Protein AF-0000000069272610 (afdb_homodimer)

InterPro domains:
  IPR000326 Phosphatidic acid phosphatase type 2/haloperoxidase [PF01569] (51-163)
  IPR000326 Phosphatidic acid phosphatase type 2/haloperoxidase [SM00014] (50-160)
  IPR036938 Phosphatidic acid phosphatase type 2/haloperoxidase superfamily [SSF48317] (19-164)

Structure (mmCIF, N/CA/C/O backbone):
data_AF-0000000069272610-model_v1
#
loop_
_entity.id
_entity.type
_entity.pdbx_description
1 polymer 'Phosphatidic acid phosphatase type 2/haloperoxidase domain-containing protein'
#
loop_
_atom_site.group_PDB
_atom_site.id
_atom_site.type_symbol
_atom_site.label_atom_id
_atom_site.label_alt_id
_atom_site.label_comp_id
_atom_site.label_asym_id
_atom_site.label_entity_id
_atom_site.label_seq_id
_atom_site.pdbx_PDB_ins_code
_atom_site.Cartn_x
_atom_site.Cartn_y
_atom_site.Cartn_z
_atom_site.occupancy
_atom_site.B_iso_or_equiv
_atom_site.auth_seq_id
_atom_site.auth_comp_id
_atom_site.auth_asym_id
_atom_site.auth_atom_id
_atom_site.pdbx_PDB_model_num
ATOM 1 N N . MET A 1 1 ? 6.707 33.688 0.308 1 53.78 1 MET A N 1
ATOM 2 C CA . MET A 1 1 ? 6.98 32.25 0.267 1 53.78 1 MET A CA 1
ATOM 3 C C . MET A 1 1 ? 5.77 31.469 -0.241 1 53.78 1 MET A C 1
ATOM 5 O O . MET A 1 1 ? 4.629 31.828 0.047 1 53.78 1 MET A O 1
ATOM 9 N N . PRO A 1 2 ? 6.031 30.688 -1.259 1 66.5 2 PRO A N 1
ATOM 10 C CA . PRO A 1 2 ? 4.82 30.047 -1.771 1 66.5 2 PRO A CA 1
ATOM 11 C C . PRO A 1 2 ? 4.012 29.359 -0.674 1 66.5 2 PRO A C 1
ATOM 13 O O . PRO A 1 2 ? 4.582 28.844 0.293 1 66.5 2 PRO A O 1
ATOM 16 N N . SER A 1 3 ? 2.719 29.609 -0.641 1 86.12 3 SER A N 1
ATOM 17 C CA . SER A 1 3 ? 1.8 29.031 0.34 1 86.12 3 SER A CA 1
ATOM 18 C C . SER A 1 3 ? 1.79 27.516 0.271 1 86.12 3 SER A C 1
ATOM 20 O O . SER A 1 3 ? 1.764 26.938 -0.817 1 86.12 3 SER A O 1
ATOM 22 N N . ARG A 1 4 ? 2.23 26.828 1.316 1 90.25 4 ARG A N 1
ATOM 23 C CA . ARG A 1 4 ? 2.207 25.375 1.378 1 90.25 4 ARG A CA 1
ATOM 24 C C . ARG A 1 4 ? 0.93 24.875 2.047 1 90.25 4 ARG A C 1
ATOM 26 O O . ARG A 1 4 ? 0.418 25.5 2.971 1 90.25 4 ARG A O 1
ATOM 33 N N . LYS A 1 5 ? 0.399 23.844 1.438 1 91.31 5 LYS A N 1
ATOM 34 C CA . LYS A 1 5 ? -0.802 23.188 1.955 1 91.31 5 LYS A CA 1
ATOM 35 C C . LYS A 1 5 ? -0.515 21.75 2.363 1 91.31 5 LYS A C 1
ATOM 37 O O . LYS A 1 5 ? 0.386 21.109 1.815 1 91.31 5 LYS A O 1
ATOM 42 N N . ILE A 1 6 ? -1.26 21.234 3.311 1 90.19 6 ILE A N 1
ATOM 43 C CA . ILE A 1 6 ? -1.145 19.859 3.783 1 90.19 6 ILE A CA 1
ATOM 44 C C . ILE A 1 6 ? -1.789 18.922 2.775 1 90.19 6 ILE A C 1
ATOM 46 O O . ILE A 1 6 ? -2.863 19.203 2.242 1 90.19 6 ILE A O 1
ATOM 50 N N . PHE A 1 7 ? -1.031 17.875 2.482 1 90.19 7 PHE A N 1
ATOM 51 C CA . PHE A 1 7 ? -1.63 16.812 1.67 1 90.19 7 PHE A CA 1
ATOM 52 C C . PHE A 1 7 ? -2.721 16.094 2.445 1 90.19 7 PHE A C 1
ATOM 54 O O . PHE A 1 7 ? -2.43 15.32 3.367 1 90.19 7 PHE A O 1
ATOM 61 N N . SER A 1 8 ? -3.93 16.156 1.991 1 85.5 8 SER A N 1
ATOM 62 C CA . SER A 1 8 ? -5.09 15.852 2.822 1 85.5 8 SER A CA 1
ATOM 63 C C . SER A 1 8 ? -5.324 14.344 2.91 1 85.5 8 SER A C 1
ATOM 65 O O . SER A 1 8 ? -5.844 13.852 3.912 1 85.5 8 SER A O 1
ATOM 67 N N . PHE A 1 9 ? -4.906 13.531 1.973 1 84.44 9 PHE A N 1
ATOM 68 C CA . PHE A 1 9 ? -5.273 12.117 1.877 1 84.44 9 PHE A CA 1
ATOM 69 C C . PHE A 1 9 ? -4.602 11.312 2.98 1 84.44 9 PHE A C 1
ATOM 71 O O . PHE A 1 9 ? -5.105 10.258 3.383 1 84.44 9 PHE A O 1
ATOM 78 N N . THR A 1 10 ? -3.498 11.875 3.494 1 89.88 10 THR A N 1
ATOM 79 C CA . THR A 1 10 ? -2.783 11.094 4.504 1 89.88 10 THR A CA 1
ATOM 80 C C . THR A 1 10 ? -2.576 11.914 5.773 1 89.88 10 THR A C 1
ATOM 82 O O . THR A 1 10 ? -1.761 11.562 6.625 1 89.88 10 THR A O 1
ATOM 85 N N . TYR A 1 11 ? -3.254 13.016 5.855 1 90.81 11 TYR A N 1
ATOM 86 C CA . TYR A 1 11 ? -3.172 13.883 7.023 1 90.81 11 TYR A CA 1
ATOM 87 C C . TYR A 1 11 ? -3.977 13.312 8.188 1 90.81 11 TYR A C 1
ATOM 89 O O . TYR A 1 11 ? -5.191 13.117 8.07 1 90.81 11 TYR A O 1
ATOM 97 N N . VAL A 1 12 ? -3.334 12.977 9.258 1 93.75 12 VAL A N 1
ATOM 98 C CA . VAL A 1 12 ? -3.986 12.375 10.414 1 93.75 12 VAL A CA 1
ATOM 99 C C . VAL A 1 12 ? -3.422 12.984 11.695 1 93.75 12 VAL A C 1
ATOM 101 O O . VAL A 1 12 ? -2.203 13.102 11.852 1 93.75 12 VAL A O 1
ATOM 104 N N . LEU A 1 13 ? -4.32 13.398 12.578 1 94.12 13 LEU A N 1
ATOM 105 C CA . LEU A 1 13 ? -3.945 13.844 13.922 1 94.12 13 LEU A CA 1
ATOM 106 C C . LEU A 1 13 ? -4.305 12.789 14.961 1 94.12 13 LEU A C 1
ATOM 108 O O . LEU A 1 13 ? -5.34 12.133 14.852 1 94.12 13 LEU A O 1
ATOM 112 N N . TYR A 1 14 ? -3.457 12.633 15.836 1 92.5 14 TYR A N 1
ATOM 113 C CA . TYR A 1 14 ? -3.719 11.711 16.938 1 92.5 14 TYR A CA 1
ATOM 114 C C . TYR A 1 14 ? -3.367 12.352 18.281 1 92.5 14 TYR A C 1
ATOM 116 O O . TYR A 1 14 ? -2.643 13.352 18.328 1 92.5 14 TYR A O 1
ATOM 124 N N . GLU A 1 15 ? -3.988 11.875 19.406 1 91.75 15 GLU A N 1
ATOM 125 C CA . GLU A 1 15 ? -3.699 12.383 20.75 1 91.75 15 GLU A CA 1
ATOM 126 C C . GLU A 1 15 ? -2.312 11.953 21.219 1 91.75 15 GLU A C 1
ATOM 128 O O . GLU A 1 15 ? -2.01 10.758 21.266 1 91.75 15 GLU A O 1
ATOM 133 N N . GLU A 1 16 ? -1.717 13 21.609 1 87.94 16 GLU A N 1
ATOM 134 C CA . GLU A 1 16 ? -0.348 12.742 22.047 1 87.94 16 GLU A CA 1
ATOM 135 C C . GLU A 1 16 ? -0.323 11.867 23.297 1 87.94 16 GLU A C 1
ATOM 137 O O . GLU A 1 16 ? -1.199 11.977 24.156 1 87.94 16 GLU A O 1
ATOM 142 N N . ASN A 1 17 ? 0.574 10.914 23.484 1 88.19 17 ASN A N 1
ATOM 143 C CA . ASN A 1 17 ? 0.793 10.055 24.641 1 88.19 17 ASN A CA 1
ATOM 144 C C . ASN A 1 17 ? -0.359 9.07 24.844 1 88.19 17 ASN A C 1
ATOM 146 O O . ASN A 1 17 ? -0.656 8.68 25.969 1 88.19 17 ASN A O 1
ATOM 150 N N . ASN A 1 18 ? -1.232 8.938 23.953 1 93.19 18 ASN A N 1
ATOM 151 C CA . ASN A 1 18 ? -2.275 7.918 23.906 1 93.19 18 ASN A CA 1
ATOM 152 C C . ASN A 1 18 ? -1.976 6.859 22.859 1 93.19 18 ASN A C 1
ATOM 154 O O . ASN A 1 18 ? -2.277 7.047 21.672 1 93.19 18 ASN A O 1
ATOM 158 N N . PRO A 1 19 ? -1.449 5.828 23.344 1 93.25 19 PRO A N 1
ATOM 159 C CA . PRO A 1 19 ? -1.042 4.797 22.391 1 93.25 19 PRO A CA 1
ATOM 160 C C . PRO A 1 19 ? -2.203 4.285 21.547 1 93.25 19 PRO A C 1
ATOM 162 O O . PRO A 1 19 ? -2.008 3.908 20.391 1 93.25 19 PRO A O 1
ATOM 165 N N . LEU A 1 20 ? -3.326 4.223 22.109 1 94 20 LEU A N 1
ATOM 166 C CA . LEU A 1 20 ? -4.492 3.801 21.328 1 94 20 LEU A CA 1
ATOM 167 C C . LEU A 1 20 ? -4.754 4.754 20.172 1 94 20 LEU A C 1
ATOM 169 O O . LEU A 1 20 ? -5.043 4.312 19.062 1 94 20 LEU A O 1
ATOM 173 N N . SER A 1 21 ? -4.633 5.996 20.453 1 94.19 21 SER A N 1
ATOM 174 C CA . SER A 1 21 ? -4.855 6.996 19.406 1 94.19 21 SER A CA 1
ATOM 175 C C . SER A 1 21 ? -3.844 6.852 18.281 1 94.19 21 SER A C 1
ATOM 177 O O . SER A 1 21 ? -4.184 7.043 17.109 1 94.19 21 SER A O 1
ATOM 179 N N . GLN A 1 22 ? -2.697 6.516 18.656 1 93.5 22 GLN A N 1
ATOM 180 C CA . GLN A 1 22 ? -1.669 6.305 17.641 1 93.5 22 GLN A CA 1
ATOM 181 C C . GLN A 1 22 ? -1.986 5.086 16.781 1 93.5 22 GLN A C 1
ATOM 183 O O . GLN A 1 22 ? -1.832 5.129 15.555 1 93.5 22 GLN A O 1
ATOM 188 N N . LEU A 1 23 ? -2.371 4.066 17.453 1 95.25 23 LEU A N 1
ATOM 189 C CA . LEU A 1 23 ? -2.756 2.854 16.734 1 95.25 23 LEU A CA 1
ATOM 190 C C . LEU A 1 23 ? -3.934 3.119 15.805 1 95.25 23 LEU A C 1
ATOM 192 O O . LEU A 1 23 ? -3.963 2.621 14.672 1 95.25 23 LEU A O 1
ATOM 196 N N . LEU A 1 24 ? -4.816 3.896 16.219 1 96.75 24 LEU A N 1
ATOM 197 C CA . LEU A 1 24 ? -6 4.195 15.414 1 96.75 24 LEU A CA 1
ATOM 198 C C . LEU A 1 24 ? -5.652 5.109 14.25 1 96.75 24 LEU A C 1
ATOM 200 O O . LEU A 1 24 ? -6.289 5.043 13.188 1 96.75 24 LEU A O 1
ATOM 204 N N . ALA A 1 25 ? -4.641 5.93 14.453 1 95.44 25 ALA A N 1
ATOM 205 C CA . ALA A 1 25 ? -4.141 6.719 13.328 1 95.44 25 ALA A CA 1
ATOM 206 C C . ALA A 1 25 ? -3.623 5.82 12.211 1 95.44 25 ALA A C 1
ATOM 208 O O . ALA A 1 25 ? -3.883 6.074 11.031 1 95.44 25 ALA A O 1
ATOM 209 N N . ILE A 1 26 ? -3.012 4.77 12.57 1 95 26 ILE A N 1
ATOM 210 C CA . ILE A 1 26 ? -2.508 3.799 11.602 1 95 26 ILE A CA 1
ATOM 211 C C . ILE A 1 26 ? -3.678 3.09 10.93 1 95 26 ILE A C 1
ATOM 213 O O . ILE A 1 26 ? -3.666 2.881 9.711 1 95 26 ILE A O 1
ATOM 217 N N . ALA A 1 27 ? -4.617 2.785 11.727 1 96.75 27 ALA A N 1
ATOM 218 C CA . ALA A 1 27 ? -5.805 2.121 11.195 1 96.75 27 ALA A CA 1
ATOM 219 C C . ALA A 1 27 ? -6.492 2.988 10.148 1 96.75 27 ALA A C 1
ATOM 221 O O . ALA A 1 27 ? -6.992 2.479 9.141 1 96.75 27 ALA A O 1
ATOM 222 N N . THR A 1 28 ? -6.473 4.277 10.359 1 95.69 28 THR A N 1
ATOM 223 C CA . THR A 1 28 ? -7.121 5.199 9.438 1 95.69 28 THR A CA 1
ATOM 224 C C . THR A 1 28 ? -6.398 5.215 8.094 1 95.69 28 THR A C 1
ATOM 226 O O . THR A 1 28 ? -7.012 5.488 7.059 1 95.69 28 THR A O 1
ATOM 229 N N . LEU A 1 29 ? -5.121 4.867 8.102 1 96.12 29 LEU A N 1
ATOM 230 C CA . LEU A 1 29 ? -4.324 4.898 6.883 1 96.12 29 LEU A CA 1
ATOM 231 C C . LEU A 1 29 ? -4.414 3.566 6.145 1 96.12 29 LEU A C 1
ATOM 233 O O . LEU A 1 29 ? -4.055 3.479 4.965 1 96.12 29 LEU A O 1
ATOM 237 N N . SER A 1 30 ? -4.918 2.59 6.793 1 97 30 SER A N 1
ATOM 238 C CA . SER A 1 30 ? -4.855 1.218 6.297 1 97 30 SER A CA 1
ATOM 239 C C . SER A 1 30 ? -5.703 1.042 5.043 1 97 30 SER A C 1
ATOM 241 O O . SER A 1 30 ? -5.363 0.246 4.164 1 97 30 SER A O 1
ATOM 243 N N . PRO A 1 31 ? -6.816 1.761 4.836 1 97.31 31 PRO A N 1
ATOM 244 C CA . PRO A 1 31 ? -7.57 1.563 3.594 1 97.31 31 PRO A CA 1
ATOM 245 C C . PRO A 1 31 ? -6.742 1.864 2.346 1 97.31 31 PRO A C 1
ATOM 247 O O . PRO A 1 31 ? -6.816 1.128 1.359 1 97.31 31 PRO A O 1
ATOM 250 N N . MET A 1 32 ? -6.008 2.896 2.393 1 95.81 32 MET A N 1
ATOM 251 C CA . MET A 1 32 ? -5.137 3.215 1.266 1 95.81 32 MET A CA 1
ATOM 252 C C . MET A 1 32 ? -4.094 2.121 1.06 1 95.81 32 MET A C 1
ATOM 254 O O . MET A 1 32 ? -3.824 1.718 -0.073 1 95.81 32 MET A O 1
ATOM 258 N N . LEU A 1 33 ? -3.51 1.649 2.102 1 96.81 33 LEU A N 1
ATOM 259 C CA . LEU A 1 33 ? -2.52 0.582 2.031 1 96.81 33 LEU A CA 1
ATOM 260 C C . LEU A 1 33 ? -3.139 -0.697 1.475 1 96.81 33 LEU A C 1
ATOM 262 O O . LEU A 1 33 ? -2.531 -1.375 0.643 1 96.81 33 LEU A O 1
ATOM 266 N N . VAL A 1 34 ? -4.336 -0.983 1.907 1 97.5 34 VAL A N 1
ATOM 267 C CA . VAL A 1 34 ? -5.027 -2.182 1.443 1 97.5 34 VAL A CA 1
ATOM 268 C C . VAL A 1 34 ? -5.359 -2.045 -0.041 1 97.5 34 VAL A C 1
ATOM 270 O O . VAL A 1 34 ? -5.238 -3.008 -0.802 1 97.5 34 VAL A O 1
ATOM 273 N N . ALA A 1 35 ? -5.797 -0.858 -0.474 1 97.38 35 ALA A N 1
ATOM 274 C CA . ALA A 1 35 ? -6.059 -0.626 -1.893 1 97.38 35 ALA A CA 1
ATOM 275 C C . ALA A 1 35 ? -4.812 -0.892 -2.73 1 97.38 35 ALA A C 1
ATOM 277 O O . ALA A 1 35 ? -4.875 -1.589 -3.746 1 97.38 35 ALA A O 1
ATOM 278 N N . PHE A 1 36 ? -3.729 -0.387 -2.264 1 96.31 36 PHE A N 1
ATOM 279 C CA . PHE A 1 36 ? -2.479 -0.606 -2.98 1 96.31 36 PHE A CA 1
ATOM 280 C C . PHE A 1 36 ? -2.092 -2.08 -2.957 1 96.31 36 PHE A C 1
ATOM 282 O O . PHE A 1 36 ? -1.597 -2.613 -3.953 1 96.31 36 PHE A O 1
ATOM 289 N N . GLY A 1 37 ? -2.305 -2.717 -1.843 1 97.25 37 GLY A N 1
ATOM 290 C CA . GLY A 1 37 ? -2.053 -4.145 -1.73 1 97.25 37 GLY A CA 1
ATOM 291 C C . GLY A 1 37 ? -2.871 -4.973 -2.701 1 97.25 37 GLY A C 1
ATOM 292 O O . GLY A 1 37 ? -2.369 -5.941 -3.277 1 97.25 37 GLY A O 1
ATOM 293 N N . LEU A 1 38 ? -4.133 -4.605 -2.875 1 97.44 38 LEU A N 1
ATOM 294 C CA . LEU A 1 38 ? -4.977 -5.293 -3.844 1 97.44 38 LEU A CA 1
ATOM 295 C C . LEU A 1 38 ? -4.453 -5.098 -5.262 1 97.44 38 LEU A C 1
ATOM 297 O O . LEU A 1 38 ? -4.449 -6.035 -6.062 1 97.44 38 LEU A O 1
ATOM 301 N N . GLY A 1 39 ? -4.039 -3.906 -5.543 1 97.62 39 GLY A N 1
ATOM 302 C CA . GLY A 1 39 ? -3.424 -3.656 -6.836 1 97.62 39 GLY A CA 1
ATOM 303 C C . GLY A 1 39 ? -2.178 -4.488 -7.078 1 97.62 39 GLY A C 1
ATOM 304 O O . GLY A 1 39 ? -2.006 -5.062 -8.156 1 97.62 39 GLY A O 1
ATOM 305 N N . ALA A 1 40 ? -1.337 -4.551 -6.055 1 96.75 40 ALA A N 1
ATOM 306 C CA . ALA A 1 40 ? -0.124 -5.359 -6.148 1 96.75 40 ALA A CA 1
ATOM 307 C C . ALA A 1 40 ? -0.461 -6.836 -6.332 1 96.75 40 ALA A C 1
ATOM 309 O O . ALA A 1 40 ? 0.173 -7.531 -7.129 1 96.75 40 ALA A O 1
ATOM 310 N N . ALA A 1 41 ? -1.443 -7.266 -5.586 1 95.88 41 ALA A N 1
ATOM 311 C CA . ALA A 1 41 ? -1.875 -8.656 -5.707 1 95.88 41 ALA A CA 1
ATOM 312 C C . ALA A 1 41 ? -2.346 -8.969 -7.125 1 95.88 41 ALA A C 1
ATOM 314 O O . ALA A 1 41 ? -2.023 -10.023 -7.676 1 95.88 41 ALA A O 1
ATOM 315 N N . PHE A 1 42 ? -3.061 -8.023 -7.703 1 96.19 42 PHE A N 1
ATOM 316 C CA . PHE A 1 42 ? -3.521 -8.195 -9.078 1 96.19 42 PHE A CA 1
ATOM 317 C C . PHE A 1 42 ? -2.342 -8.289 -10.039 1 96.19 42 PHE A C 1
ATOM 319 O O . PHE A 1 42 ? -2.277 -9.211 -10.859 1 96.19 42 PHE A O 1
ATOM 326 N N . VAL A 1 43 ? -1.428 -7.461 -9.883 1 93.38 43 VAL A N 1
ATOM 327 C CA . VAL A 1 43 ? -0.309 -7.383 -10.812 1 93.38 43 VAL A CA 1
ATOM 328 C C . VAL A 1 43 ? 0.532 -8.656 -10.719 1 93.38 43 VAL A C 1
ATOM 330 O O . VAL A 1 43 ? 0.912 -9.227 -11.742 1 93.38 43 VAL A O 1
ATOM 333 N N . VAL A 1 44 ? 0.771 -9.203 -9.539 1 91.94 44 VAL A N 1
ATOM 334 C CA . VAL A 1 44 ? 1.736 -10.281 -9.375 1 91.94 44 VAL A CA 1
ATOM 335 C C . VAL A 1 44 ? 1.058 -11.625 -9.641 1 91.94 44 VAL A C 1
ATOM 337 O O . VAL A 1 44 ? 1.711 -12.586 -10.047 1 91.94 44 VAL A O 1
ATOM 340 N N . THR A 1 45 ? -0.241 -11.695 -9.383 1 92.06 45 THR A N 1
ATOM 341 C CA . THR A 1 45 ? -0.916 -12.977 -9.578 1 92.06 45 THR A CA 1
ATOM 342 C C . THR A 1 45 ? -1.655 -12.992 -10.914 1 92.06 45 THR A C 1
ATOM 344 O O . THR A 1 45 ? -2.004 -14.062 -11.422 1 92.06 45 THR A O 1
ATOM 347 N N . ARG A 1 46 ? -2.053 -11.773 -11.375 1 92.31 46 ARG A N 1
ATOM 348 C CA . ARG A 1 46 ? -2.805 -11.609 -12.617 1 92.31 46 ARG A CA 1
ATOM 349 C C . ARG A 1 46 ? -4.203 -12.195 -12.492 1 92.31 46 ARG A C 1
ATOM 351 O O . ARG A 1 46 ? -4.777 -12.672 -13.477 1 92.31 46 ARG A O 1
ATOM 358 N N . ARG A 1 47 ? -4.66 -12.258 -11.281 1 91.56 47 ARG A N 1
ATOM 359 C CA . ARG A 1 47 ? -6.027 -12.719 -11.062 1 91.56 47 ARG A CA 1
ATOM 360 C C . ARG A 1 47 ? -7.004 -11.547 -11.055 1 91.56 47 ARG A C 1
ATOM 362 O O . ARG A 1 47 ? -6.895 -10.648 -10.211 1 91.56 47 ARG A O 1
ATOM 369 N N . VAL A 1 48 ? -7.941 -11.609 -11.836 1 93.12 48 VAL A N 1
ATOM 370 C CA . VAL A 1 48 ? -8.875 -10.508 -12.07 1 93.12 48 VAL A CA 1
ATOM 371 C C . VAL A 1 48 ? -9.719 -10.273 -10.82 1 93.12 48 VAL A C 1
ATOM 373 O O . VAL A 1 48 ? -10.242 -9.18 -10.617 1 93.12 48 VAL A O 1
ATOM 376 N N . ALA A 1 49 ? -9.914 -11.289 -9.984 1 92.44 49 ALA A N 1
ATOM 377 C CA . ALA A 1 49 ? -10.711 -11.164 -8.766 1 92.44 49 ALA A CA 1
ATOM 378 C C . ALA A 1 49 ? -10.188 -10.031 -7.883 1 92.44 49 ALA A C 1
ATOM 380 O O . ALA A 1 49 ? -10.977 -9.312 -7.254 1 92.44 49 ALA A O 1
ATOM 381 N N . TRP A 1 50 ? -8.852 -9.852 -7.758 1 95.06 50 TRP A N 1
ATOM 382 C CA . TRP A 1 50 ? -8.266 -8.758 -6.984 1 95.06 50 TRP A CA 1
ATOM 383 C C . TRP A 1 50 ? -8.625 -7.406 -7.586 1 95.06 50 TRP A C 1
ATOM 385 O O . TRP A 1 50 ? -8.945 -6.461 -6.859 1 95.06 50 TRP A O 1
ATOM 395 N N . ALA A 1 51 ? -8.578 -7.348 -8.898 1 96.12 51 ALA A N 1
ATOM 396 C CA . ALA A 1 51 ? -8.914 -6.113 -9.609 1 96.12 51 ALA A CA 1
ATOM 397 C C . ALA A 1 51 ? -10.391 -5.77 -9.43 1 96.12 51 ALA A C 1
ATOM 399 O O . ALA A 1 51 ? -10.75 -4.598 -9.32 1 96.12 51 ALA A O 1
ATOM 400 N N . TRP A 1 52 ? -11.211 -6.785 -9.469 1 95.88 52 TRP A N 1
ATOM 401 C CA . TRP A 1 52 ? -12.641 -6.566 -9.273 1 95.88 52 TRP A CA 1
ATOM 402 C C . TRP A 1 52 ? -12.914 -5.977 -7.895 1 95.88 52 TRP A C 1
ATOM 404 O O . TRP A 1 52 ? -13.656 -5 -7.766 1 95.88 52 TRP A O 1
ATOM 414 N N . ALA A 1 53 ? -12.32 -6.562 -6.859 1 97.19 53 ALA A N 1
ATOM 415 C CA . ALA A 1 53 ? -12.484 -6.062 -5.5 1 97.19 53 ALA A CA 1
ATOM 416 C C . ALA A 1 53 ? -12 -4.617 -5.387 1 97.19 53 ALA A C 1
ATOM 418 O O . ALA A 1 53 ? -12.664 -3.781 -4.77 1 97.19 53 ALA A O 1
ATOM 419 N N . LEU A 1 54 ? -10.828 -4.332 -5.98 1 98.38 54 LEU A N 1
ATOM 420 C CA . LEU A 1 54 ? -10.266 -2.988 -5.949 1 98.38 54 LEU A CA 1
ATOM 421 C C . LEU A 1 54 ? -11.172 -2.002 -6.68 1 98.38 54 LEU A C 1
ATOM 423 O O . LEU A 1 54 ? -11.438 -0.909 -6.176 1 98.38 54 LEU A O 1
ATOM 427 N N . ALA A 1 55 ? -11.633 -2.393 -7.832 1 97.94 55 ALA A N 1
ATOM 428 C CA . ALA A 1 55 ? -12.516 -1.541 -8.617 1 97.94 55 ALA A CA 1
ATOM 429 C C . ALA A 1 55 ? -13.797 -1.227 -7.855 1 97.94 55 ALA A C 1
ATOM 431 O O . ALA A 1 55 ? -14.289 -0.093 -7.883 1 97.94 55 ALA A O 1
ATOM 432 N N . GLY A 1 56 ? -14.359 -2.236 -7.223 1 98.38 56 GLY A N 1
ATOM 433 C CA . GLY A 1 56 ? -15.547 -2.018 -6.41 1 98.38 56 GLY A CA 1
ATOM 434 C C . GLY A 1 56 ? -15.312 -1.053 -5.262 1 98.38 56 GLY A C 1
ATOM 435 O O . GLY A 1 56 ? -16.141 -0.176 -5.004 1 98.38 56 GLY A O 1
ATOM 436 N N . ALA A 1 57 ? -14.203 -1.255 -4.578 1 98.56 57 ALA A N 1
ATOM 437 C CA . ALA A 1 57 ? -13.867 -0.377 -3.461 1 98.56 57 ALA A CA 1
ATOM 438 C C . ALA A 1 57 ? -13.711 1.068 -3.926 1 98.56 57 ALA A C 1
ATOM 440 O O . ALA A 1 57 ? -14.195 1.994 -3.266 1 98.56 57 ALA A O 1
ATOM 441 N N . LEU A 1 58 ? -13.055 1.266 -5.051 1 98.31 58 LEU A N 1
ATOM 442 C CA . LEU A 1 58 ? -12.844 2.602 -5.598 1 98.31 58 LEU A CA 1
ATOM 443 C C . LEU A 1 58 ? -14.164 3.209 -6.062 1 98.31 58 LEU A C 1
ATOM 445 O O . LEU A 1 58 ? -14.383 4.414 -5.922 1 98.31 58 LEU A O 1
ATOM 449 N N . ALA A 1 59 ? -15 2.379 -6.637 1 98.44 59 ALA A N 1
ATOM 450 C CA . ALA A 1 59 ? -16.312 2.855 -7.047 1 98.44 59 ALA A CA 1
ATOM 451 C C . ALA A 1 59 ? -17.109 3.383 -5.848 1 98.44 59 ALA A C 1
ATOM 453 O O . ALA A 1 59 ? -17.734 4.438 -5.934 1 98.44 59 ALA A O 1
ATOM 454 N N . VAL A 1 60 ? -17.062 2.639 -4.758 1 98.56 60 VAL A N 1
ATOM 455 C CA . VAL A 1 60 ? -17.766 3.041 -3.541 1 98.56 60 VAL A CA 1
ATOM 456 C C . VAL A 1 60 ? -17.188 4.359 -3.027 1 98.56 60 VAL A C 1
ATOM 458 O O . VAL A 1 60 ? -17.922 5.227 -2.557 1 98.56 60 VAL A O 1
ATOM 461 N N . ASP A 1 61 ? -15.891 4.516 -3.096 1 97.38 61 ASP A N 1
ATOM 462 C CA . ASP A 1 61 ? -15.242 5.754 -2.682 1 97.38 61 ASP A CA 1
ATOM 463 C C . ASP A 1 61 ? -15.727 6.941 -3.508 1 97.38 61 ASP A C 1
ATOM 465 O O . ASP A 1 61 ? -16.031 8 -2.961 1 97.38 61 ASP A O 1
ATOM 469 N N . VAL A 1 62 ? -15.812 6.785 -4.785 1 97.56 62 VAL A N 1
ATOM 470 C CA . VAL A 1 62 ? -16.266 7.836 -5.695 1 97.56 62 VAL A CA 1
ATOM 471 C C . VAL A 1 62 ? -17.719 8.188 -5.402 1 97.56 62 VAL A C 1
ATOM 473 O O . VAL A 1 62 ? -18.078 9.359 -5.355 1 97.56 62 VAL A O 1
ATOM 476 N N . ILE A 1 63 ? -18.531 7.18 -5.203 1 98 63 ILE A N 1
ATOM 477 C CA . ILE A 1 63 ? -19.938 7.395 -4.879 1 98 63 ILE A CA 1
ATOM 478 C C . ILE A 1 63 ? -20.047 8.219 -3.598 1 98 63 ILE A C 1
ATOM 480 O O . ILE A 1 63 ? -20.828 9.172 -3.533 1 98 63 ILE A O 1
ATOM 484 N N . CYS A 1 64 ? -19.266 7.867 -2.598 1 98.19 64 CYS A N 1
ATOM 485 C CA . CYS A 1 64 ? -19.328 8.578 -1.326 1 98.19 64 CYS A CA 1
ATOM 486 C C . CYS A 1 64 ? -18.844 10.016 -1.49 1 98.19 64 CYS A C 1
ATOM 488 O O . CYS A 1 64 ? -19.375 10.93 -0.855 1 98.19 64 CYS A O 1
ATOM 490 N N . ARG A 1 65 ? -17.891 10.273 -2.338 1 96 65 ARG A N 1
ATOM 491 C CA . ARG A 1 65 ? -17.422 11.633 -2.594 1 96 65 ARG A CA 1
ATOM 492 C C . ARG A 1 65 ? -18.5 12.484 -3.232 1 96 65 ARG A C 1
ATOM 494 O O . ARG A 1 65 ? -18.688 13.648 -2.869 1 96 65 ARG A O 1
ATOM 501 N N . ILE A 1 66 ? -19.172 11.898 -4.133 1 97.56 66 ILE A N 1
ATOM 502 C CA . ILE A 1 66 ? -20.266 12.594 -4.797 1 97.56 66 ILE A CA 1
ATOM 503 C C . ILE A 1 66 ? -21.359 12.906 -3.783 1 97.56 66 ILE A C 1
ATOM 505 O O . ILE A 1 66 ? -21.875 14.023 -3.742 1 97.56 66 ILE A O 1
ATOM 509 N N . LEU A 1 67 ? -21.719 11.945 -2.979 1 97.88 67 LEU A N 1
ATOM 510 C CA . LEU A 1 67 ? -22.766 12.125 -1.974 1 97.88 67 LEU A CA 1
ATOM 511 C C . LEU A 1 67 ? -22.359 13.195 -0.966 1 97.88 67 LEU A C 1
ATOM 513 O O . LEU A 1 67 ? -23.219 13.945 -0.481 1 97.88 67 LEU A O 1
ATOM 517 N N . LYS A 1 68 ? -21.094 13.25 -0.654 1 97 68 LYS A N 1
ATOM 518 C CA . LYS A 1 68 ? -20.609 14.281 0.259 1 97 68 LYS A CA 1
ATOM 519 C C . LYS A 1 68 ? -20.859 15.672 -0.301 1 97 68 LYS A C 1
ATOM 521 O O . LYS A 1 68 ? -21.234 16.594 0.44 1 97 68 LYS A O 1
ATOM 526 N N . ASP A 1 69 ? -20.641 15.836 -1.532 1 95.56 69 ASP A N 1
ATOM 527 C CA . ASP A 1 69 ? -20.844 17.125 -2.186 1 95.56 69 ASP A CA 1
ATOM 528 C C . ASP A 1 69 ? -22.328 17.484 -2.232 1 95.56 69 ASP A C 1
ATOM 530 O O . ASP A 1 69 ? -22.688 18.656 -2.098 1 95.56 69 ASP A O 1
ATOM 534 N N . VAL A 1 70 ? -23.172 16.578 -2.359 1 96.94 70 VAL A N 1
ATOM 535 C CA . VAL A 1 70 ? -24.609 16.797 -2.488 1 96.94 70 VAL A CA 1
ATOM 536 C C . VAL A 1 70 ? -25.219 17.031 -1.111 1 96.94 70 VAL A C 1
ATOM 538 O O . VAL A 1 70 ? -26 17.984 -0.928 1 96.94 70 VAL A O 1
ATOM 541 N N . ILE A 1 71 ? -24.875 16.188 -0.161 1 97.12 71 ILE A N 1
ATOM 542 C CA . ILE A 1 71 ? -25.453 16.281 1.181 1 97.12 71 ILE A CA 1
ATOM 543 C C . ILE A 1 71 ? -24.828 17.469 1.917 1 97.12 71 ILE A C 1
ATOM 545 O O . ILE A 1 71 ? -25.516 18.203 2.625 1 97.12 71 ILE A O 1
ATOM 549 N N . ASN A 1 72 ? -23.531 17.625 1.805 1 96.81 72 ASN A N 1
ATOM 550 C CA . ASN A 1 72 ? -22.75 18.734 2.326 1 96.81 72 ASN A CA 1
ATOM 551 C C . ASN A 1 72 ? -22.969 18.922 3.822 1 96.81 72 ASN A C 1
ATOM 553 O O . ASN A 1 72 ? -23.094 20.062 4.297 1 96.81 72 ASN A O 1
ATOM 557 N N . GLN A 1 73 ? -23.188 17.828 4.516 1 96.75 73 GLN A N 1
ATOM 558 C CA . GLN A 1 73 ? -23.281 17.891 5.969 1 96.75 73 GLN A CA 1
ATOM 559 C C . GLN A 1 73 ? -21.906 18.078 6.598 1 96.75 73 GLN A C 1
ATOM 561 O O . GLN A 1 73 ? -20.969 17.328 6.309 1 96.75 73 GLN A O 1
ATOM 566 N N . PRO A 1 74 ? -21.859 18.984 7.445 1 95.88 74 PRO A N 1
ATOM 567 C CA . PRO A 1 74 ? -20.562 19.266 8.047 1 95.88 74 PRO A CA 1
ATOM 568 C C . PRO A 1 74 ? -20.078 18.156 8.969 1 95.88 74 PRO A C 1
ATOM 570 O O . PRO A 1 74 ? -20.891 17.406 9.516 1 95.88 74 PRO A O 1
ATOM 573 N N . ARG A 1 75 ? -18.766 18.078 9.062 1 96.38 75 ARG A N 1
ATOM 574 C CA . ARG A 1 75 ? -18.141 17.203 10.055 1 96.38 75 ARG A CA 1
ATOM 575 C C . ARG A 1 75 ? -18.406 17.734 11.469 1 96.38 75 ARG A C 1
ATOM 577 O O . ARG A 1 75 ? -18.922 18.828 11.648 1 96.38 75 ARG A O 1
ATOM 584 N N . PRO A 1 76 ? -18.109 16.875 12.438 1 95.38 76 PRO A N 1
ATOM 585 C CA . PRO A 1 76 ? -18.234 17.375 13.812 1 95.38 76 PRO A CA 1
ATOM 586 C C . PRO A 1 76 ? -17.391 18.625 14.055 1 95.38 76 PRO A C 1
ATOM 588 O O . PRO A 1 76 ? -16.344 18.797 13.438 1 95.38 76 PRO A O 1
ATOM 591 N N . GLU A 1 77 ? -17.812 19.453 14.961 1 92.06 77 GLU A N 1
ATOM 592 C CA . GLU A 1 77 ? -17.141 20.719 15.258 1 92.06 77 GLU A CA 1
ATOM 593 C C . GLU A 1 77 ? -15.703 20.484 15.711 1 92.06 77 GLU A C 1
ATOM 595 O O . GLU A 1 77 ? -14.828 21.312 15.438 1 92.06 77 GLU A O 1
ATOM 600 N N . SER A 1 78 ? -15.461 19.438 16.297 1 89.12 78 SER A N 1
ATOM 601 C CA . SER A 1 78 ? -14.141 19.156 16.844 1 89.12 78 SER A CA 1
ATOM 602 C C . SER A 1 78 ? -13.195 18.609 15.781 1 89.12 78 SER A C 1
ATOM 604 O O . SER A 1 78 ? -12.008 18.406 16.047 1 89.12 78 SER A O 1
ATOM 606 N N . SER A 1 79 ? -13.727 18.438 14.555 1 92.94 79 SER A N 1
ATOM 607 C CA . SER A 1 79 ? -12.922 17.812 13.508 1 92.94 79 SER A CA 1
ATOM 608 C C . SER A 1 79 ? -11.812 18.75 13.031 1 92.94 79 SER A C 1
ATOM 610 O O . SER A 1 79 ? -12.039 19.953 12.852 1 92.94 79 SER A O 1
ATOM 612 N N . TYR A 1 80 ? -10.664 18.172 12.898 1 90.38 80 TYR A N 1
ATOM 613 C CA . TYR A 1 80 ? -9.539 18.922 12.359 1 90.38 80 TYR A CA 1
ATOM 614 C C . TYR A 1 80 ? -9.578 18.938 10.836 1 90.38 80 TYR A C 1
ATOM 616 O O . TYR A 1 80 ? -8.812 19.672 10.203 1 90.38 80 TYR A O 1
ATOM 624 N N . ARG A 1 81 ? -10.445 18.141 10.305 1 91.31 81 ARG A N 1
ATOM 625 C CA . ARG A 1 81 ? -10.562 18.078 8.852 1 91.31 81 ARG A CA 1
ATOM 626 C C . ARG A 1 81 ? -11.633 19.047 8.344 1 91.31 81 ARG A C 1
ATOM 628 O O . ARG A 1 81 ? -12.656 19.234 9.008 1 91.31 81 ARG A O 1
ATOM 635 N N . GLU A 1 82 ? -11.398 19.5 7.184 1 89.06 82 GLU A N 1
ATOM 636 C CA . GLU A 1 82 ? -12.344 20.406 6.547 1 89.06 82 GLU A CA 1
ATOM 637 C C . GLU A 1 82 ? -13.195 19.672 5.508 1 89.06 82 GLU A C 1
ATOM 639 O O . GLU A 1 82 ? -12.898 18.516 5.156 1 89.06 82 GLU A O 1
ATOM 644 N N . GLY A 1 83 ? -14.305 20.312 5.188 1 90.75 83 GLY A N 1
ATOM 645 C CA . GLY A 1 83 ? -15.164 19.734 4.16 1 90.75 83 GLY A CA 1
ATOM 646 C C . GLY A 1 83 ? -16.297 18.906 4.727 1 90.75 83 GLY A C 1
ATOM 647 O O . GLY A 1 83 ? -16.391 18.703 5.941 1 90.75 83 GLY A O 1
ATOM 648 N N . PRO A 1 84 ? -17.156 18.516 3.869 1 95.81 84 PRO A N 1
ATOM 649 C CA . PRO A 1 84 ? -18.297 17.719 4.309 1 95.81 84 PRO A CA 1
ATOM 650 C C . PRO A 1 84 ? -17.891 16.328 4.797 1 95.81 84 PRO A C 1
ATOM 652 O O . PRO A 1 84 ? -16.875 15.781 4.367 1 95.81 84 PRO A O 1
ATOM 655 N N . GLY A 1 85 ? -18.797 15.773 5.695 1 96.5 85 GLY A N 1
ATOM 656 C CA . GLY A 1 85 ? -18.422 14.531 6.344 1 96.5 85 GLY A CA 1
ATOM 657 C C . GLY A 1 85 ? -19.344 13.375 5.984 1 96.5 85 GLY A C 1
ATOM 658 O O . GLY A 1 85 ? -18.984 12.211 6.172 1 96.5 85 GLY A O 1
ATOM 659 N N . MET A 1 86 ? -20.547 13.656 5.504 1 97.5 86 MET A N 1
ATOM 660 C CA . MET A 1 86 ? -21.531 12.602 5.238 1 97.5 86 MET A CA 1
ATOM 661 C C . MET A 1 86 ? -21.531 12.234 3.756 1 97.5 86 MET A C 1
ATOM 663 O O . MET A 1 86 ? -21.797 13.086 2.904 1 97.5 86 MET A O 1
ATOM 667 N N . PRO A 1 87 ? -21.328 10.969 3.492 1 98.19 87 PRO A N 1
ATOM 668 C CA . PRO A 1 87 ? -21.016 9.836 4.367 1 98.19 87 PRO A CA 1
ATOM 669 C C . PRO A 1 87 ? -19.516 9.625 4.547 1 98.19 87 PRO A C 1
ATOM 671 O O . PRO A 1 87 ? -18.719 10.234 3.836 1 98.19 87 PRO A O 1
ATOM 674 N N . SER A 1 88 ? -19.172 8.852 5.535 1 98.25 88 SER A N 1
ATOM 675 C CA . SER A 1 88 ? -17.766 8.516 5.754 1 98.25 88 SER A CA 1
ATOM 676 C C . SER A 1 88 ? -17.234 7.594 4.664 1 98.25 88 SER A C 1
ATOM 678 O O . SER A 1 88 ? -17.703 6.457 4.531 1 98.25 88 SER A O 1
ATOM 680 N N . GLU A 1 89 ? -16.25 8.008 3.947 1 97.56 89 GLU A N 1
ATOM 681 C CA . GLU A 1 89 ? -15.641 7.211 2.891 1 97.56 89 GLU A CA 1
ATOM 682 C C . GLU A 1 89 ? -14.867 6.027 3.469 1 97.56 89 GLU A C 1
ATOM 684 O O . GLU A 1 89 ? -14.875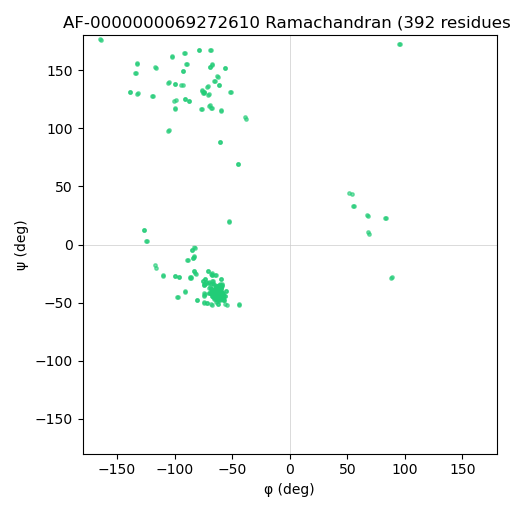 4.934 2.898 1 97.56 89 GLU A O 1
ATOM 689 N N . HIS A 1 90 ? -14.211 6.223 4.609 1 98.06 90 HIS A N 1
ATOM 690 C CA . HIS A 1 90 ? -13.461 5.152 5.254 1 98.06 90 HIS A CA 1
ATOM 691 C C . HIS A 1 90 ? -14.383 4.023 5.703 1 98.06 90 HIS A C 1
ATOM 693 O O . HIS A 1 90 ? -14.062 2.848 5.516 1 98.06 90 HIS A O 1
ATOM 699 N N . ALA A 1 91 ? -15.484 4.461 6.242 1 98.69 91 ALA A N 1
ATOM 700 C CA . ALA A 1 91 ? -16.453 3.451 6.668 1 98.69 91 ALA A CA 1
ATOM 701 C C . ALA A 1 91 ? -16.984 2.668 5.477 1 98.69 91 ALA A C 1
ATOM 703 O O . ALA A 1 91 ? -17.047 1.436 5.508 1 98.69 91 ALA A O 1
ATOM 704 N N . ALA A 1 92 ? -17.328 3.375 4.453 1 98.88 92 ALA A N 1
ATOM 705 C CA . ALA A 1 92 ? -17.875 2.729 3.26 1 98.88 92 ALA A CA 1
ATOM 706 C C . ALA A 1 92 ? -16.844 1.806 2.619 1 98.88 92 ALA A C 1
ATOM 708 O O . ALA A 1 92 ? -17.141 0.654 2.297 1 98.88 92 ALA A O 1
ATOM 709 N N . PHE A 1 93 ? -15.664 2.271 2.471 1 98.75 93 PHE A N 1
ATOM 710 C CA . PHE A 1 93 ? -14.586 1.527 1.828 1 98.75 93 PHE A CA 1
ATOM 711 C C . PHE A 1 93 ? -14.273 0.251 2.602 1 98.75 93 PHE A C 1
ATOM 713 O O . PHE A 1 93 ? -14.234 -0.836 2.021 1 98.75 93 PHE A O 1
ATOM 720 N N . SER A 1 94 ? -14.055 0.369 3.898 1 98.81 94 SER A N 1
ATOM 721 C CA . SER A 1 94 ? -13.641 -0.768 4.711 1 98.81 94 SER A CA 1
ATOM 722 C C . SER A 1 94 ? -14.75 -1.8 4.84 1 98.81 94 SER A C 1
ATOM 724 O O . SER A 1 94 ? -14.5 -3.004 4.758 1 98.81 94 SER A O 1
ATOM 726 N N . THR A 1 95 ? -15.992 -1.356 4.969 1 98.88 95 THR A N 1
ATOM 727 C CA . THR A 1 95 ? -17.094 -2.305 5.09 1 98.88 95 THR A CA 1
ATOM 728 C C . THR A 1 95 ? -17.391 -2.963 3.748 1 98.88 95 THR A C 1
ATOM 730 O O . THR A 1 95 ? -17.766 -4.137 3.695 1 98.88 95 THR A O 1
ATOM 733 N N . PHE A 1 96 ? -17.219 -2.203 2.66 1 98.94 96 PHE A N 1
ATOM 734 C CA . PHE A 1 96 ? -17.344 -2.812 1.343 1 98.94 96 PHE A CA 1
ATOM 735 C C . PHE A 1 96 ? -16.422 -4.008 1.201 1 98.94 96 PHE A C 1
ATOM 737 O O . PHE A 1 96 ? -16.844 -5.102 0.839 1 98.94 96 PHE A O 1
ATOM 744 N N . LEU A 1 97 ? -15.172 -3.787 1.501 1 98.88 97 LEU A N 1
ATOM 745 C CA . LEU A 1 97 ? -14.18 -4.84 1.333 1 98.88 97 LEU A CA 1
ATOM 746 C C . LEU A 1 97 ? -14.43 -5.984 2.311 1 98.88 97 LEU A C 1
ATOM 748 O O . LEU A 1 97 ? -14.289 -7.156 1.95 1 98.88 97 LEU A O 1
ATOM 752 N N . ALA A 1 98 ? -14.742 -5.645 3.541 1 98.75 98 ALA A N 1
ATOM 753 C CA . ALA A 1 98 ? -15.016 -6.676 4.535 1 98.75 98 ALA A CA 1
ATOM 754 C C . ALA A 1 98 ? -16.141 -7.598 4.07 1 98.75 98 ALA A C 1
ATOM 756 O O . ALA A 1 98 ? -16.016 -8.82 4.129 1 98.75 98 ALA A O 1
ATOM 757 N N . VAL A 1 99 ? -17.172 -7.035 3.543 1 98.75 99 VAL A N 1
ATOM 758 C CA . VAL A 1 99 ? -18.328 -7.809 3.141 1 98.75 99 VAL A CA 1
ATOM 759 C C . VAL A 1 99 ? -18.031 -8.578 1.857 1 98.75 99 VAL A C 1
ATOM 761 O O . VAL A 1 99 ? -18.25 -9.789 1.783 1 98.75 99 VAL A O 1
ATOM 764 N N . HIS A 1 100 ? -17.5 -7.902 0.86 1 98.44 100 HIS A N 1
ATOM 765 C CA . HIS A 1 100 ? -17.219 -8.539 -0.422 1 98.44 100 HIS A CA 1
ATOM 766 C C . HIS A 1 100 ? -16.25 -9.711 -0.255 1 98.44 100 HIS A C 1
ATOM 768 O O . HIS A 1 100 ? -16.516 -10.812 -0.739 1 98.44 100 HIS A O 1
ATOM 774 N N . LEU A 1 101 ? -15.188 -9.523 0.469 1 97.62 101 LEU A N 1
ATOM 775 C CA . LEU A 1 101 ? -14.156 -10.547 0.609 1 97.62 101 LEU A CA 1
ATOM 776 C C . LEU A 1 101 ? -14.617 -11.656 1.553 1 97.62 101 LEU A C 1
ATOM 778 O O . LEU A 1 101 ? -14.211 -12.805 1.41 1 97.62 101 LEU A O 1
ATOM 782 N N . SER A 1 102 ? -15.445 -11.273 2.539 1 98 102 SER A N 1
ATOM 783 C CA . SER A 1 102 ? -16.031 -12.312 3.383 1 98 102 SER A CA 1
ATOM 784 C C . SER A 1 102 ? -16.891 -13.266 2.568 1 98 102 SER A C 1
ATOM 786 O O . SER A 1 102 ? -16.812 -14.484 2.729 1 98 102 SER A O 1
ATOM 788 N N . LEU A 1 103 ? -17.703 -12.688 1.717 1 96.88 103 LEU A N 1
ATOM 789 C CA . LEU A 1 103 ? -18.547 -13.523 0.866 1 96.88 103 LEU A CA 1
ATOM 790 C C . LEU A 1 103 ? -17.703 -14.367 -0.077 1 96.88 103 LEU A C 1
ATOM 792 O O . LEU A 1 103 ? -18 -15.555 -0.285 1 96.88 103 LEU A O 1
ATOM 796 N N . TRP A 1 104 ? -16.719 -13.773 -0.586 1 93.5 104 TRP A N 1
ATOM 797 C CA . TRP A 1 104 ? -15.789 -14.508 -1.441 1 93.5 104 TRP A CA 1
ATOM 798 C C . TRP A 1 104 ? -15.125 -15.648 -0.673 1 93.5 104 TRP A C 1
ATOM 800 O O . TRP A 1 104 ? -15.031 -16.766 -1.174 1 93.5 104 TRP A O 1
ATOM 810 N N . LEU A 1 105 ? -14.68 -15.398 0.529 1 94 105 LEU A N 1
ATOM 811 C CA . LEU A 1 105 ? -14.016 -16.359 1.396 1 94 105 LEU A CA 1
ATOM 812 C C . LEU A 1 105 ? -14.914 -17.578 1.647 1 94 105 LEU A C 1
ATOM 814 O O . LEU A 1 105 ? -14.469 -18.719 1.529 1 94 105 LEU A O 1
ATOM 818 N N . TRP A 1 106 ? -16.109 -17.328 1.876 1 94.69 106 TRP A N 1
ATOM 819 C CA . TRP A 1 106 ? -17.031 -18.406 2.248 1 94.69 106 TRP A CA 1
ATOM 820 C C . TRP A 1 106 ? -17.547 -19.125 1.01 1 94.69 106 TRP A C 1
ATOM 822 O O . TRP A 1 106 ? -17.844 -20.328 1.06 1 94.69 106 TRP A O 1
ATOM 832 N N . SER A 1 107 ? -17.547 -18.516 -0.16 1 92.12 107 SER A N 1
ATOM 833 C CA . SER A 1 107 ? -18.219 -19.094 -1.317 1 92.12 107 SER A CA 1
ATOM 834 C C . SER A 1 107 ? -17.203 -19.578 -2.359 1 92.12 107 SER A C 1
ATOM 836 O O . SER A 1 107 ? -17.484 -20.484 -3.135 1 92.12 107 SER A O 1
ATOM 838 N N . ARG A 1 108 ? -16.047 -18.938 -2.352 1 89.44 108 ARG A N 1
ATOM 839 C CA . ARG A 1 108 ? -15.164 -19.188 -3.49 1 89.44 108 ARG A CA 1
ATOM 840 C C . ARG A 1 108 ? -13.805 -19.688 -3.027 1 89.44 108 ARG A C 1
ATOM 842 O O . ARG A 1 108 ? -12.875 -19.797 -3.83 1 89.44 108 ARG A O 1
ATOM 849 N N . THR A 1 109 ? -13.648 -19.859 -1.815 1 89.12 109 THR A N 1
ATOM 850 C CA . THR A 1 109 ? -12.398 -20.375 -1.268 1 89.12 109 THR A CA 1
ATOM 851 C C . THR A 1 109 ? -12.633 -21.688 -0.534 1 89.12 109 THR A C 1
ATOM 853 O O . THR A 1 109 ? -13.562 -21.797 0.269 1 89.12 109 THR A O 1
ATOM 856 N N . ARG A 1 110 ? -11.875 -22.688 -0.889 1 90.31 110 ARG A N 1
ATOM 857 C CA . ARG A 1 110 ? -11.922 -23.969 -0.1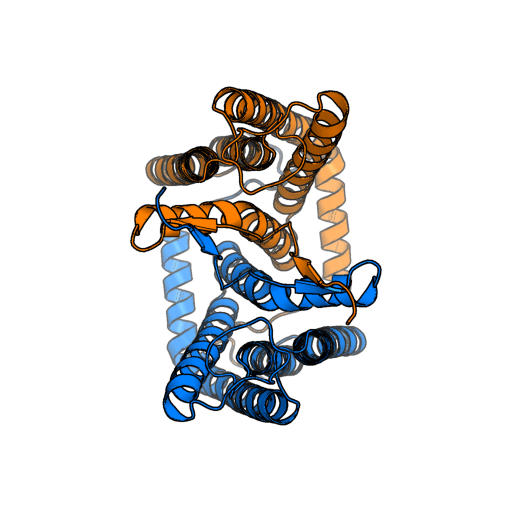82 1 90.31 110 ARG A CA 1
ATOM 858 C C . ARG A 1 110 ? -10.773 -24.094 0.813 1 90.31 110 ARG A C 1
ATOM 860 O O . ARG A 1 110 ? -9.602 -24.016 0.43 1 90.31 110 ARG A O 1
ATOM 867 N N . CYS A 1 111 ? -11.062 -24.203 2.045 1 90.38 111 CYS A N 1
ATOM 868 C CA . CYS A 1 111 ? -10.117 -24.438 3.127 1 90.38 111 CYS A CA 1
ATOM 869 C C . CYS A 1 111 ? -10.836 -24.875 4.398 1 90.38 111 CYS A C 1
ATOM 871 O O . CYS A 1 111 ? -12.062 -25.016 4.402 1 90.38 111 CYS A O 1
ATOM 873 N N . ARG A 1 112 ? -10.109 -25.203 5.484 1 92.81 112 ARG A N 1
ATOM 874 C CA . ARG A 1 112 ? -10.703 -25.641 6.742 1 92.81 112 ARG A CA 1
ATOM 875 C C . ARG A 1 112 ? -11.562 -24.547 7.355 1 92.81 112 ARG A C 1
ATOM 877 O O . ARG A 1 112 ? -11.203 -23.359 7.293 1 92.81 112 ARG A O 1
ATOM 884 N N . VAL A 1 113 ? -12.578 -24.844 7.961 1 93.19 113 VAL A N 1
ATOM 885 C CA . VAL A 1 113 ? -13.578 -23.922 8.5 1 93.19 113 VAL A CA 1
ATOM 886 C C . VAL A 1 113 ? -12.93 -22.984 9.516 1 93.19 113 VAL A C 1
ATOM 888 O O . VAL A 1 113 ? -13.172 -21.781 9.492 1 93.19 113 VAL A O 1
ATOM 891 N N . PRO A 1 114 ? -12.086 -23.438 10.414 1 94.25 114 PRO A N 1
ATOM 892 C CA . PRO A 1 114 ? -11.461 -22.516 11.375 1 94.25 114 PRO A CA 1
ATOM 893 C C . PRO A 1 114 ? -10.656 -21.406 10.695 1 94.25 114 PRO A C 1
ATOM 895 O O . PRO A 1 114 ? -10.641 -20.281 11.18 1 94.25 114 PRO A O 1
ATOM 898 N N . LEU A 1 115 ? -10.047 -21.781 9.617 1 93.56 115 LEU A N 1
ATOM 899 C CA . LEU A 1 115 ? -9.289 -20.781 8.875 1 93.56 115 LEU A CA 1
ATOM 900 C C . LEU A 1 115 ? -10.219 -19.734 8.258 1 93.56 115 LEU A C 1
ATOM 902 O O . LEU A 1 115 ? -9.883 -18.547 8.203 1 93.56 115 LEU A O 1
ATOM 906 N N . LYS A 1 116 ? -11.367 -20.188 7.754 1 95.12 116 LYS A N 1
ATOM 907 C CA . LYS A 1 116 ? -12.359 -19.266 7.211 1 95.12 116 LYS A CA 1
ATOM 908 C C . LYS A 1 116 ? -12.867 -18.312 8.289 1 95.12 116 LYS A C 1
ATOM 910 O 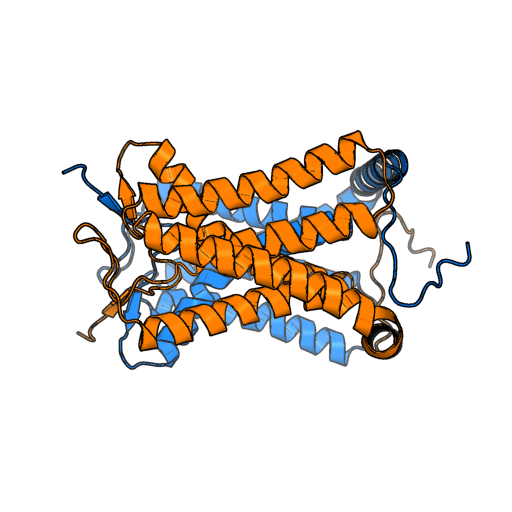O . LYS A 1 116 ? -13.055 -17.125 8.031 1 95.12 116 LYS A O 1
ATOM 915 N N . ILE A 1 117 ? -13.039 -18.844 9.438 1 97.12 117 ILE A N 1
ATOM 916 C CA . ILE A 1 117 ? -13.539 -18.047 10.555 1 97.12 117 ILE A CA 1
ATOM 917 C C . ILE A 1 117 ? -12.5 -16.984 10.93 1 97.12 117 ILE A C 1
ATOM 919 O O . ILE A 1 117 ? -12.844 -15.82 11.164 1 97.12 117 ILE A O 1
ATOM 923 N N . VAL A 1 118 ? -11.289 -17.375 10.977 1 96.62 118 VAL A N 1
ATOM 924 C CA . VAL A 1 118 ? -10.211 -16.453 11.289 1 96.62 118 VAL A CA 1
ATOM 925 C C . VAL A 1 118 ? -10.148 -15.352 10.234 1 96.62 118 VAL A C 1
ATOM 927 O O . VAL A 1 118 ? -10.016 -14.164 10.562 1 96.62 118 VAL A O 1
ATOM 930 N N . GLY A 1 119 ? -10.211 -15.711 8.922 1 96.56 119 GLY A N 1
ATOM 931 C CA . GLY A 1 119 ? -10.219 -14.734 7.848 1 96.56 119 GLY A CA 1
ATOM 932 C C . GLY A 1 119 ? -11.398 -13.773 7.93 1 96.56 119 GLY A C 1
ATOM 933 O O . GLY A 1 119 ? -11.227 -12.562 7.766 1 96.56 119 GLY A O 1
ATOM 934 N N . TRP A 1 120 ? -12.555 -14.352 8.172 1 98 120 TRP A N 1
ATOM 935 C CA . TRP A 1 120 ? -13.773 -13.555 8.312 1 98 120 TRP A CA 1
ATOM 936 C C . TRP A 1 120 ? -13.648 -12.562 9.461 1 98 120 TRP A C 1
ATOM 938 O O . TRP A 1 120 ? -13.969 -11.383 9.312 1 98 120 TRP A O 1
ATOM 948 N N . ALA A 1 121 ? -13.156 -13.008 10.609 1 98.56 121 ALA A N 1
ATOM 949 C CA . ALA A 1 121 ? -12.984 -12.164 11.789 1 98.56 121 ALA A CA 1
ATOM 950 C C . ALA A 1 121 ? -11.953 -11.07 11.531 1 98.56 121 ALA A C 1
ATOM 952 O O . ALA A 1 121 ? -12.133 -9.93 11.969 1 98.56 121 ALA A O 1
ATOM 953 N N . ALA A 1 122 ? -10.906 -11.391 10.867 1 98.12 122 ALA A N 1
ATOM 954 C CA . ALA A 1 122 ? -9.859 -10.422 10.555 1 98.12 122 ALA A CA 1
ATOM 955 C C . ALA A 1 122 ? -10.391 -9.32 9.648 1 98.12 122 ALA A C 1
ATOM 957 O O . ALA A 1 122 ? -10.133 -8.133 9.891 1 98.12 122 ALA A O 1
ATOM 958 N N . LEU A 1 123 ? -11.141 -9.695 8.617 1 98.38 123 LEU A N 1
ATOM 959 C CA . LEU A 1 123 ? -11.695 -8.742 7.664 1 98.38 123 LEU A CA 1
ATOM 960 C C . LEU A 1 123 ? -12.695 -7.809 8.352 1 98.38 123 LEU A C 1
ATOM 962 O O . LEU A 1 123 ? -12.602 -6.586 8.211 1 98.38 123 LEU A O 1
ATOM 966 N N . ASN A 1 124 ? -13.609 -8.367 9.094 1 98.62 124 ASN A N 1
ATOM 967 C CA . ASN A 1 124 ? -14.648 -7.582 9.742 1 98.62 124 ASN A CA 1
ATOM 968 C C . ASN A 1 124 ? -14.102 -6.809 10.945 1 98.62 124 ASN A C 1
ATOM 970 O O . ASN A 1 124 ? -14.547 -5.695 11.227 1 98.62 124 ASN A O 1
ATOM 974 N N . GLY A 1 125 ? -13.148 -7.422 11.641 1 98.75 125 GLY A N 1
ATOM 975 C CA . GLY A 1 125 ? -12.453 -6.703 12.695 1 98.75 125 GLY A CA 1
ATOM 976 C C . GLY A 1 125 ? -11.688 -5.492 12.195 1 98.75 125 GLY A C 1
ATOM 977 O O . GLY A 1 125 ? -11.742 -4.422 12.805 1 98.75 125 GLY A O 1
ATOM 978 N N . TRP A 1 126 ? -10.984 -5.664 11.102 1 98.56 126 TRP A N 1
ATOM 979 C CA . TRP A 1 126 ? -10.266 -4.559 10.477 1 98.56 126 TRP A CA 1
ATOM 980 C C . TRP A 1 126 ? -11.211 -3.414 10.133 1 98.56 126 TRP A C 1
ATOM 982 O O . TRP A 1 126 ? -10.945 -2.256 10.453 1 98.56 126 TRP A O 1
ATOM 992 N N . ALA A 1 127 ? -12.359 -3.77 9.492 1 98.81 127 ALA A N 1
ATOM 993 C CA . ALA A 1 127 ? -13.336 -2.748 9.125 1 98.81 127 ALA A CA 1
ATOM 994 C C . ALA A 1 127 ? -13.867 -2.025 10.359 1 98.81 127 ALA A C 1
ATOM 996 O O . ALA A 1 127 ? -14 -0.8 10.359 1 98.81 127 ALA A O 1
ATOM 997 N N . ALA A 1 128 ? -14.125 -2.752 11.422 1 98.75 128 ALA A N 1
ATOM 998 C CA . ALA A 1 128 ? -14.625 -2.172 12.664 1 98.75 128 ALA A CA 1
ATOM 999 C C . ALA A 1 128 ? -13.602 -1.208 13.266 1 98.75 128 ALA A C 1
ATOM 1001 O O . ALA A 1 128 ? -13.969 -0.133 13.75 1 98.75 128 ALA A O 1
ATOM 1002 N N . VAL A 1 129 ? -12.375 -1.59 13.234 1 98.69 129 VAL A N 1
ATOM 1003 C CA . VAL A 1 129 ? -11.312 -0.759 13.797 1 98.69 129 VAL A CA 1
ATOM 1004 C C . VAL A 1 129 ? -11.172 0.52 12.977 1 98.69 129 VAL A C 1
ATOM 1006 O O . VAL A 1 129 ? -10.977 1.604 13.531 1 98.69 129 VAL A O 1
ATOM 1009 N N . VAL A 1 130 ? -11.242 0.421 11.664 1 98.69 130 VAL A N 1
ATOM 1010 C CA . VAL A 1 130 ? -11.164 1.585 10.789 1 98.69 130 VAL A CA 1
ATOM 1011 C C . VAL A 1 130 ? -12.32 2.539 11.094 1 98.69 130 VAL A C 1
ATOM 1013 O O . VAL A 1 130 ? -12.109 3.742 11.266 1 98.69 130 VAL A O 1
ATOM 1016 N N . VAL A 1 131 ? -13.531 2.012 11.219 1 98.69 131 VAL A N 1
ATOM 1017 C CA . VAL A 1 131 ? -14.711 2.826 11.508 1 98.69 131 VAL A CA 1
ATOM 1018 C C . VAL A 1 131 ? -14.547 3.502 12.867 1 98.69 131 VAL A C 1
ATOM 1020 O O . VAL A 1 131 ? -14.766 4.707 13 1 98.69 131 VAL A O 1
ATOM 1023 N N . PHE A 1 132 ? -14.133 2.77 13.812 1 98.31 132 PHE A N 1
ATOM 1024 C CA . PHE A 1 132 ? -13.953 3.301 15.156 1 98.31 132 PHE A CA 1
ATOM 1025 C C . PHE A 1 132 ? -12.875 4.379 15.18 1 98.31 132 PHE A C 1
ATOM 1027 O O . PHE A 1 132 ? -12.984 5.352 15.93 1 98.31 132 PHE A O 1
ATOM 1034 N N . SER A 1 133 ? -11.844 4.203 14.383 1 97.94 133 SER A N 1
ATOM 1035 C CA . SER A 1 133 ? -10.758 5.176 14.352 1 97.94 133 SER A CA 1
ATOM 1036 C C . SER A 1 133 ? -11.266 6.551 13.938 1 97.94 133 SER A C 1
ATOM 1038 O O . SER A 1 133 ? -10.844 7.566 14.5 1 97.94 133 SER A O 1
ATOM 1040 N N . ARG A 1 134 ? -12.18 6.594 13.031 1 97.12 134 ARG A N 1
ATOM 1041 C CA . ARG A 1 134 ? -12.695 7.863 12.531 1 97.12 134 ARG A CA 1
ATOM 1042 C C . ARG A 1 134 ? -13.523 8.57 13.594 1 97.12 134 ARG A C 1
ATOM 1044 O O . ARG A 1 134 ? -13.562 9.805 13.641 1 97.12 134 ARG A O 1
ATOM 1051 N N . TYR A 1 135 ? -14.164 7.758 14.391 1 96.88 135 TYR A N 1
ATOM 1052 C CA . TYR A 1 135 ? -14.922 8.312 15.508 1 96.88 135 TYR A CA 1
ATOM 1053 C C . TYR A 1 135 ? -13.984 8.828 16.594 1 96.88 135 TYR A C 1
ATOM 1055 O O . TYR A 1 135 ? -14.117 9.969 17.047 1 96.88 135 TYR A O 1
ATOM 1063 N N . HIS A 1 136 ? -13.086 8.008 16.969 1 95.56 136 HIS A N 1
ATOM 1064 C CA . HIS A 1 136 ? -12.164 8.32 18.047 1 95.56 136 HIS A CA 1
ATOM 1065 C C . HIS A 1 136 ? -11.344 9.562 17.734 1 95.56 136 HIS A C 1
ATOM 1067 O O . HIS A 1 136 ? -11.055 10.375 18.609 1 95.56 136 HIS A O 1
ATOM 1073 N N . LEU A 1 137 ? -10.992 9.727 16.484 1 94.94 137 LEU A N 1
ATOM 1074 C CA . LEU A 1 137 ? -10.141 10.836 16.078 1 94.94 137 LEU A CA 1
ATOM 1075 C C . LEU A 1 137 ? -10.969 12.094 15.828 1 94.94 137 LEU A C 1
ATOM 1077 O O . LEU A 1 137 ? -10.422 13.156 15.531 1 94.94 137 LEU A O 1
ATOM 1081 N N . GLY A 1 138 ? -12.328 11.984 15.914 1 93.69 138 GLY A N 1
ATOM 1082 C CA . GLY A 1 138 ? -13.219 13.133 15.938 1 93.69 138 GLY A CA 1
ATOM 1083 C C . GLY A 1 138 ? -13.539 13.672 14.555 1 93.69 138 GLY A C 1
ATOM 1084 O O . GLY A 1 138 ? -13.93 14.828 14.414 1 93.69 138 GLY A O 1
ATOM 1085 N N . VAL A 1 139 ? -13.406 12.852 13.555 1 95 139 VAL A N 1
ATOM 1086 C CA . VAL A 1 139 ? -13.516 13.344 12.188 1 95 139 VAL A CA 1
ATOM 1087 C C . VAL A 1 139 ? -14.938 13.117 11.672 1 95 139 VAL A C 1
ATOM 1089 O O . VAL A 1 139 ? -15.398 13.836 10.781 1 95 139 VAL A O 1
ATOM 1092 N N . HIS A 1 140 ? -15.555 12.094 12.234 1 97.38 140 HIS A N 1
ATOM 1093 C CA . HIS A 1 140 ? -16.906 11.773 11.781 1 97.38 140 HIS A CA 1
ATOM 1094 C C . HIS A 1 140 ? -17.828 11.516 12.969 1 97.38 140 HIS A C 1
ATOM 1096 O O . HIS A 1 140 ? -17.391 11.039 14.016 1 97.38 140 HIS A O 1
ATOM 1102 N N . SER A 1 141 ? -19.109 11.867 12.789 1 97.75 141 SER A N 1
ATOM 1103 C CA . SER A 1 141 ? -20.156 11.492 13.742 1 97.75 141 SER A CA 1
ATOM 1104 C C . SER A 1 141 ? -20.578 10.039 13.547 1 97.75 141 SER A C 1
ATOM 1106 O O . SER A 1 141 ? -20.281 9.43 12.523 1 97.75 141 SER A O 1
ATOM 1108 N N . VAL A 1 142 ? -21.312 9.562 14.508 1 97.94 142 VAL A N 1
ATOM 1109 C CA . VAL A 1 142 ? -21.781 8.18 14.453 1 97.94 142 VAL A CA 1
ATOM 1110 C C . VAL A 1 142 ? -22.719 8 13.258 1 97.94 142 VAL A C 1
ATOM 1112 O O . VAL A 1 142 ? -22.672 6.98 12.57 1 97.94 142 VAL A O 1
ATOM 1115 N N . ALA A 1 143 ? -23.516 9.008 13.008 1 98.12 143 ALA A N 1
ATOM 1116 C CA . ALA A 1 143 ? -24.453 8.938 11.898 1 98.12 143 ALA A CA 1
ATOM 1117 C C . ALA A 1 143 ? -23.719 8.875 10.562 1 98.12 143 ALA A C 1
ATOM 1119 O O . ALA A 1 143 ? -24.094 8.094 9.68 1 98.12 143 ALA A O 1
ATOM 1120 N N . GLN A 1 144 ? -22.734 9.656 10.43 1 98.56 144 GLN A N 1
ATOM 1121 C CA . GLN A 1 144 ? -21.953 9.68 9.195 1 98.56 144 GLN A CA 1
ATOM 1122 C C . GLN A 1 144 ? -21.25 8.336 8.969 1 98.56 144 GLN A C 1
ATOM 1124 O O . GLN A 1 144 ? -21.156 7.871 7.828 1 98.56 144 GLN A O 1
ATOM 1129 N N . LEU A 1 145 ? -20.812 7.742 10.055 1 98.75 145 LEU A N 1
ATOM 1130 C CA . LEU A 1 145 ? -20.172 6.43 9.992 1 98.75 145 LEU A CA 1
ATOM 1131 C C . LEU A 1 145 ? -21.188 5.348 9.648 1 98.75 145 LEU A C 1
ATOM 1133 O O . LEU A 1 145 ? -20.906 4.453 8.852 1 98.75 145 LEU A O 1
ATOM 1137 N N . ALA A 1 146 ? -22.359 5.426 10.242 1 98.62 146 ALA A N 1
ATOM 1138 C CA . ALA A 1 146 ? -23.406 4.434 10.016 1 98.62 146 ALA A CA 1
ATOM 1139 C C . ALA A 1 146 ? -23.859 4.441 8.555 1 98.62 146 ALA A C 1
ATOM 1141 O O . ALA A 1 146 ? -24 3.383 7.938 1 98.62 146 ALA A O 1
ATOM 1142 N N . VAL A 1 147 ? -24.062 5.598 8.062 1 98.69 147 VAL A N 1
ATOM 1143 C CA . VAL A 1 147 ? -24.484 5.703 6.672 1 98.69 147 VAL A CA 1
ATOM 1144 C C . VAL A 1 147 ? -23.391 5.172 5.75 1 98.69 147 VAL A C 1
ATOM 1146 O O . VAL A 1 147 ? -23.672 4.43 4.805 1 98.69 147 VAL A O 1
ATOM 1149 N N . GLY A 1 148 ? -22.141 5.492 5.992 1 98.81 148 GLY A N 1
ATOM 1150 C CA . GLY A 1 148 ? -21.031 4.945 5.227 1 98.81 148 GLY A CA 1
ATOM 1151 C C . GLY A 1 148 ? -20.953 3.432 5.277 1 98.81 148 GLY A C 1
ATOM 1152 O O . GLY A 1 148 ? -20.781 2.779 4.246 1 98.81 148 GLY A O 1
ATOM 1153 N N . ALA A 1 149 ? -21.172 2.973 6.453 1 98.81 149 ALA A N 1
ATOM 1154 C CA . ALA A 1 149 ? -21.109 1.525 6.637 1 98.81 149 ALA A CA 1
ATOM 1155 C C . ALA A 1 149 ? -22.219 0.825 5.863 1 98.81 149 ALA A C 1
ATOM 1157 O O . ALA A 1 149 ? -21.984 -0.209 5.23 1 98.81 149 ALA A O 1
ATOM 1158 N N . VAL A 1 150 ? -23.375 1.355 5.895 1 98.81 150 VAL A N 1
ATOM 1159 C CA . VAL A 1 150 ? -24.516 0.777 5.184 1 98.81 150 VAL A CA 1
ATOM 1160 C C . VAL A 1 150 ? -24.234 0.791 3.682 1 98.81 150 VAL A C 1
ATOM 1162 O O . VAL A 1 150 ? -24.469 -0.207 2.994 1 98.81 150 VAL A O 1
ATOM 1165 N N . ILE A 1 151 ? -23.734 1.888 3.189 1 98.81 151 ILE A N 1
ATOM 1166 C CA . ILE A 1 151 ? -23.391 1.988 1.774 1 98.81 151 ILE A CA 1
ATOM 1167 C C . ILE A 1 151 ? -22.375 0.911 1.411 1 98.81 151 ILE A C 1
ATOM 1169 O O . ILE A 1 151 ? -22.516 0.224 0.398 1 98.81 151 ILE A O 1
ATOM 1173 N N . GLY A 1 152 ? -21.344 0.714 2.236 1 98.88 152 GLY A N 1
ATOM 1174 C CA . GLY A 1 152 ? -20.328 -0.295 1.998 1 98.88 152 GLY A CA 1
ATOM 1175 C C . GLY A 1 152 ? -20.859 -1.711 2.018 1 98.88 152 GLY A C 1
ATOM 1176 O O . GLY A 1 152 ? -20.516 -2.527 1.161 1 98.88 152 GLY A O 1
ATOM 1177 N N . ILE A 1 153 ? -21.734 -1.961 2.99 1 98.81 153 ILE A N 1
ATOM 1178 C CA . ILE A 1 153 ? -22.297 -3.295 3.143 1 98.81 153 ILE A CA 1
ATOM 1179 C C . ILE A 1 153 ? -23.156 -3.635 1.922 1 98.81 153 ILE A C 1
ATOM 1181 O O . ILE A 1 153 ? -22.984 -4.691 1.312 1 98.81 153 ILE A O 1
ATOM 1185 N N . VAL A 1 154 ? -23.984 -2.756 1.512 1 98.81 154 VAL A N 1
ATOM 1186 C CA . VAL A 1 154 ? -24.875 -2.973 0.378 1 98.81 154 VAL A CA 1
ATOM 1187 C C . VAL A 1 154 ? -24.062 -3.1 -0.906 1 98.81 154 VAL A C 1
ATOM 1189 O O . VAL A 1 154 ? -24.281 -4.012 -1.703 1 98.81 154 VAL A O 1
ATOM 1192 N N . ALA A 1 155 ? -23.141 -2.254 -1.089 1 98.81 155 ALA A N 1
ATOM 1193 C CA . ALA A 1 155 ? -22.297 -2.291 -2.285 1 98.81 155 ALA A CA 1
ATOM 1194 C C . ALA A 1 155 ? -21.469 -3.568 -2.332 1 98.81 155 ALA A C 1
ATOM 1196 O O . ALA A 1 155 ? -21.219 -4.117 -3.408 1 98.81 155 ALA A O 1
ATOM 1197 N N . GLY A 1 156 ? -20.906 -3.99 -1.14 1 98.69 156 GLY A N 1
ATOM 1198 C CA . GLY A 1 156 ? -20.156 -5.23 -1.085 1 98.69 156 GLY A CA 1
ATOM 1199 C C . GLY A 1 156 ? -20.953 -6.441 -1.509 1 98.69 156 GLY A C 1
ATOM 1200 O O . GLY A 1 156 ? -20.469 -7.289 -2.26 1 98.69 156 GLY A O 1
ATOM 1201 N N . MET A 1 157 ? -22.203 -6.477 -1.042 1 98.25 157 MET A N 1
ATOM 1202 C CA . MET A 1 157 ? -23.109 -7.559 -1.425 1 98.25 157 MET A CA 1
ATOM 1203 C C . MET A 1 157 ? -23.438 -7.496 -2.914 1 98.25 157 MET A C 1
ATOM 1205 O O . MET A 1 157 ? -23.391 -8.516 -3.604 1 98.25 157 MET A O 1
ATOM 1209 N N . LEU A 1 158 ? -23.703 -6.305 -3.395 1 97.94 158 LEU A N 1
ATOM 1210 C CA . LEU A 1 158 ? -24.031 -6.125 -4.801 1 97.94 158 LEU A CA 1
ATOM 1211 C C . LEU A 1 158 ? -22.844 -6.48 -5.691 1 97.94 158 LEU A C 1
ATOM 1213 O O . LEU A 1 158 ? -23.016 -7.125 -6.73 1 97.94 158 LEU A O 1
ATOM 1217 N N . SER A 1 159 ? -21.719 -6.059 -5.289 1 97.19 159 SER A N 1
ATOM 1218 C CA . SER A 1 159 ? -20.516 -6.348 -6.059 1 97.19 159 SER A CA 1
ATOM 1219 C C . SER A 1 159 ? -20.266 -7.852 -6.156 1 97.19 159 SER A C 1
ATOM 1221 O O . SER A 1 159 ? -19.922 -8.359 -7.223 1 97.19 159 SER A O 1
ATOM 1223 N N . PHE A 1 160 ? -20.406 -8.531 -5.059 1 95.75 160 PHE A N 1
ATOM 1224 C CA . PHE A 1 160 ? -20.219 -9.977 -5.051 1 95.75 160 PHE A CA 1
ATOM 1225 C C . PHE A 1 160 ? -21.234 -10.664 -5.949 1 95.75 160 PHE A C 1
ATOM 1227 O O . PHE A 1 160 ? -20.891 -11.562 -6.723 1 95.75 160 PHE A O 1
ATOM 1234 N N . THR A 1 161 ? -22.531 -10.25 -5.891 1 94.56 161 THR A N 1
ATOM 1235 C CA . THR A 1 161 ? -23.594 -10.812 -6.719 1 94.56 161 THR A CA 1
ATOM 1236 C C . THR A 1 161 ? -23.312 -10.555 -8.195 1 94.56 161 THR A C 1
ATOM 1238 O O . THR A 1 161 ? -23.469 -11.453 -9.031 1 94.56 161 THR A O 1
ATOM 1241 N N . LEU A 1 162 ? -22.891 -9.328 -8.461 1 93.94 162 LEU A N 1
ATOM 1242 C CA . LEU A 1 162 ? -22.578 -8.969 -9.844 1 93.94 162 LEU A CA 1
ATOM 1243 C C . LEU A 1 162 ? -21.422 -9.797 -10.375 1 93.94 162 LEU A C 1
ATOM 1245 O O . LEU A 1 162 ? -21.406 -10.18 -11.547 1 93.94 162 LEU A O 1
ATOM 1249 N N . GLU A 1 163 ? -20.422 -10.031 -9.523 1 91 163 GLU A N 1
ATOM 1250 C CA . GLU A 1 163 ? -19.297 -10.867 -9.914 1 91 163 GLU A CA 1
ATOM 1251 C C . GLU A 1 163 ? -19.75 -12.266 -10.312 1 91 163 GLU A C 1
ATOM 1253 O O . GLU A 1 163 ? -19.234 -12.844 -11.273 1 91 163 GLU A O 1
ATOM 1258 N N . GLY A 1 164 ? -20.594 -12.828 -9.531 1 86.19 164 GLY A N 1
ATOM 1259 C CA . GLY A 1 164 ? -21.141 -14.141 -9.852 1 86.19 164 GLY A CA 1
ATOM 1260 C C . GLY A 1 164 ? -21.891 -14.172 -11.164 1 86.19 164 GLY A C 1
ATOM 1261 O O . GLY A 1 164 ? -21.766 -15.125 -11.938 1 86.19 164 GLY A O 1
ATOM 1262 N N . TYR A 1 165 ? -22.594 -13.125 -11.398 1 82.31 165 TYR A N 1
ATOM 1263 C CA . TYR A 1 165 ? -23.391 -13.047 -12.617 1 82.31 165 TYR A CA 1
ATOM 1264 C C . TYR A 1 165 ? -22.484 -12.828 -13.836 1 82.31 165 TYR A C 1
ATOM 1266 O O . TYR A 1 165 ? -22.719 -13.406 -14.898 1 82.31 165 TYR A O 1
ATOM 1274 N N . LEU A 1 166 ? -21.547 -11.977 -13.648 1 76.56 166 LEU A N 1
ATOM 1275 C CA . LEU A 1 166 ? -20.656 -11.609 -14.742 1 76.56 166 LEU A CA 1
ATOM 1276 C C . LEU A 1 166 ? -19.484 -12.594 -14.844 1 76.56 166 LEU A C 1
ATOM 1278 O O . LEU A 1 166 ? -18.766 -12.609 -15.844 1 76.56 166 LEU A O 1
ATOM 1282 N N . GLY A 1 167 ? -19.062 -13.258 -13.68 1 66.56 167 GLY A N 1
ATOM 1283 C CA . GLY A 1 167 ? -17.891 -14.102 -13.539 1 66.56 167 GLY A CA 1
ATOM 1284 C C . GLY A 1 167 ? -17.703 -15.078 -14.688 1 66.56 167 GLY A C 1
ATOM 1285 O O . GLY A 1 167 ? -16.609 -15.211 -15.234 1 66.56 167 GLY A O 1
ATOM 1286 N N . ASP A 1 168 ? -18.766 -15.758 -14.93 1 67.25 168 ASP A N 1
ATOM 1287 C CA . ASP A 1 168 ? -18.625 -16.812 -15.922 1 67.25 168 ASP A CA 1
ATOM 1288 C C . ASP A 1 168 ? -18.391 -16.25 -17.312 1 67.25 168 ASP A C 1
ATOM 1290 O O . ASP A 1 168 ? -17.375 -16.531 -17.953 1 67.25 168 ASP A O 1
ATOM 1294 N N . PRO A 1 169 ? -19.172 -15.344 -17.781 1 76.5 169 PRO A N 1
ATOM 1295 C CA . PRO A 1 169 ? -18.984 -15.055 -19.203 1 76.5 169 PRO A CA 1
ATOM 1296 C C . PRO A 1 169 ? -17.984 -13.93 -19.453 1 76.5 169 PRO A C 1
ATOM 1298 O O . PRO A 1 169 ? -17.109 -14.047 -20.312 1 76.5 169 PRO A O 1
ATOM 1301 N N . TRP A 1 170 ? -17.969 -12.914 -18.703 1 86.56 170 TRP A N 1
ATOM 1302 C CA . TRP A 1 170 ? -17.188 -11.734 -19.047 1 86.56 170 TRP A CA 1
ATOM 1303 C C . TRP A 1 170 ? -15.852 -11.727 -18.328 1 86.56 170 TRP A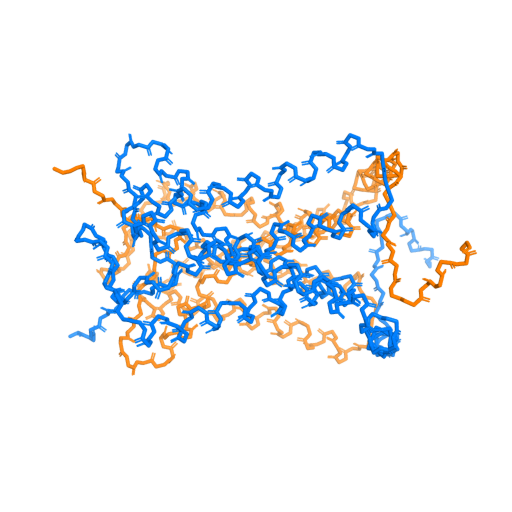 C 1
ATOM 1305 O O . TRP A 1 170 ? -14.805 -11.539 -18.938 1 86.56 170 TRP A O 1
ATOM 1315 N N . LEU A 1 171 ? -15.844 -12.031 -17.062 1 88.38 171 LEU A N 1
ATOM 1316 C CA . LEU A 1 171 ? -14.609 -11.969 -16.281 1 88.38 171 LEU A CA 1
ATOM 1317 C C . LEU A 1 171 ? -13.68 -13.117 -16.656 1 88.38 171 LEU A C 1
ATOM 1319 O O . LEU A 1 171 ? -12.453 -12.961 -16.625 1 88.38 171 LEU A O 1
ATOM 1323 N N . ALA A 1 172 ? -14.25 -14.211 -17 1 87.25 172 ALA A N 1
ATOM 1324 C CA . ALA A 1 172 ? -13.445 -15.328 -17.484 1 87.25 172 ALA A CA 1
ATOM 1325 C C . ALA A 1 172 ? -12.734 -14.969 -18.781 1 87.25 172 ALA A C 1
ATOM 1327 O O . ALA A 1 172 ? -11.578 -15.336 -18.984 1 87.25 172 ALA A O 1
ATOM 1328 N N . LYS A 1 173 ? -13.5 -14.297 -19.656 1 90.19 173 LYS A N 1
ATOM 1329 C CA . LYS A 1 173 ? -12.906 -13.859 -20.906 1 90.19 173 LYS A CA 1
ATOM 1330 C C . LYS A 1 173 ? -11.758 -12.891 -20.672 1 90.19 173 LYS A C 1
ATOM 1332 O O . LYS A 1 173 ? -10.711 -12.984 -21.312 1 90.19 173 LYS A O 1
ATOM 1337 N N . VAL A 1 174 ? -11.984 -11.969 -19.734 1 91.25 174 VAL A N 1
ATOM 1338 C CA . VAL A 1 174 ? -10.953 -10.992 -19.375 1 91.25 174 VAL A CA 1
ATOM 1339 C C . VAL A 1 174 ? -9.727 -11.711 -18.812 1 91.25 174 VAL A C 1
ATOM 1341 O O . VAL A 1 174 ? -8.594 -11.406 -19.188 1 91.25 174 VAL A O 1
ATOM 1344 N N . GLN A 1 175 ? -9.945 -12.609 -17.953 1 90.44 175 GLN A N 1
ATOM 1345 C CA . GLN A 1 175 ? -8.867 -13.398 -17.359 1 90.44 175 GLN A CA 1
ATOM 1346 C C . GLN A 1 175 ? -8.07 -14.125 -18.438 1 90.44 175 GLN A C 1
ATOM 1348 O O . GLN A 1 175 ? -6.836 -14.117 -18.422 1 90.44 175 GLN A O 1
ATOM 1353 N N . ARG A 1 176 ? -8.758 -14.75 -19.359 1 89.88 176 ARG A N 1
ATOM 1354 C CA . ARG A 1 176 ? -8.094 -15.477 -20.438 1 89.88 176 ARG A CA 1
ATOM 1355 C C . ARG A 1 176 ? -7.258 -14.539 -21.297 1 89.88 176 ARG A C 1
ATOM 1357 O O . ARG A 1 176 ? -6.145 -14.883 -21.703 1 89.88 176 ARG A O 1
ATOM 1364 N N . SER A 1 177 ? -7.887 -13.414 -21.625 1 91.12 177 SER A N 1
ATOM 1365 C CA . SER A 1 177 ? -7.148 -12.438 -22.406 1 91.12 177 SER A CA 1
ATOM 1366 C C . SER A 1 177 ? -5.875 -11.992 -21.688 1 91.12 177 SER A C 1
ATOM 1368 O O . SER A 1 177 ? -4.828 -11.836 -22.328 1 91.12 177 SER A O 1
ATOM 1370 N N . LEU A 1 178 ? -6.008 -11.773 -20.406 1 90.19 178 LEU A N 1
ATOM 1371 C CA . LEU A 1 178 ? -4.855 -11.383 -19.594 1 90.19 178 LEU A CA 1
ATOM 1372 C C . LEU A 1 178 ? -3.797 -12.477 -19.594 1 90.19 178 LEU A C 1
ATOM 1374 O O . LEU A 1 178 ? -2.604 -12.195 -19.734 1 90.19 178 LEU A O 1
ATOM 1378 N N . ASP A 1 179 ? -4.223 -13.688 -19.453 1 89.69 179 ASP A N 1
ATOM 1379 C CA . ASP A 1 179 ? -3.297 -14.82 -19.484 1 89.69 179 ASP A CA 1
ATOM 1380 C C . ASP A 1 179 ? -2.58 -14.914 -20.828 1 89.69 179 ASP A C 1
ATOM 1382 O O . ASP A 1 179 ? -1.375 -15.172 -20.875 1 89.69 179 ASP A O 1
ATOM 1386 N N . ARG A 1 180 ? -3.326 -14.703 -21.859 1 90.5 180 ARG A N 1
ATOM 1387 C CA . ARG A 1 180 ? -2.744 -14.734 -23.188 1 90.5 180 ARG A CA 1
ATOM 1388 C C . ARG A 1 180 ? -1.701 -13.633 -23.359 1 90.5 180 ARG A C 1
ATOM 1390 O O . ARG A 1 180 ? -0.625 -13.875 -23.922 1 90.5 180 ARG A O 1
ATOM 1397 N N . ALA A 1 181 ? -2.055 -12.5 -22.906 1 89.19 181 ALA A N 1
ATOM 1398 C CA . ALA A 1 181 ? -1.131 -11.367 -23 1 89.19 181 ALA A CA 1
ATOM 1399 C C . ALA A 1 181 ? 0.153 -11.648 -22.234 1 89.19 181 ALA A C 1
ATOM 1401 O O . ALA A 1 181 ? 1.251 -11.344 -22.703 1 89.19 181 ALA A O 1
ATOM 1402 N N . TRP A 1 182 ? 0.013 -12.164 -21.078 1 85.62 182 TRP A N 1
ATOM 1403 C CA . TRP A 1 182 ? 1.172 -12.453 -20.234 1 85.62 182 TRP A CA 1
ATOM 1404 C C . TRP A 1 182 ? 2.043 -13.531 -20.859 1 85.62 182 TRP A C 1
ATOM 1406 O O . TRP A 1 182 ? 3.271 -13.445 -20.844 1 85.62 182 TRP A O 1
ATOM 1416 N N . ASN A 1 183 ? 1.396 -14.539 -21.344 1 86.56 183 ASN A N 1
ATOM 1417 C CA . ASN A 1 183 ? 2.145 -15.602 -22.016 1 86.56 183 ASN A CA 1
ATOM 1418 C C . ASN A 1 183 ? 2.912 -15.078 -23.219 1 86.56 183 ASN A C 1
ATOM 1420 O O . ASN A 1 183 ? 4.012 -15.547 -23.516 1 86.56 183 ASN A O 1
ATOM 1424 N N . TYR A 1 184 ? 2.227 -14.102 -23.812 1 87.12 184 TYR A N 1
ATOM 1425 C CA . TYR A 1 184 ? 2.875 -13.492 -24.969 1 87.12 184 TYR A CA 1
ATOM 1426 C C . TYR A 1 184 ? 4.156 -12.773 -24.562 1 87.12 184 TYR A C 1
ATOM 1428 O O . TYR A 1 184 ? 5.113 -12.711 -25.344 1 87.12 184 TYR A O 1
ATOM 1436 N N . LEU A 1 185 ? 4.219 -12.344 -23.312 1 86.06 185 LEU A N 1
ATOM 1437 C CA . LEU A 1 185 ? 5.367 -11.578 -22.844 1 86.06 185 LEU A CA 1
ATOM 1438 C C . LEU A 1 185 ? 6.496 -12.508 -22.422 1 86.06 185 LEU A C 1
ATOM 1440 O O . LEU A 1 185 ? 7.637 -12.07 -22.25 1 86.06 185 LEU A O 1
ATOM 1444 N N . GLU A 1 186 ? 6.328 -13.859 -22.266 1 81.38 186 GLU A N 1
ATOM 1445 C CA . GLU A 1 186 ? 7.32 -14.883 -21.969 1 81.38 186 GLU A CA 1
ATOM 1446 C C . GLU A 1 186 ? 8.117 -14.531 -20.719 1 81.38 186 GLU A C 1
ATOM 1448 O O . GLU A 1 186 ? 9.344 -14.609 -20.703 1 81.38 186 GLU A O 1
ATOM 1453 N N . ILE A 1 187 ? 7.418 -14.07 -19.703 1 83.31 187 ILE A N 1
ATOM 1454 C CA . ILE A 1 187 ? 8.086 -13.695 -18.453 1 83.31 187 ILE A CA 1
ATOM 1455 C C . ILE A 1 187 ? 8.219 -14.914 -17.547 1 83.31 187 ILE A C 1
ATOM 1457 O O . ILE A 1 187 ? 7.23 -15.586 -17.266 1 83.31 187 ILE A O 1
ATOM 1461 N N . GLU A 1 188 ? 9.398 -15.25 -17.141 1 82.38 188 GLU A N 1
ATOM 1462 C CA . GLU A 1 188 ? 9.672 -16.344 -16.219 1 82.38 188 GLU A CA 1
ATOM 1463 C C . GLU A 1 188 ? 10.625 -15.898 -15.109 1 82.38 188 GLU A C 1
ATOM 1465 O O . GLU A 1 188 ? 11.609 -15.203 -15.367 1 82.38 188 GLU A O 1
ATOM 1470 N N . PHE A 1 189 ? 10.234 -16.172 -13.906 1 80.69 189 PHE A N 1
ATOM 1471 C CA . PHE A 1 189 ? 11.062 -15.852 -12.75 1 80.69 189 PHE A CA 1
ATOM 1472 C C . PHE A 1 189 ? 11.82 -17.078 -12.266 1 80.69 189 PHE A C 1
ATOM 1474 O O . PHE A 1 189 ? 11.289 -18.188 -12.266 1 80.69 189 PHE A O 1
ATOM 1481 N N . GLU A 1 190 ? 13.023 -16.828 -11.953 1 78.62 190 GLU A N 1
ATOM 1482 C CA . GLU A 1 190 ? 13.812 -17.922 -11.398 1 78.62 190 GLU A CA 1
ATOM 1483 C C . GLU A 1 190 ? 13.422 -18.219 -9.953 1 78.62 190 GLU A C 1
ATOM 1485 O O . GLU A 1 190 ? 13.234 -17.281 -9.164 1 78.62 190 GLU A O 1
ATOM 1490 N N . ASP A 1 191 ? 13.172 -19.5 -9.664 1 75.94 191 ASP A N 1
ATOM 1491 C CA . ASP A 1 191 ? 12.844 -19.906 -8.305 1 75.94 191 ASP A CA 1
ATOM 1492 C C . ASP A 1 191 ? 14.109 -20.266 -7.516 1 75.94 191 ASP A C 1
ATOM 1494 O O . ASP A 1 191 ? 15.141 -20.594 -8.102 1 75.94 191 ASP A O 1
ATOM 1498 N N . TYR A 1 192 ? 13.961 -20.141 -6.234 1 74.94 192 TYR A N 1
ATOM 1499 C CA . TYR A 1 192 ? 15.078 -20.562 -5.395 1 74.94 192 TYR A CA 1
ATOM 1500 C C . TYR A 1 192 ? 15.367 -22.047 -5.57 1 74.94 192 TYR A C 1
ATOM 1502 O O . TYR A 1 192 ? 14.453 -22.859 -5.676 1 74.94 192 TYR A O 1
ATOM 1510 N N . GLY A 1 193 ? 16.672 -22.422 -5.66 1 63.16 193 GLY A N 1
ATOM 1511 C CA . GLY A 1 193 ? 17.078 -23.812 -5.742 1 63.16 193 GLY A CA 1
ATOM 1512 C C . GLY A 1 193 ? 17.125 -24.344 -7.168 1 63.16 193 GLY A C 1
ATOM 1513 O O . GLY A 1 193 ? 17.578 -25.469 -7.406 1 63.16 193 GLY A O 1
ATOM 1514 N N . GLU A 1 194 ? 16.344 -23.875 -8.117 1 60.41 194 GLU A N 1
ATOM 1515 C CA . GLU A 1 194 ? 16.438 -24.422 -9.469 1 60.41 194 GLU A CA 1
ATOM 1516 C C . GLU A 1 194 ? 17.844 -24.203 -10.039 1 60.41 194 GLU A C 1
ATOM 1518 O O . GLU A 1 194 ? 18.375 -23.094 -10.016 1 60.41 194 GLU A O 1
ATOM 1523 N N . SER A 1 195 ? 18.734 -25.141 -9.773 1 49.22 195 SER A N 1
ATOM 1524 C CA . SER A 1 195 ? 20.078 -25.312 -10.305 1 49.22 195 SER A CA 1
ATOM 1525 C C . SER A 1 195 ? 20.125 -24.969 -11.789 1 49.22 195 SER A C 1
ATOM 1527 O O . SER A 1 195 ? 19.203 -25.281 -12.539 1 49.22 195 SER A O 1
ATOM 1529 N N . HIS A 1 196 ? 20.766 -23.844 -12.172 1 42.72 196 HIS A N 1
ATOM 1530 C CA . HIS A 1 196 ? 21.156 -23.703 -13.57 1 42.72 196 HIS A CA 1
ATOM 1531 C C . HIS A 1 196 ? 21.797 -24.984 -14.094 1 42.72 196 HIS A C 1
ATOM 1533 O O . HIS A 1 196 ? 22.875 -25.375 -13.664 1 42.72 196 HIS A O 1
ATOM 1539 N N . THR A 1 197 ? 21.062 -25.922 -14.211 1 35.09 197 THR A N 1
ATOM 1540 C CA . THR A 1 197 ? 21.656 -27.016 -14.977 1 35.09 197 THR A CA 1
ATOM 1541 C C . THR A 1 197 ? 22.172 -26.5 -16.312 1 35.09 197 THR A C 1
ATOM 1543 O O . THR A 1 197 ? 22.688 -27.281 -17.125 1 35.09 197 THR A O 1
ATOM 1546 N N . ASP A 1 198 ? 22.469 -25.266 -16.656 1 32.19 198 ASP A N 1
ATOM 1547 C CA . ASP A 1 198 ? 23.297 -25.422 -17.844 1 32.19 198 ASP A CA 1
ATOM 1548 C C . ASP A 1 198 ? 24.75 -25.766 -17.469 1 32.19 198 ASP A C 1
ATOM 1550 O O . ASP A 1 198 ? 25.281 -25.25 -16.484 1 32.19 198 ASP A O 1
ATOM 1554 N N . MET B 1 1 ? -8.008 20.562 26.312 1 54.28 1 MET B N 1
ATOM 1555 C CA . MET B 1 1 ? -8.211 19.625 25.203 1 54.28 1 MET B CA 1
ATOM 1556 C C . MET B 1 1 ? -6.949 18.812 24.938 1 54.28 1 MET B C 1
ATOM 1558 O O . MET B 1 1 ? -5.836 19.344 25.062 1 54.28 1 MET B O 1
ATOM 1562 N N . PRO B 1 2 ? -7.141 17.531 24.938 1 66.75 2 PRO B N 1
ATOM 1563 C CA . PRO B 1 2 ? -5.883 16.797 24.766 1 66.75 2 PRO B CA 1
ATOM 1564 C C . PRO B 1 2 ? -5.078 17.281 23.562 1 66.75 2 PRO B C 1
ATOM 1566 O O . PRO B 1 2 ? -5.656 17.688 22.562 1 66.75 2 PRO B O 1
ATOM 1569 N N . SER B 1 3 ? -3.805 17.531 23.766 1 86.44 3 SER B N 1
ATOM 1570 C CA . SER B 1 3 ? -2.893 18 22.734 1 86.44 3 SER B CA 1
ATOM 1571 C C . SER B 1 3 ? -2.807 17.016 21.578 1 86.44 3 SER B C 1
ATOM 1573 O O . SER B 1 3 ? -2.736 15.805 21.797 1 86.44 3 SER B O 1
ATOM 1575 N N . ARG B 1 4 ? -3.229 17.391 20.391 1 90.38 4 ARG B N 1
ATOM 1576 C CA . ARG B 1 4 ? -3.135 16.547 19.219 1 90.38 4 ARG B CA 1
ATOM 1577 C C . ARG B 1 4 ? -1.857 16.844 18.438 1 90.38 4 ARG B C 1
ATOM 1579 O O . ARG B 1 4 ? -1.404 17.984 18.375 1 90.38 4 ARG B O 1
ATOM 1586 N N . LYS B 1 5 ? -1.257 15.758 18.016 1 91.5 5 LYS B N 1
ATOM 1587 C CA . LYS B 1 5 ? -0.043 15.844 17.203 1 91.5 5 LYS B CA 1
ATOM 1588 C C . LYS B 1 5 ? -0.268 15.25 15.812 1 91.5 5 LYS B C 1
ATOM 1590 O O . LYS B 1 5 ? -1.114 14.375 15.633 1 91.5 5 LYS B O 1
ATOM 1595 N N . ILE B 1 6 ? 0.475 15.719 14.844 1 90.31 6 ILE B N 1
ATOM 1596 C CA . ILE B 1 6 ? 0.42 15.227 13.469 1 90.31 6 ILE B CA 1
ATOM 1597 C C . ILE B 1 6 ? 1.146 13.891 13.367 1 90.31 6 ILE B C 1
ATOM 1599 O O . ILE B 1 6 ? 2.221 13.711 13.945 1 90.31 6 ILE B O 1
ATOM 1603 N N . PHE B 1 7 ? 0.445 12.969 12.711 1 90.38 7 PHE B N 1
ATOM 1604 C CA . PHE B 1 7 ? 1.123 11.719 12.406 1 90.38 7 PHE B CA 1
ATOM 1605 C C . PHE B 1 7 ? 2.227 11.938 11.375 1 90.38 7 PHE B C 1
ATOM 1607 O O . PHE B 1 7 ? 1.947 12.172 10.195 1 90.38 7 PHE B O 1
ATOM 1614 N N . SER B 1 8 ? 3.449 11.68 11.727 1 85.56 8 SER B N 1
ATOM 1615 C CA . SER B 1 8 ? 4.602 12.203 11 1 85.56 8 SER B CA 1
ATOM 1616 C C . SER B 1 8 ? 4.922 11.352 9.773 1 85.56 8 SER B C 1
ATOM 1618 O O . SER B 1 8 ? 5.445 11.852 8.781 1 85.56 8 SER B O 1
ATOM 1620 N N . PHE B 1 9 ? 4.57 10.086 9.711 1 84.5 9 PHE B N 1
ATOM 1621 C CA . PHE B 1 9 ? 5.02 9.156 8.68 1 84.5 9 PHE B CA 1
ATOM 1622 C C . PHE B 1 9 ? 4.367 9.477 7.34 1 84.5 9 PHE B C 1
ATOM 1624 O O . PHE B 1 9 ? 4.922 9.156 6.285 1 84.5 9 PHE B O 1
ATOM 1631 N N . THR B 1 10 ? 3.23 10.156 7.414 1 89.88 10 THR B N 1
ATOM 1632 C CA . THR B 1 10 ? 2.539 10.43 6.16 1 89.88 10 THR B CA 1
ATOM 1633 C C . THR B 1 10 ? 2.248 11.914 6.008 1 89.88 10 THR B C 1
ATOM 1635 O O . THR B 1 10 ? 1.432 12.312 5.176 1 89.88 10 THR B O 1
ATOM 1638 N N . TYR B 1 11 ? 2.857 12.695 6.844 1 90.69 11 TYR B N 1
ATOM 1639 C CA . TYR B 1 11 ? 2.688 14.141 6.801 1 90.69 11 TYR B CA 1
ATOM 1640 C C . TYR B 1 11 ? 3.492 14.758 5.66 1 90.69 11 TYR B C 1
ATOM 1642 O O . TYR B 1 11 ? 4.715 14.617 5.613 1 90.69 11 TYR B O 1
ATOM 1650 N N . VAL B 1 12 ? 2.838 15.359 4.711 1 93.81 12 VAL B N 1
ATOM 1651 C CA . VAL B 1 12 ? 3.49 15.938 3.543 1 93.81 12 VAL B CA 1
ATOM 1652 C C . VAL B 1 12 ? 2.855 17.281 3.211 1 93.81 12 VAL B C 1
ATOM 1654 O O . VAL B 1 12 ? 1.628 17.406 3.176 1 93.81 12 VAL B O 1
ATOM 1657 N N . LEU B 1 13 ? 3.703 18.281 3.018 1 94.12 13 LEU B N 1
ATOM 1658 C CA . LEU B 1 13 ? 3.266 19.594 2.533 1 94.12 13 LEU B CA 1
ATOM 1659 C C . LEU B 1 13 ? 3.654 19.781 1.071 1 94.12 13 LEU B C 1
ATOM 1661 O O . LEU B 1 13 ? 4.723 19.344 0.645 1 94.12 13 LEU B O 1
ATOM 1665 N N . TYR B 1 14 ? 2.801 20.328 0.38 1 92.5 14 TYR B N 1
ATOM 1666 C CA . TYR B 1 14 ? 3.086 20.641 -1.015 1 92.5 14 TYR B CA 1
ATOM 1667 C C . TYR B 1 14 ? 2.664 22.078 -1.344 1 92.5 14 TYR B C 1
ATOM 1669 O O . TYR B 1 14 ? 1.881 22.688 -0.609 1 92.5 14 TYR B O 1
ATOM 1677 N N . GLU B 1 15 ? 3.299 22.703 -2.391 1 91.69 15 GLU B N 1
ATOM 1678 C CA . GLU B 1 15 ? 2.949 24.062 -2.814 1 91.69 15 GLU B CA 1
ATOM 1679 C C . GLU B 1 15 ? 1.576 24.094 -3.48 1 91.69 15 GLU B C 1
ATOM 1681 O O . GLU B 1 15 ? 1.339 23.391 -4.457 1 91.69 15 GLU B O 1
ATOM 1686 N N . GLU B 1 16 ? 0.929 25.016 -2.902 1 87.75 16 GLU B N 1
ATOM 1687 C CA . GLU B 1 16 ? -0.434 25.141 -3.412 1 87.75 16 GLU B CA 1
ATOM 1688 C C . GLU B 1 16 ? -0.441 25.578 -4.871 1 87.75 16 GLU B C 1
ATOM 1690 O O . GLU B 1 16 ? 0.419 26.359 -5.293 1 87.75 16 GLU B O 1
ATOM 1695 N N . ASN B 1 17 ? -1.289 25.094 -5.777 1 88.12 17 ASN B N 1
ATOM 1696 C CA . ASN B 1 17 ? -1.49 25.469 -7.172 1 88.12 17 ASN B CA 1
ATOM 1697 C C . ASN B 1 17 ? -0.296 25.078 -8.039 1 88.12 17 ASN B C 1
ATOM 1699 O O . ASN B 1 17 ? -0.016 25.719 -9.047 1 88.12 17 ASN B O 1
ATOM 1703 N N . ASN B 1 18 ? 0.611 24.359 -7.566 1 93.12 18 ASN B N 1
ATOM 1704 C CA . ASN B 1 18 ? 1.706 23.75 -8.312 1 93.12 18 ASN B CA 1
ATOM 1705 C C . ASN B 1 18 ? 1.482 22.25 -8.508 1 93.12 18 ASN B C 1
ATOM 1707 O O . ASN B 1 18 ? 1.791 21.453 -7.621 1 93.12 18 ASN B O 1
ATOM 1711 N N . PRO B 1 19 ? 0.998 21.969 -9.641 1 93.25 19 PRO B N 1
ATOM 1712 C CA . PRO B 1 19 ? 0.669 20.562 -9.875 1 93.25 19 PRO B CA 1
ATOM 1713 C C . PRO 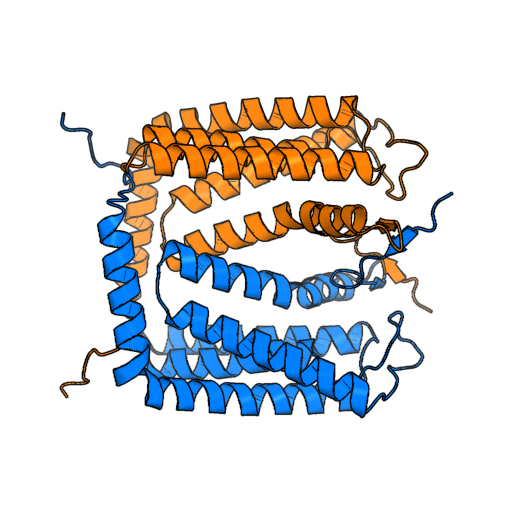B 1 19 ? 1.877 19.641 -9.727 1 93.25 19 PRO B C 1
ATOM 1715 O O . PRO B 1 19 ? 1.729 18.484 -9.312 1 93.25 19 PRO B O 1
ATOM 1718 N N . LEU B 1 20 ? 2.984 20.109 -10.086 1 94.06 20 LEU B N 1
ATOM 1719 C CA . LEU B 1 20 ? 4.188 19.297 -9.914 1 94.06 20 LEU B CA 1
ATOM 1720 C C . LEU B 1 20 ? 4.426 18.984 -8.445 1 94.06 20 LEU B C 1
ATOM 1722 O O . LEU B 1 20 ? 4.766 17.859 -8.094 1 94.06 20 LEU B O 1
ATOM 1726 N N . SER B 1 21 ? 4.238 19.969 -7.645 1 94.19 21 SER B N 1
ATOM 1727 C CA . SER B 1 21 ? 4.434 19.781 -6.211 1 94.19 21 SER B CA 1
ATOM 1728 C C . SER B 1 21 ? 3.461 18.734 -5.652 1 94.19 21 SER B C 1
ATOM 1730 O O . SER B 1 21 ? 3.818 17.953 -4.773 1 94.19 21 SER B O 1
ATOM 1732 N N . GLN B 1 22 ? 2.322 18.766 -6.172 1 93.56 22 GLN B N 1
ATOM 1733 C CA . GLN B 1 22 ? 1.333 17.781 -5.738 1 93.56 22 GLN B CA 1
ATOM 1734 C C . GLN B 1 22 ? 1.737 16.375 -6.164 1 93.56 22 GLN B C 1
ATOM 1736 O O . GLN B 1 22 ? 1.612 15.422 -5.383 1 93.56 22 GLN B O 1
ATOM 1741 N N . LEU B 1 23 ? 2.16 16.297 -7.375 1 95.25 23 LEU B N 1
ATOM 1742 C CA . LEU B 1 23 ? 2.627 15.008 -7.883 1 95.25 23 LEU B CA 1
ATOM 1743 C C . LEU B 1 23 ? 3.811 14.5 -7.07 1 95.25 23 LEU B C 1
ATOM 1745 O O . LEU B 1 23 ? 3.896 13.312 -6.766 1 95.25 23 LEU B O 1
ATOM 1749 N N . LEU B 1 24 ? 4.633 15.344 -6.688 1 96.81 24 LEU B N 1
ATOM 1750 C CA . LEU B 1 24 ? 5.82 14.969 -5.93 1 96.81 24 LEU B CA 1
ATOM 1751 C C . LEU B 1 24 ? 5.453 14.586 -4.496 1 96.81 24 LEU B C 1
ATOM 1753 O O . LEU B 1 24 ? 6.117 13.75 -3.885 1 96.81 24 LEU B O 1
ATOM 1757 N N . ALA B 1 25 ? 4.398 15.195 -4 1 95.44 25 ALA B N 1
ATOM 1758 C CA . ALA B 1 25 ? 3.883 14.773 -2.701 1 95.44 25 ALA B CA 1
ATOM 1759 C C . ALA B 1 25 ? 3.443 13.312 -2.734 1 95.44 25 ALA B C 1
ATOM 1761 O O . ALA B 1 25 ? 3.721 12.555 -1.803 1 95.44 25 ALA B O 1
ATOM 1762 N N . ILE B 1 26 ? 2.879 12.922 -3.803 1 95.06 26 ILE B N 1
ATOM 1763 C CA . ILE B 1 26 ? 2.451 11.539 -3.984 1 95.06 26 ILE B CA 1
ATOM 1764 C C . ILE B 1 26 ? 3.676 10.633 -4.09 1 95.06 26 ILE B C 1
ATOM 1766 O O . ILE B 1 26 ? 3.703 9.547 -3.508 1 95.06 26 ILE B O 1
ATOM 1770 N N . ALA B 1 27 ? 4.621 11.125 -4.801 1 96.88 27 ALA B N 1
ATOM 1771 C CA . ALA B 1 27 ? 5.855 10.359 -4.961 1 96.88 27 ALA B CA 1
ATOM 1772 C C . ALA B 1 27 ? 6.52 10.102 -3.609 1 96.88 27 ALA B C 1
ATOM 1774 O O . ALA B 1 27 ? 7.07 9.031 -3.375 1 96.88 27 ALA B O 1
ATOM 1775 N N . THR B 1 28 ? 6.414 11.062 -2.73 1 95.75 28 THR B N 1
ATOM 1776 C CA . THR B 1 28 ? 7.027 10.945 -1.414 1 95.75 28 THR B CA 1
ATOM 1777 C C . THR B 1 28 ? 6.344 9.852 -0.595 1 95.75 28 THR B C 1
ATOM 1779 O O . THR B 1 28 ? 6.969 9.234 0.264 1 95.75 28 THR B O 1
ATOM 1782 N N . LEU B 1 29 ? 5.09 9.586 -0.909 1 96.19 29 LEU B N 1
ATOM 1783 C CA . LEU B 1 29 ? 4.324 8.602 -0.154 1 96.19 29 LEU B CA 1
ATOM 1784 C C . LEU B 1 29 ? 4.504 7.207 -0.743 1 96.19 29 LEU B C 1
ATOM 1786 O O . LEU B 1 29 ? 4.18 6.211 -0.094 1 96.19 29 LEU B O 1
ATOM 1790 N N . SER B 1 30 ? 5.043 7.148 -1.899 1 97.06 30 SER B N 1
ATOM 1791 C CA . SER B 1 30 ? 5.07 5.914 -2.676 1 97.06 30 SER B CA 1
ATOM 1792 C C . SER B 1 30 ? 5.953 4.863 -2.014 1 97.06 30 SER B C 1
ATOM 1794 O O . SER B 1 30 ? 5.684 3.666 -2.109 1 97.06 30 SER B O 1
ATOM 1796 N N . PRO B 1 31 ? 7.027 5.199 -1.283 1 97.31 31 PRO B N 1
ATOM 1797 C CA . PRO B 1 31 ? 7.82 4.141 -0.65 1 97.31 31 PRO B CA 1
ATOM 1798 C C . PRO B 1 31 ? 7.004 3.301 0.331 1 97.31 31 PRO B C 1
ATOM 1800 O O . PRO B 1 31 ? 7.141 2.074 0.36 1 97.31 31 PRO B O 1
ATOM 1803 N N . MET B 1 32 ? 6.215 3.932 1.096 1 95.88 32 MET B N 1
ATOM 1804 C CA . MET B 1 32 ? 5.355 3.191 2.016 1 95.88 32 MET B CA 1
ATOM 1805 C C . MET B 1 32 ? 4.379 2.303 1.255 1 95.88 32 MET B C 1
ATOM 1807 O O . MET B 1 32 ? 4.168 1.147 1.627 1 95.88 32 MET B O 1
ATOM 1811 N N . LEU B 1 33 ? 3.799 2.801 0.227 1 96.81 33 LEU B N 1
ATOM 1812 C CA . LEU B 1 33 ? 2.871 2.033 -0.597 1 96.81 33 LEU B CA 1
ATOM 1813 C C . LEU B 1 33 ? 3.572 0.843 -1.241 1 96.81 33 LEU B C 1
ATOM 1815 O O . LEU B 1 33 ? 3.025 -0.261 -1.275 1 96.81 33 LEU B O 1
ATOM 1819 N N . VAL B 1 34 ? 4.773 1.067 -1.704 1 97.5 34 VAL B N 1
ATOM 1820 C CA . VAL B 1 34 ? 5.539 0 -2.342 1 97.5 34 VAL B CA 1
ATOM 1821 C C . VAL B 1 34 ? 5.898 -1.065 -1.308 1 97.5 34 VAL B C 1
ATOM 1823 O O . VAL B 1 34 ? 5.852 -2.262 -1.6 1 97.5 34 VAL B O 1
ATOM 1826 N N . ALA B 1 35 ? 6.281 -0.646 -0.086 1 97.31 35 ALA B N 1
ATOM 1827 C CA . ALA B 1 35 ? 6.566 -1.606 0.978 1 97.31 35 ALA B CA 1
ATOM 1828 C C . ALA B 1 35 ? 5.355 -2.496 1.251 1 97.31 35 ALA B C 1
ATOM 1830 O O . ALA B 1 35 ? 5.48 -3.719 1.331 1 97.31 35 ALA B O 1
ATOM 1831 N N . PHE B 1 36 ? 4.234 -1.87 1.327 1 96.25 36 PHE B N 1
ATOM 1832 C CA . PHE B 1 36 ? 3.016 -2.637 1.561 1 96.25 36 PHE B CA 1
ATOM 1833 C C . PHE B 1 36 ? 2.713 -3.547 0.376 1 96.25 36 PHE B C 1
ATOM 1835 O O . PHE B 1 36 ? 2.271 -4.684 0.558 1 96.25 36 PHE B O 1
ATOM 1842 N N . GLY B 1 37 ? 2.928 -3.051 -0.811 1 97.25 37 GLY B N 1
ATOM 1843 C CA . GLY B 1 37 ? 2.756 -3.855 -2.01 1 97.25 37 GLY B CA 1
ATOM 1844 C C . GLY B 1 37 ? 3.641 -5.086 -2.037 1 97.25 37 GLY B C 1
ATOM 1845 O O . GLY B 1 37 ? 3.209 -6.16 -2.457 1 97.25 37 GLY B O 1
ATOM 1846 N N . LEU B 1 38 ? 4.887 -4.93 -1.601 1 97.5 38 LEU B N 1
ATOM 1847 C CA . LEU B 1 38 ? 5.793 -6.07 -1.517 1 97.5 38 LEU B CA 1
ATOM 1848 C C . LEU B 1 38 ? 5.289 -7.09 -0.501 1 97.5 38 LEU B C 1
ATOM 1850 O O . LEU B 1 38 ? 5.352 -8.297 -0.744 1 97.5 38 LEU B O 1
ATOM 1854 N N . GLY B 1 39 ? 4.812 -6.605 0.598 1 97.62 39 GLY B N 1
ATOM 1855 C CA . GLY B 1 39 ? 4.219 -7.5 1.576 1 97.62 39 GLY B CA 1
ATOM 1856 C C . GLY B 1 39 ? 3.025 -8.266 1.036 1 97.62 39 GLY B C 1
ATOM 1857 O O . GLY B 1 39 ? 2.912 -9.477 1.245 1 97.62 39 GLY B O 1
ATOM 1858 N N . ALA B 1 40 ? 2.166 -7.547 0.328 1 96.69 40 ALA B N 1
ATOM 1859 C CA . ALA B 1 40 ? 1.001 -8.188 -0.28 1 96.69 40 ALA B CA 1
ATOM 1860 C C . ALA B 1 40 ? 1.424 -9.219 -1.317 1 96.69 40 ALA B C 1
ATOM 1862 O O . ALA B 1 40 ? 0.849 -10.312 -1.386 1 96.69 40 ALA B O 1
ATOM 1863 N N . ALA B 1 41 ? 2.408 -8.844 -2.09 1 95.94 41 ALA B N 1
ATOM 1864 C CA . ALA B 1 41 ? 2.918 -9.773 -3.096 1 95.94 41 ALA B CA 1
ATOM 1865 C C . ALA B 1 41 ? 3.439 -11.055 -2.449 1 95.94 41 ALA B C 1
ATOM 1867 O O . ALA B 1 41 ? 3.189 -12.156 -2.943 1 95.94 41 ALA B O 1
ATOM 1868 N N . PHE B 1 42 ? 4.121 -10.883 -1.327 1 96.19 42 PHE B N 1
ATOM 1869 C CA . PHE B 1 42 ? 4.625 -12.039 -0.595 1 96.19 42 PHE B CA 1
ATOM 1870 C C . PHE B 1 42 ? 3.477 -12.922 -0.111 1 96.19 42 PHE B C 1
ATOM 1872 O O . PHE B 1 42 ? 3.482 -14.133 -0.325 1 96.19 42 PHE B O 1
ATOM 1879 N N . VAL B 1 43 ? 2.508 -12.336 0.419 1 93.31 43 VAL B N 1
ATOM 1880 C CA . VAL B 1 43 ? 1.41 -13.078 1.027 1 93.31 43 VAL B CA 1
ATOM 1881 C C . VAL B 1 43 ? 0.638 -13.836 -0.052 1 93.31 43 VAL B C 1
ATOM 1883 O O . VAL B 1 43 ? 0.316 -15.016 0.116 1 93.31 43 VAL B O 1
ATOM 1886 N N . VAL B 1 44 ? 0.401 -13.258 -1.221 1 91.75 44 VAL B N 1
ATOM 1887 C CA . VAL B 1 44 ? -0.506 -13.852 -2.197 1 91.75 44 VAL B CA 1
ATOM 1888 C C . VAL B 1 44 ? 0.252 -14.844 -3.07 1 91.75 44 VAL B C 1
ATOM 1890 O O . VAL B 1 44 ? -0.338 -15.789 -3.605 1 91.75 44 VAL B O 1
ATOM 1893 N N . THR B 1 45 ? 1.547 -14.625 -3.256 1 91.94 45 THR B N 1
ATOM 1894 C CA . THR B 1 45 ? 2.297 -15.531 -4.117 1 91.94 45 THR B CA 1
ATOM 1895 C C . THR B 1 45 ? 3.068 -16.547 -3.289 1 91.94 45 THR B C 1
ATOM 1897 O O . THR B 1 45 ? 3.488 -17.594 -3.807 1 91.94 45 THR B O 1
ATOM 1900 N N . ARG B 1 46 ? 3.406 -16.141 -2.039 1 92.19 46 ARG B N 1
ATOM 1901 C CA . ARG B 1 46 ? 4.18 -16.969 -1.122 1 92.19 46 ARG B CA 1
ATOM 1902 C C . ARG B 1 46 ? 5.605 -17.156 -1.628 1 92.19 46 ARG B C 1
ATOM 1904 O O . ARG B 1 46 ? 6.227 -18.188 -1.377 1 92.19 46 ARG B O 1
ATOM 1911 N N . 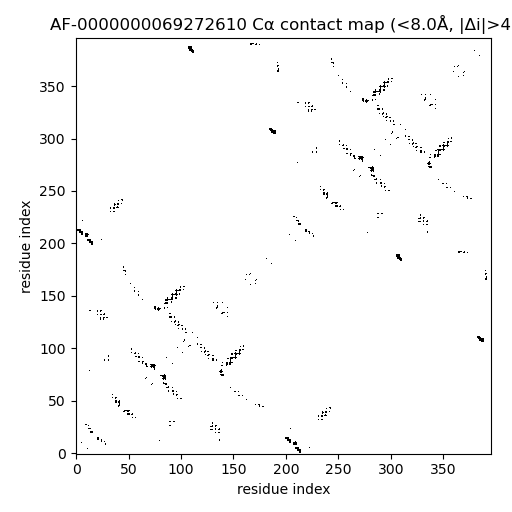ARG B 1 47 ? 6.035 -16.234 -2.406 1 91.5 47 ARG B N 1
ATOM 1912 C CA . ARG B 1 47 ? 7.418 -16.266 -2.865 1 91.5 47 ARG B CA 1
ATOM 1913 C C . ARG B 1 47 ? 8.328 -15.477 -1.924 1 91.5 47 ARG B C 1
ATOM 1915 O O . ARG B 1 47 ? 8.141 -14.273 -1.739 1 91.5 47 ARG B O 1
ATOM 1922 N N . VAL B 1 48 ? 9.297 -16.078 -1.464 1 93.06 48 VAL B N 1
ATOM 1923 C CA . VAL B 1 48 ? 10.172 -15.539 -0.429 1 93.06 48 VAL B CA 1
ATOM 1924 C C . VAL B 1 48 ? 10.969 -14.367 -0.992 1 93.06 48 VAL B C 1
ATOM 1926 O O . VAL B 1 48 ? 11.422 -13.5 -0.242 1 93.06 48 VAL B O 1
ATOM 1929 N N . ALA B 1 49 ? 11.195 -14.32 -2.301 1 92.25 49 ALA B N 1
ATOM 1930 C CA . ALA B 1 49 ? 11.945 -13.242 -2.941 1 92.25 49 ALA B CA 1
ATOM 1931 C C . ALA B 1 49 ? 11.344 -11.875 -2.607 1 92.25 49 ALA B C 1
ATOM 1933 O O . ALA B 1 49 ? 12.07 -10.898 -2.412 1 92.25 49 ALA B O 1
ATOM 1934 N N . TRP B 1 50 ? 9.992 -11.75 -2.58 1 95.06 50 TRP B N 1
ATOM 1935 C CA . TRP B 1 50 ? 9.32 -10.5 -2.219 1 95.06 50 TRP B CA 1
ATOM 1936 C C . TRP B 1 50 ? 9.625 -10.125 -0.773 1 95.06 50 TRP B C 1
ATOM 1938 O O . TRP B 1 50 ? 9.875 -8.953 -0.473 1 95.06 50 TRP B O 1
ATOM 1948 N N . ALA B 1 51 ? 9.609 -11.117 0.084 1 96.12 51 ALA B N 1
ATOM 1949 C CA . ALA B 1 51 ? 9.898 -10.891 1.498 1 96.12 51 ALA B CA 1
ATOM 1950 C C . ALA B 1 51 ? 11.352 -10.461 1.697 1 96.12 51 ALA B C 1
ATOM 1952 O O . ALA B 1 51 ? 11.648 -9.633 2.562 1 96.12 51 ALA B O 1
ATOM 1953 N N . TRP B 1 52 ? 12.227 -11.07 0.951 1 95.75 52 TRP B N 1
ATOM 1954 C CA . TRP B 1 52 ? 13.641 -10.703 1.037 1 95.75 52 TRP B CA 1
ATOM 1955 C C . TRP B 1 52 ? 13.844 -9.242 0.657 1 95.75 52 TRP B C 1
ATOM 1957 O O . TRP B 1 52 ? 14.531 -8.5 1.365 1 95.75 52 TRP B O 1
ATOM 1967 N N . ALA B 1 53 ? 13.25 -8.828 -0.461 1 97.19 53 ALA B N 1
ATOM 1968 C CA . ALA B 1 53 ? 13.352 -7.438 -0.902 1 97.19 53 ALA B CA 1
ATOM 1969 C C . ALA B 1 53 ? 12.789 -6.484 0.148 1 97.19 53 ALA B C 1
ATOM 1971 O O . ALA B 1 53 ? 13.391 -5.449 0.444 1 97.19 53 ALA B O 1
ATOM 1972 N N . LEU B 1 54 ? 11.617 -6.832 0.709 1 98.38 54 LEU B N 1
ATOM 1973 C CA . LEU B 1 54 ? 10.984 -6.012 1.734 1 98.38 54 LEU B CA 1
ATOM 1974 C C . LEU B 1 54 ? 11.859 -5.93 2.982 1 98.38 54 LEU B C 1
ATOM 1976 O O . LEU B 1 54 ? 12.055 -4.844 3.537 1 98.38 54 LEU B O 1
ATOM 1980 N N . ALA B 1 55 ? 12.367 -7.059 3.402 1 97.94 55 ALA B N 1
ATOM 1981 C CA . ALA B 1 55 ? 13.227 -7.105 4.582 1 97.94 55 ALA B CA 1
ATOM 1982 C C . ALA B 1 55 ? 14.469 -6.238 4.391 1 97.94 55 ALA B C 1
ATOM 1984 O O . ALA B 1 55 ? 14.891 -5.539 5.312 1 97.94 55 ALA B O 1
ATOM 1985 N N . GLY B 1 56 ? 15.07 -6.336 3.223 1 98.38 56 GLY B N 1
ATOM 1986 C CA . GLY B 1 56 ? 16.219 -5.5 2.924 1 98.38 56 GLY B CA 1
ATOM 1987 C C . GLY B 1 56 ? 15.906 -4.016 2.973 1 98.38 56 GLY B C 1
ATOM 1988 O O . GLY B 1 56 ? 16.688 -3.229 3.523 1 98.38 56 GLY B O 1
ATOM 1989 N N . ALA B 1 57 ? 14.789 -3.664 2.363 1 98.5 57 ALA B N 1
ATOM 1990 C CA . ALA B 1 57 ? 14.375 -2.262 2.355 1 98.5 57 ALA B CA 1
ATOM 1991 C C . ALA B 1 57 ? 14.156 -1.749 3.775 1 98.5 57 ALA B C 1
ATOM 1993 O O . ALA B 1 57 ? 14.57 -0.636 4.109 1 98.5 57 ALA B O 1
ATOM 1994 N N . LEU B 1 58 ? 13.523 -2.545 4.598 1 98.31 58 LEU B N 1
ATOM 1995 C CA . LEU B 1 58 ? 13.258 -2.166 5.984 1 98.31 58 LEU B CA 1
ATOM 1996 C C . LEU B 1 58 ? 14.555 -2.088 6.785 1 98.31 58 LEU B C 1
ATOM 1998 O O . LEU B 1 58 ? 14.695 -1.225 7.652 1 98.31 58 LEU B O 1
ATOM 2002 N N . ALA B 1 59 ? 15.445 -3 6.512 1 98.44 59 ALA B N 1
ATOM 2003 C CA . ALA B 1 59 ? 16.75 -2.957 7.176 1 98.44 59 ALA B CA 1
ATOM 2004 C C . ALA B 1 59 ? 17.469 -1.647 6.875 1 98.44 59 ALA B C 1
ATOM 2006 O O . ALA B 1 59 ? 18.047 -1.031 7.773 1 98.44 59 ALA B O 1
ATOM 2007 N N . VAL B 1 60 ? 17.438 -1.255 5.617 1 98.56 60 VAL B N 1
ATOM 2008 C CA . VAL B 1 60 ? 18.078 -0.01 5.203 1 98.56 60 VAL B CA 1
ATOM 2009 C C . VAL B 1 60 ? 17.422 1.172 5.902 1 98.56 60 VAL B C 1
ATOM 2011 O O . VAL B 1 60 ? 18.094 2.115 6.32 1 98.56 60 VAL B O 1
ATOM 2014 N N . ASP B 1 61 ? 16.125 1.142 6.027 1 97.38 61 ASP B N 1
ATOM 2015 C CA . ASP B 1 61 ? 15.391 2.193 6.723 1 97.38 61 ASP B CA 1
ATOM 2016 C C . ASP B 1 61 ? 15.828 2.299 8.18 1 97.38 61 ASP B C 1
ATOM 2018 O O . ASP B 1 61 ? 16.062 3.398 8.688 1 97.38 61 ASP B O 1
ATOM 2022 N N . VAL B 1 62 ? 15.953 1.201 8.852 1 97.56 62 VAL B N 1
ATOM 2023 C CA . VAL B 1 62 ? 16.359 1.157 10.25 1 97.56 62 VAL B CA 1
ATOM 2024 C C . VAL B 1 62 ? 17.781 1.678 10.391 1 97.56 62 VAL B C 1
ATOM 2026 O O . VAL B 1 62 ? 18.078 2.459 11.297 1 97.56 62 VAL B O 1
ATOM 2029 N N . ILE B 1 63 ? 18.656 1.261 9.5 1 98 63 ILE B N 1
ATOM 2030 C CA . ILE B 1 63 ? 20.031 1.723 9.516 1 98 63 ILE B CA 1
ATOM 2031 C C . ILE B 1 63 ? 20.078 3.242 9.375 1 98 63 ILE B C 1
ATOM 2033 O O . ILE B 1 63 ? 20.797 3.922 10.102 1 98 63 ILE B O 1
ATOM 2037 N N . CYS B 1 64 ? 19.297 3.77 8.453 1 98.19 64 CYS B N 1
ATOM 2038 C CA . CYS B 1 64 ? 19.266 5.211 8.234 1 98.19 64 CYS B CA 1
ATOM 2039 C C . CYS B 1 64 ? 18.719 5.941 9.453 1 98.19 64 CYS B C 1
ATOM 2041 O O . CYS B 1 64 ? 19.188 7.027 9.797 1 98.19 64 CYS B O 1
ATOM 2043 N N . ARG B 1 65 ? 17.781 5.375 10.148 1 95.94 65 ARG B N 1
ATOM 2044 C CA . ARG B 1 65 ? 17.234 5.984 11.352 1 95.94 65 ARG B CA 1
ATOM 2045 C C . ARG B 1 65 ? 18.281 6.062 12.453 1 95.94 65 ARG B C 1
ATOM 2047 O O . ARG B 1 65 ? 18.391 7.074 13.148 1 95.94 65 ARG B O 1
ATOM 2054 N N . ILE B 1 66 ? 19 5.031 12.578 1 97.62 66 ILE B N 1
ATOM 2055 C CA . ILE B 1 66 ? 20.062 4.992 13.562 1 97.62 66 ILE B CA 1
ATOM 2056 C C . ILE B 1 66 ? 21.125 6.035 13.219 1 97.62 66 ILE B C 1
ATOM 2058 O O . ILE B 1 66 ? 21.578 6.785 14.086 1 97.62 66 ILE B O 1
ATOM 2062 N N . LEU B 1 67 ? 21.516 6.102 11.969 1 97.94 67 LEU B N 1
ATOM 2063 C CA . LEU B 1 67 ? 22.516 7.059 11.523 1 97.94 67 LEU B CA 1
ATOM 2064 C C . LEU B 1 67 ? 22.031 8.492 11.734 1 97.94 67 LEU B C 1
ATOM 2066 O O . LEU B 1 67 ? 22.828 9.375 12.055 1 97.94 67 LEU B O 1
ATOM 2070 N N . LYS B 1 68 ? 20.766 8.703 11.539 1 97 68 LYS B N 1
ATOM 2071 C CA . LYS B 1 68 ? 20.203 10.031 11.773 1 97 68 LYS B CA 1
ATOM 2072 C C . LYS B 1 68 ? 20.391 10.461 13.227 1 97 68 LYS B C 1
ATOM 2074 O O . LYS B 1 68 ? 20.703 11.625 13.5 1 97 68 LYS B O 1
ATOM 2079 N N . ASP B 1 69 ? 20.172 9.578 14.117 1 95.62 69 ASP B N 1
ATOM 2080 C CA . ASP B 1 69 ? 20.328 9.867 15.539 1 95.62 69 ASP B CA 1
ATOM 2081 C C . ASP B 1 69 ? 21.781 10.133 15.898 1 95.62 69 ASP B C 1
ATOM 2083 O O . ASP B 1 69 ? 22.078 10.977 16.75 1 95.62 69 ASP B O 1
ATOM 2087 N N . VAL B 1 70 ? 22.688 9.516 15.273 1 97.06 70 VAL B N 1
ATOM 2088 C CA . VAL B 1 70 ? 24.109 9.617 15.562 1 97.06 70 VAL B CA 1
ATOM 2089 C C . VAL B 1 70 ? 24.688 10.883 14.922 1 97.06 70 VAL B C 1
ATOM 2091 O O . VAL B 1 70 ? 25.406 11.648 15.578 1 97.06 70 VAL B O 1
ATOM 2094 N N . ILE B 1 71 ? 24.359 11.086 13.656 1 97.12 71 ILE B N 1
ATOM 2095 C CA . ILE B 1 71 ? 24.891 12.227 12.922 1 97.12 71 ILE B CA 1
ATOM 2096 C C . ILE B 1 71 ? 24.203 13.5 13.383 1 97.12 71 ILE B C 1
ATOM 2098 O O . ILE B 1 71 ? 24.844 14.547 13.539 1 97.12 71 ILE B O 1
ATOM 2102 N N . ASN B 1 72 ? 22.906 13.445 13.531 1 96.81 72 ASN B N 1
ATOM 2103 C CA . ASN B 1 72 ? 22.047 14.5 14.07 1 96.81 72 ASN B CA 1
ATOM 2104 C C . ASN B 1 72 ? 22.219 15.812 13.297 1 96.81 72 ASN B C 1
ATOM 2106 O O . ASN B 1 72 ? 22.281 16.891 13.898 1 96.81 72 ASN B O 1
ATOM 2110 N N . GLN B 1 73 ? 22.484 15.68 12.008 1 96.75 73 GLN B N 1
ATOM 2111 C CA . GLN B 1 73 ? 22.531 16.875 11.156 1 96.75 73 GLN B CA 1
ATOM 2112 C C . GLN B 1 73 ? 21.141 17.406 10.883 1 96.75 73 GLN B C 1
ATOM 2114 O O . GLN B 1 73 ? 20.25 16.672 10.445 1 96.75 73 GLN B O 1
ATOM 2119 N N . PRO B 1 74 ? 21.031 18.641 11.078 1 95.94 74 PRO B N 1
ATOM 2120 C CA . PRO B 1 74 ? 19.703 19.219 10.891 1 95.94 74 PRO B CA 1
ATOM 2121 C C . PRO B 1 74 ? 19.266 19.234 9.422 1 95.94 74 PRO B C 1
ATOM 2123 O O . PRO B 1 74 ? 20.109 19.234 8.523 1 95.94 74 PRO B O 1
ATOM 2126 N N . ARG B 1 75 ? 17.953 19.203 9.266 1 96.38 75 ARG B N 1
ATOM 2127 C CA . ARG B 1 75 ? 17.359 19.406 7.953 1 96.38 75 ARG B CA 1
ATOM 2128 C C . ARG B 1 75 ? 17.547 20.859 7.492 1 96.38 75 ARG B C 1
ATOM 2130 O O . ARG B 1 75 ? 17.984 21.703 8.266 1 96.38 75 ARG B O 1
ATOM 2137 N N . PRO B 1 76 ? 17.281 21.062 6.211 1 95.44 76 PRO B N 1
ATOM 2138 C CA . PRO B 1 76 ? 17.344 22.453 5.758 1 95.44 76 PRO B CA 1
ATOM 2139 C C . PRO B 1 76 ? 16.422 23.375 6.566 1 95.44 76 PRO B C 1
ATOM 2141 O O . PRO B 1 76 ? 15.383 22.938 7.059 1 95.44 76 PRO B O 1
ATOM 2144 N N . GLU B 1 77 ? 16.781 24.625 6.664 1 92.19 77 GLU B N 1
ATOM 2145 C CA . GLU B 1 77 ? 16.031 25.594 7.457 1 92.19 77 GLU B CA 1
ATOM 2146 C C . GLU B 1 77 ? 14.594 25.734 6.961 1 92.19 77 GLU B C 1
ATOM 2148 O O . GLU B 1 77 ? 13.688 25.984 7.75 1 92.19 77 GLU B O 1
ATOM 2153 N N . SER B 1 78 ? 14.406 25.531 5.777 1 89.19 78 SER B N 1
ATOM 2154 C CA . SER B 1 78 ? 13.094 25.719 5.168 1 89.19 78 SER B CA 1
ATOM 2155 C C . SER B 1 78 ? 12.203 24.5 5.375 1 89.19 78 SER B C 1
ATOM 2157 O O . SER B 1 78 ? 11.023 24.516 5.02 1 89.19 78 SER B O 1
ATOM 2159 N N . SER B 1 79 ? 12.773 23.453 6.012 1 93 79 SER B N 1
ATOM 2160 C CA . SER B 1 79 ? 12.031 22.219 6.148 1 93 79 SER B CA 1
ATOM 2161 C C . SER B 1 79 ? 10.883 22.359 7.148 1 93 79 SER B C 1
ATOM 2163 O O . SER B 1 79 ? 11.055 22.969 8.211 1 93 79 SER B O 1
ATOM 2165 N N . TYR B 1 80 ? 9.781 21.828 6.742 1 90.31 80 TYR B N 1
ATOM 2166 C CA . TYR B 1 80 ? 8.625 21.812 7.637 1 90.31 80 TYR B CA 1
ATOM 2167 C C . TYR B 1 80 ? 8.703 20.625 8.594 1 90.31 80 TYR B C 1
ATOM 2169 O O . TYR B 1 80 ? 7.914 20.531 9.539 1 90.31 80 TYR B O 1
ATOM 2177 N N . ARG B 1 81 ? 9.617 19.766 8.305 1 91.38 81 ARG B N 1
ATOM 2178 C CA . ARG B 1 81 ? 9.773 18.594 9.156 1 91.38 81 ARG B CA 1
ATOM 2179 C C . ARG B 1 81 ? 10.812 18.844 10.25 1 91.38 81 ARG B C 1
ATOM 2181 O O . ARG B 1 81 ? 11.797 19.531 10.023 1 91.38 81 ARG B O 1
ATOM 2188 N N . GLU B 1 82 ? 10.578 18.188 11.328 1 89.12 82 GLU B N 1
ATOM 2189 C CA . GLU B 1 82 ? 11.492 18.297 12.453 1 89.12 82 GLU B CA 1
ATOM 2190 C C . GLU B 1 82 ? 12.406 17.078 12.547 1 89.12 82 GLU B C 1
ATOM 2192 O O . GLU B 1 82 ? 12.195 16.078 11.852 1 89.12 82 GLU B O 1
ATOM 2197 N N . GLY B 1 83 ? 13.484 17.281 13.289 1 90.81 83 GLY B N 1
ATOM 2198 C CA . GLY B 1 83 ? 14.406 16.172 13.508 1 90.81 83 GLY B CA 1
ATOM 2199 C C . GLY B 1 83 ? 15.562 16.156 12.531 1 90.81 83 GLY B C 1
ATOM 2200 O O . GLY B 1 83 ? 15.641 17 11.633 1 90.81 83 GLY B O 1
ATOM 2201 N N . PRO B 1 84 ? 16.453 15.297 12.773 1 95.81 84 PRO B N 1
ATOM 2202 C CA . PRO B 1 84 ? 17.625 15.203 11.906 1 95.81 84 PRO B CA 1
ATOM 2203 C C . PRO B 1 84 ? 17.297 14.719 10.5 1 95.81 84 PRO B C 1
ATOM 2205 O O . PRO B 1 84 ? 16.312 13.992 10.312 1 95.81 84 PRO B O 1
ATOM 2208 N N . GLY B 1 85 ? 18.203 15.133 9.539 1 96.56 85 GLY B N 1
ATOM 2209 C CA . GLY B 1 85 ? 17.875 14.852 8.148 1 96.56 85 GLY B CA 1
ATOM 2210 C C . GLY B 1 85 ? 18.875 13.922 7.48 1 96.56 85 GLY B C 1
ATOM 2211 O O . GLY B 1 85 ? 18.578 13.352 6.426 1 96.56 85 GLY B O 1
ATOM 2212 N N . MET B 1 86 ? 20.062 13.766 8.047 1 97.56 86 MET B N 1
ATOM 2213 C CA . MET B 1 86 ? 21.094 12.961 7.41 1 97.56 86 MET B CA 1
ATOM 2214 C C . MET B 1 86 ? 21.172 11.57 8.031 1 97.56 86 MET B C 1
ATOM 2216 O O . MET B 1 86 ? 21.406 11.438 9.234 1 97.56 86 MET B O 1
ATOM 2220 N N . PRO B 1 87 ? 21.031 10.57 7.195 1 98.25 87 PRO B N 1
ATOM 2221 C CA . PRO B 1 87 ? 20.766 10.547 5.754 1 98.25 87 PRO B CA 1
ATOM 2222 C C . PRO B 1 87 ? 19.281 10.484 5.434 1 98.25 87 PRO B C 1
ATOM 2224 O O . PRO B 1 87 ? 18.453 10.258 6.328 1 98.25 87 PRO B O 1
ATOM 2227 N N . SER B 1 88 ? 18.938 10.773 4.207 1 98.25 88 SER B N 1
ATOM 2228 C CA . SER B 1 88 ? 17.562 10.664 3.77 1 98.25 88 SER B CA 1
ATOM 2229 C C . SER B 1 88 ? 17.109 9.203 3.699 1 98.25 88 SER B C 1
ATOM 2231 O O . SER B 1 88 ? 17.641 8.43 2.902 1 98.25 88 SER B O 1
ATOM 2233 N N . GLU B 1 89 ? 16.109 8.859 4.438 1 97.56 89 GLU B N 1
ATOM 2234 C CA . GLU B 1 89 ? 15.562 7.504 4.445 1 97.56 89 GLU B CA 1
ATOM 2235 C C . GLU B 1 89 ? 14.844 7.188 3.135 1 97.56 89 GLU B C 1
ATOM 2237 O O . GLU B 1 89 ? 14.93 6.066 2.627 1 97.56 89 GLU B O 1
ATOM 2242 N N . HIS B 1 90 ? 14.156 8.164 2.568 1 98.12 90 HIS B N 1
ATOM 2243 C CA . HIS B 1 90 ? 13.445 7.977 1.309 1 98.12 90 HIS B CA 1
ATOM 2244 C C . HIS B 1 90 ? 14.422 7.676 0.171 1 98.12 90 HIS B C 1
ATOM 2246 O O . HIS B 1 90 ? 14.172 6.793 -0.65 1 98.12 90 HIS B O 1
ATOM 2252 N N . ALA B 1 91 ? 15.5 8.43 0.216 1 98.75 91 ALA B N 1
ATOM 2253 C CA . ALA B 1 91 ? 16.5 8.188 -0.812 1 98.75 91 ALA B CA 1
ATOM 2254 C C . ALA B 1 91 ? 17.109 6.797 -0.674 1 98.75 91 ALA B C 1
ATOM 2256 O O . ALA B 1 91 ? 17.234 6.066 -1.66 1 98.75 91 ALA B O 1
ATOM 2257 N N . ALA B 1 92 ? 17.438 6.449 0.518 1 98.88 92 ALA B N 1
ATOM 2258 C CA . ALA B 1 92 ? 18.047 5.145 0.764 1 98.88 92 ALA B CA 1
ATOM 2259 C C . ALA B 1 92 ? 17.078 4.016 0.405 1 98.88 92 ALA B C 1
ATOM 2261 O O . ALA B 1 92 ? 17.453 3.07 -0.293 1 98.88 92 ALA B O 1
ATOM 2262 N N . PHE B 1 93 ? 15.891 4.125 0.824 1 98.81 93 PHE B N 1
ATOM 2263 C CA . PHE B 1 93 ? 14.875 3.102 0.606 1 98.81 93 PHE B CA 1
ATOM 2264 C C . PHE B 1 93 ? 14.609 2.906 -0.882 1 98.81 93 PHE B C 1
ATOM 2266 O O . PHE B 1 93 ? 14.641 1.779 -1.38 1 98.81 93 PHE B O 1
ATOM 2273 N N . SER B 1 94 ? 14.344 3.984 -1.591 1 98.81 94 SER B N 1
ATOM 2274 C CA . SER B 1 94 ? 13.969 3.902 -2.998 1 98.81 94 SER B CA 1
ATOM 2275 C C . SER B 1 94 ? 15.133 3.424 -3.855 1 98.81 94 SER B C 1
ATOM 2277 O O . SER B 1 94 ? 14.953 2.605 -4.758 1 98.81 94 SER B O 1
ATOM 2279 N N . THR B 1 95 ? 16.344 3.869 -3.559 1 98.88 95 THR B N 1
ATOM 2280 C CA . THR B 1 95 ? 17.484 3.439 -4.352 1 98.88 95 THR B CA 1
ATOM 2281 C C . THR B 1 95 ? 17.859 1.994 -4.027 1 98.88 95 THR B C 1
ATOM 2283 O O . THR B 1 95 ? 18.297 1.25 -4.906 1 98.88 95 THR B O 1
ATOM 2286 N N . PHE B 1 96 ? 17.672 1.599 -2.76 1 98.94 96 PHE B N 1
ATOM 2287 C CA . PHE B 1 96 ? 17.875 0.194 -2.422 1 98.94 96 PHE B CA 1
ATOM 2288 C C . PHE B 1 96 ? 17 -0.702 -3.301 1 98.94 96 PHE B C 1
ATOM 2290 O O . PHE B 1 96 ? 17.516 -1.636 -3.928 1 98.94 96 PHE B O 1
ATOM 2297 N N . LEU B 1 97 ? 15.75 -0.392 -3.354 1 98.88 97 LEU B N 1
ATOM 2298 C CA . LEU B 1 97 ? 14.82 -1.226 -4.105 1 98.88 97 LEU B CA 1
ATOM 2299 C C . LEU B 1 97 ? 15.109 -1.149 -5.602 1 98.88 97 LEU B C 1
ATOM 2301 O O . LEU B 1 97 ? 15.039 -2.162 -6.301 1 98.88 97 LEU B O 1
ATOM 2305 N N . ALA B 1 98 ? 15.367 0.039 -6.082 1 98.75 98 ALA B N 1
ATOM 2306 C CA . ALA B 1 98 ? 15.672 0.2 -7.5 1 98.75 98 ALA B CA 1
ATOM 2307 C C . ALA B 1 98 ? 16.859 -0.673 -7.91 1 98.75 98 ALA B C 1
ATOM 2309 O O . ALA B 1 98 ? 16.797 -1.391 -8.906 1 98.75 98 ALA B O 1
ATOM 2310 N N . VAL B 1 99 ? 17.859 -0.683 -7.117 1 98.75 99 VAL B N 1
ATOM 2311 C CA . VAL B 1 99 ? 19.078 -1.414 -7.445 1 98.75 99 VAL B CA 1
ATOM 2312 C C . VAL B 1 99 ? 18.844 -2.912 -7.266 1 98.75 99 VAL B C 1
ATOM 2314 O O . VAL B 1 99 ? 19.141 -3.705 -8.164 1 98.75 99 VAL B O 1
ATOM 2317 N N . HIS B 1 100 ? 18.312 -3.305 -6.125 1 98.44 100 HIS B N 1
ATOM 2318 C CA . HIS B 1 100 ? 18.094 -4.719 -5.84 1 98.44 100 HIS B CA 1
ATOM 2319 C C . HIS B 1 100 ? 17.203 -5.359 -6.891 1 98.44 100 HIS B C 1
ATOM 2321 O O . HIS B 1 100 ? 17.531 -6.406 -7.449 1 98.44 100 HIS B O 1
ATOM 2327 N N . LEU B 1 101 ? 16.109 -4.734 -7.223 1 97.62 101 LEU B N 1
ATOM 2328 C CA . LEU B 1 101 ? 15.133 -5.312 -8.148 1 97.62 101 LEU B CA 1
ATOM 2329 C C . LEU B 1 101 ? 15.625 -5.227 -9.586 1 97.62 101 LEU B C 1
ATOM 2331 O O . LEU B 1 101 ? 15.289 -6.07 -10.414 1 97.62 101 LEU B O 1
ATOM 2335 N N . SER B 1 102 ? 16.391 -4.176 -9.875 1 98 102 SER B N 1
ATOM 2336 C CA . SER B 1 102 ? 17.016 -4.121 -11.195 1 98 102 SER B CA 1
ATOM 2337 C C . SER B 1 102 ? 17.953 -5.301 -11.414 1 98 102 SER B C 1
ATOM 2339 O O . SER B 1 102 ? 17.922 -5.93 -12.477 1 98 102 SER B O 1
ATOM 2341 N N . LEU B 1 103 ? 18.766 -5.57 -10.414 1 96.94 103 LEU B N 1
ATOM 2342 C CA . LEU B 1 103 ? 19.672 -6.703 -10.516 1 96.94 103 LEU B CA 1
ATOM 2343 C C . LEU B 1 103 ? 18.891 -8.016 -10.625 1 96.94 103 LEU B C 1
ATOM 2345 O O . LEU B 1 103 ? 19.266 -8.891 -11.422 1 96.94 103 LEU B O 1
ATOM 2349 N N . TRP B 1 104 ? 17.891 -8.102 -9.883 1 93.5 104 TRP B N 1
ATOM 2350 C CA . TRP B 1 104 ? 17.031 -9.281 -9.953 1 93.5 104 TRP B CA 1
ATOM 2351 C C . TRP B 1 104 ? 16.406 -9.414 -11.344 1 93.5 104 TRP B C 1
ATOM 2353 O O . TRP B 1 104 ? 16.391 -10.5 -11.922 1 93.5 104 TRP B O 1
ATOM 2363 N N . LEU B 1 105 ? 15.914 -8.336 -11.898 1 94 105 LEU B N 1
ATOM 2364 C CA . LEU B 1 105 ? 15.281 -8.289 -13.211 1 94 105 LEU B CA 1
ATOM 2365 C C . LEU B 1 105 ? 16.234 -8.781 -14.289 1 94 105 LEU B C 1
ATOM 2367 O O . LEU B 1 105 ? 15.859 -9.609 -15.125 1 94 105 LEU B O 1
ATOM 2371 N N . TRP B 1 106 ? 17.422 -8.383 -14.211 1 94.75 106 TRP B N 1
ATOM 2372 C CA . TRP B 1 106 ? 18.391 -8.703 -15.258 1 94.75 106 TRP B CA 1
ATOM 2373 C C . TRP B 1 106 ? 18.984 -10.094 -15.047 1 94.75 106 TRP B C 1
ATOM 2375 O O . TRP B 1 106 ? 19.328 -10.773 -16.016 1 94.75 106 TRP B O 1
ATOM 2385 N N . SER B 1 107 ? 18.969 -10.641 -13.836 1 92.12 107 SER B N 1
ATOM 2386 C CA . SER B 1 107 ? 19.688 -11.875 -13.562 1 92.12 107 SER B CA 1
ATOM 2387 C C . SER B 1 107 ? 18.734 -13.039 -13.32 1 92.12 107 SER B C 1
ATOM 2389 O O . SER B 1 107 ? 19.094 -14.195 -13.547 1 92.12 107 SER B O 1
ATOM 2391 N N . ARG B 1 108 ? 17.547 -12.695 -12.867 1 89.44 108 ARG B N 1
ATOM 2392 C CA . ARG B 1 108 ? 16.703 -13.789 -12.383 1 89.44 108 ARG B CA 1
ATOM 2393 C C . ARG B 1 108 ? 15.359 -13.805 -13.094 1 89.44 108 ARG B C 1
ATOM 2395 O O . ARG B 1 108 ? 14.461 -14.555 -12.719 1 89.44 108 ARG B O 1
ATOM 2402 N N . THR B 1 109 ? 15.188 -12.977 -13.984 1 89.12 109 THR B N 1
ATOM 2403 C CA . THR B 1 109 ? 13.953 -12.93 -14.766 1 89.12 109 THR B CA 1
ATOM 2404 C C . THR B 1 109 ? 14.25 -13.156 -16.25 1 89.12 109 THR B C 1
ATOM 2406 O O . THR B 1 109 ? 15.156 -12.539 -16.797 1 89.12 109 THR B O 1
ATOM 2409 N N . ARG B 1 110 ? 13.555 -14.086 -16.844 1 90.31 110 ARG B N 1
ATOM 2410 C CA . ARG B 1 110 ? 13.656 -14.312 -18.281 1 90.31 110 ARG B CA 1
ATOM 2411 C C . ARG B 1 110 ? 12.5 -13.664 -19.031 1 90.31 110 ARG B C 1
ATOM 2413 O O . ARG B 1 110 ? 11.336 -13.992 -18.766 1 90.31 110 ARG B O 1
ATOM 2420 N N . CYS B 1 111 ? 12.742 -12.75 -19.844 1 90.5 111 CYS B N 1
ATOM 2421 C CA . CYS B 1 111 ? 11.789 -12.102 -20.734 1 90.5 111 CYS B CA 1
ATOM 2422 C C . CYS B 1 111 ? 12.508 -11.328 -21.828 1 90.5 111 CYS B C 1
ATOM 2424 O O . CYS B 1 111 ? 13.734 -11.344 -21.906 1 90.5 111 CYS B O 1
ATOM 2426 N N . ARG B 1 112 ? 11.773 -10.719 -22.797 1 92.88 112 ARG B N 1
ATOM 2427 C CA . ARG B 1 112 ? 12.359 -9.961 -23.906 1 92.88 112 ARG B CA 1
ATOM 2428 C C . ARG B 1 112 ? 13.133 -8.758 -23.391 1 92.88 112 ARG B C 1
ATOM 2430 O O . ARG B 1 112 ? 12.719 -8.102 -22.438 1 92.88 112 ARG B O 1
ATOM 2437 N N . VAL B 1 113 ? 14.164 -8.422 -23.969 1 93.38 113 VAL B N 1
ATOM 2438 C CA . VAL B 1 113 ? 15.102 -7.383 -23.547 1 93.38 113 VAL B CA 1
ATOM 2439 C C . VAL B 1 113 ? 14.383 -6.039 -23.469 1 93.38 113 VAL B C 1
ATOM 2441 O O . VAL B 1 113 ? 14.547 -5.301 -22.484 1 93.38 113 VAL B O 1
ATOM 2444 N N . PRO B 1 114 ? 13.531 -5.66 -24.391 1 94.44 114 PRO B N 1
ATOM 2445 C CA . PRO B 1 114 ? 12.836 -4.379 -24.297 1 94.44 114 PRO B CA 1
ATOM 2446 C C . PRO B 1 114 ? 11.992 -4.266 -23.031 1 94.44 114 PRO B C 1
ATOM 2448 O O . PRO B 1 114 ? 11.898 -3.189 -22.438 1 94.44 114 PRO B O 1
ATOM 2451 N N . LEU B 1 115 ? 11.43 -5.367 -22.656 1 93.75 115 LEU B N 1
ATOM 2452 C CA . LEU B 1 115 ? 10.633 -5.367 -21.438 1 93.75 115 LEU B CA 1
ATOM 2453 C C . LEU B 1 115 ? 11.523 -5.164 -20.203 1 93.75 115 LEU B C 1
ATOM 2455 O O . LEU B 1 115 ? 11.125 -4.484 -19.266 1 93.75 115 LEU B O 1
ATOM 2459 N N . LYS B 1 116 ? 12.703 -5.773 -20.219 1 95.19 116 LYS B N 1
ATOM 2460 C CA . LYS B 1 116 ? 13.656 -5.574 -19.125 1 95.19 116 LYS B CA 1
ATOM 2461 C C . LYS B 1 116 ? 14.078 -4.113 -19.031 1 95.19 116 LYS B C 1
ATOM 2463 O O . LYS B 1 116 ? 14.211 -3.57 -17.922 1 95.19 116 LYS B O 1
ATOM 2468 N N . ILE B 1 117 ? 14.266 -3.531 -20.156 1 97.12 117 ILE B N 1
ATOM 2469 C CA . ILE B 1 117 ? 14.688 -2.137 -20.203 1 97.12 117 ILE B CA 1
ATOM 2470 C C . ILE B 1 117 ? 13.586 -1.245 -19.625 1 97.12 117 ILE B C 1
ATOM 2472 O O . ILE B 1 117 ? 13.867 -0.325 -18.859 1 97.12 117 ILE B O 1
ATOM 2476 N N . VAL B 1 118 ? 12.398 -1.518 -20 1 96.62 118 VAL B N 1
ATOM 2477 C CA . VAL B 1 118 ? 11.258 -0.754 -19.5 1 96.62 118 VAL B CA 1
ATOM 2478 C C . VAL B 1 118 ? 11.156 -0.914 -17.984 1 96.62 118 VAL B C 1
ATOM 2480 O O . VAL B 1 118 ? 10.961 0.065 -17.266 1 96.62 118 VAL B O 1
ATOM 2483 N N . GLY B 1 119 ? 11.281 -2.16 -17.469 1 96.62 119 GLY B N 1
ATOM 2484 C CA . GLY B 1 119 ? 11.266 -2.402 -16.047 1 96.62 119 GLY B CA 1
ATOM 2485 C C . GLY B 1 119 ? 12.375 -1.688 -15.297 1 96.62 119 GLY B C 1
ATOM 2486 O O . GLY B 1 119 ? 12.148 -1.081 -14.25 1 96.62 119 GLY B O 1
ATOM 2487 N N . TRP B 1 120 ? 13.57 -1.788 -15.859 1 98 120 TRP B N 1
ATOM 2488 C CA . TRP B 1 120 ? 14.734 -1.126 -15.289 1 98 120 TRP B CA 1
ATOM 2489 C C . TRP B 1 120 ? 14.523 0.383 -15.219 1 98 120 TRP B C 1
ATOM 2491 O O . TRP B 1 120 ? 14.781 1.005 -14.188 1 98 120 TRP B O 1
ATOM 2501 N N . ALA B 1 121 ? 14.023 0.98 -16.297 1 98.56 121 ALA B N 1
ATOM 2502 C CA . ALA B 1 121 ? 13.773 2.418 -16.359 1 98.56 121 ALA B CA 1
ATOM 2503 C C . ALA B 1 121 ? 12.695 2.834 -15.375 1 98.56 121 ALA B C 1
ATOM 2505 O O . ALA B 1 121 ? 12.797 3.891 -14.742 1 98.56 121 ALA B O 1
ATOM 2506 N N . ALA B 1 122 ? 11.688 2.062 -15.242 1 98.12 122 ALA B N 1
ATOM 2507 C CA . ALA B 1 122 ? 10.602 2.357 -14.32 1 98.12 122 ALA B CA 1
ATOM 2508 C C . ALA B 1 122 ? 11.094 2.355 -12.875 1 98.12 122 ALA B C 1
ATOM 2510 O O . ALA B 1 122 ? 10.766 3.256 -12.102 1 98.12 122 ALA B O 1
ATOM 2511 N N . LEU B 1 123 ? 11.875 1.346 -12.516 1 98.38 123 LEU B N 1
ATOM 2512 C CA . LEU B 1 123 ? 12.398 1.214 -11.156 1 98.38 123 LEU B CA 1
ATOM 2513 C C . LEU B 1 123 ? 13.32 2.377 -10.82 1 98.38 123 LEU B C 1
ATOM 2515 O O . LEU B 1 123 ? 13.164 3.018 -9.773 1 98.38 123 LEU B O 1
ATOM 2519 N N . ASN B 1 124 ? 14.242 2.674 -11.688 1 98.62 124 ASN B N 1
ATOM 2520 C CA . ASN B 1 124 ? 15.227 3.727 -11.438 1 98.62 124 ASN B CA 1
ATOM 2521 C C . ASN B 1 124 ? 14.609 5.113 -11.586 1 98.62 124 ASN B C 1
ATOM 2523 O O . ASN B 1 124 ? 14.984 6.043 -10.875 1 98.62 124 ASN B O 1
ATOM 2527 N N . GLY B 1 125 ? 13.68 5.234 -12.523 1 98.75 125 GLY B N 1
ATOM 2528 C CA . GLY B 1 125 ? 12.922 6.473 -12.633 1 98.75 125 GLY B CA 1
ATOM 2529 C C . GLY B 1 125 ? 12.109 6.781 -11.391 1 98.75 125 GLY B C 1
ATOM 2530 O O . GLY B 1 125 ? 12.078 7.926 -10.93 1 98.75 125 GLY B O 1
ATOM 2531 N N . TRP B 1 126 ? 11.438 5.773 -10.867 1 98.56 126 TRP B N 1
ATOM 2532 C CA . TRP B 1 126 ? 10.68 5.93 -9.633 1 98.56 126 TRP B CA 1
ATOM 2533 C C . TRP B 1 126 ? 11.57 6.414 -8.5 1 98.56 126 TRP B C 1
ATOM 2535 O O . TRP B 1 126 ? 11.227 7.363 -7.793 1 98.56 126 TRP B O 1
ATOM 2545 N N . ALA B 1 127 ? 12.75 5.742 -8.359 1 98.81 127 ALA B N 1
ATOM 2546 C CA . ALA B 1 127 ? 13.672 6.133 -7.301 1 98.81 127 ALA B CA 1
ATOM 2547 C C . ALA B 1 127 ? 14.133 7.578 -7.48 1 98.81 127 ALA B C 1
ATOM 2549 O O . ALA B 1 127 ? 14.203 8.336 -6.512 1 98.81 127 ALA B O 1
ATOM 2550 N N . ALA B 1 128 ? 14.414 7.98 -8.695 1 98.75 128 ALA B N 1
ATOM 2551 C CA . ALA B 1 128 ? 14.852 9.344 -8.992 1 98.75 128 ALA B CA 1
ATOM 2552 C C . ALA B 1 128 ? 13.766 10.352 -8.641 1 98.75 128 ALA B C 1
ATOM 2554 O O . ALA B 1 128 ? 14.062 11.414 -8.078 1 98.75 128 ALA B O 1
ATOM 2555 N N . VAL B 1 129 ? 12.562 10.031 -8.953 1 98.69 129 VAL B N 1
ATOM 2556 C CA . VAL B 1 129 ? 11.438 10.93 -8.672 1 98.69 129 VAL B CA 1
ATOM 2557 C C . VAL B 1 129 ? 11.25 11.062 -7.16 1 98.69 129 VAL B C 1
ATOM 2559 O O . VAL B 1 129 ? 10.984 12.156 -6.656 1 98.69 129 VAL B O 1
ATOM 2562 N N . VAL B 1 130 ? 11.352 9.977 -6.43 1 98.69 130 VAL B N 1
ATOM 2563 C CA . VAL B 1 130 ? 11.234 10 -4.977 1 98.69 130 VAL B CA 1
ATOM 2564 C C . VAL B 1 130 ? 12.32 10.883 -4.379 1 98.69 130 VAL B C 1
ATOM 2566 O O . VAL B 1 130 ? 12.047 11.75 -3.541 1 98.69 130 VAL B O 1
ATOM 2569 N N . VAL B 1 131 ? 13.562 10.727 -4.84 1 98.69 131 VAL B N 1
ATOM 2570 C CA . VAL B 1 131 ? 14.68 11.516 -4.344 1 98.69 131 VAL B CA 1
ATOM 2571 C C . VAL B 1 131 ? 14.453 13 -4.656 1 98.69 131 VAL B C 1
ATOM 2573 O O . VAL B 1 131 ? 14.602 13.852 -3.779 1 98.69 131 VAL B O 1
ATOM 2576 N N . PHE B 1 132 ? 14.055 13.258 -5.828 1 98.31 132 PHE B N 1
ATOM 2577 C CA . PHE B 1 132 ? 13.82 14.633 -6.246 1 98.31 132 PHE B CA 1
ATOM 2578 C C . PHE B 1 132 ? 12.688 15.258 -5.441 1 98.31 132 PHE B C 1
ATOM 2580 O O . PHE B 1 132 ? 12.719 16.453 -5.137 1 98.31 132 PHE B O 1
ATOM 2587 N N . SER B 1 133 ? 11.688 14.469 -5.129 1 97.94 133 SER B N 1
ATOM 2588 C CA . SER B 1 133 ? 10.547 14.984 -4.371 1 97.94 133 SER B CA 1
ATOM 2589 C C . SER B 1 133 ? 10.984 15.523 -3.018 1 97.94 133 SER B C 1
ATOM 2591 O O . SER B 1 133 ? 10.5 16.578 -2.576 1 97.94 133 SER B O 1
ATOM 2593 N N . ARG B 1 134 ? 11.922 14.898 -2.4 1 97.12 134 ARG B N 1
ATOM 2594 C CA . ARG B 1 134 ? 12.383 15.32 -1.079 1 97.12 134 ARG B CA 1
ATOM 2595 C C . ARG B 1 134 ? 13.141 16.641 -1.154 1 97.12 134 ARG B C 1
ATOM 2597 O O . ARG B 1 134 ? 13.109 17.438 -0.215 1 97.12 134 ARG B O 1
ATOM 2604 N N . TYR B 1 135 ? 13.797 16.781 -2.264 1 96.88 135 TYR B N 1
ATOM 2605 C CA . TYR B 1 135 ? 14.492 18.047 -2.502 1 96.88 135 TYR B CA 1
ATOM 2606 C C . TYR B 1 135 ? 13.508 19.172 -2.791 1 96.88 135 TYR B C 1
ATOM 2608 O O . TYR B 1 135 ? 13.57 20.234 -2.172 1 96.88 135 TYR B O 1
ATOM 2616 N N . HIS B 1 136 ? 12.648 18.906 -3.691 1 95.56 136 HIS B N 1
ATOM 2617 C CA . HIS B 1 136 ? 11.688 19.906 -4.141 1 95.56 136 HIS B CA 1
ATOM 2618 C C . HIS B 1 136 ? 10.797 20.359 -2.99 1 95.56 136 HIS B C 1
ATOM 2620 O O . HIS B 1 136 ? 10.445 21.547 -2.91 1 95.56 136 HIS B O 1
ATOM 2626 N N . LEU B 1 137 ? 10.477 19.469 -2.109 1 94.88 137 LEU B N 1
ATOM 2627 C CA . LEU B 1 137 ? 9.57 19.781 -1.006 1 94.88 137 LEU B CA 1
ATOM 2628 C C . LEU B 1 137 ? 10.336 20.406 0.157 1 94.88 137 LEU B C 1
ATOM 2630 O O . LEU B 1 137 ? 9.734 20.797 1.16 1 94.88 137 LEU B O 1
ATOM 2634 N N . GLY B 1 138 ? 11.688 20.484 0.059 1 93.62 138 GLY B N 1
ATOM 2635 C CA . GLY B 1 138 ? 12.516 21.266 0.971 1 93.62 138 GLY B CA 1
ATOM 2636 C C . GLY B 1 138 ? 12.836 20.516 2.256 1 93.62 138 GLY B C 1
ATOM 2637 O O . GLY B 1 138 ? 13.164 21.141 3.271 1 93.62 138 GLY B O 1
ATOM 2638 N N . VAL B 1 139 ? 12.773 19.219 2.238 1 95 139 VAL B N 1
ATOM 2639 C CA . VAL B 1 139 ? 12.891 18.453 3.475 1 95 139 VAL B CA 1
ATOM 2640 C C . VAL B 1 139 ? 14.328 17.984 3.658 1 95 139 VAL B C 1
ATOM 2642 O O . VAL B 1 139 ? 14.773 17.75 4.785 1 95 139 VAL B O 1
ATOM 2645 N N . HIS B 1 140 ? 14.984 17.812 2.531 1 97.38 140 HIS B N 1
ATOM 2646 C CA . HIS B 1 140 ? 16.359 17.344 2.596 1 97.38 140 HIS B CA 1
ATOM 2647 C C . HIS B 1 140 ? 17.281 18.156 1.689 1 97.38 140 HIS B C 1
ATOM 2649 O O . HIS B 1 140 ? 16.828 18.672 0.655 1 97.38 140 HIS B O 1
ATOM 2655 N N . SER B 1 141 ? 18.531 18.312 2.1 1 97.75 141 SER B N 1
ATOM 2656 C CA . SER B 1 141 ? 19.578 18.891 1.245 1 97.75 141 SER B CA 1
ATOM 2657 C C . SER B 1 141 ? 20.094 17.859 0.238 1 97.75 141 SER B C 1
ATOM 2659 O O . SER B 1 141 ? 19.844 16.656 0.378 1 97.75 141 SER B O 1
ATOM 2661 N N . VAL B 1 142 ? 20.812 18.359 -0.707 1 98 142 VAL B N 1
ATOM 2662 C CA . VAL B 1 142 ? 21.359 17.5 -1.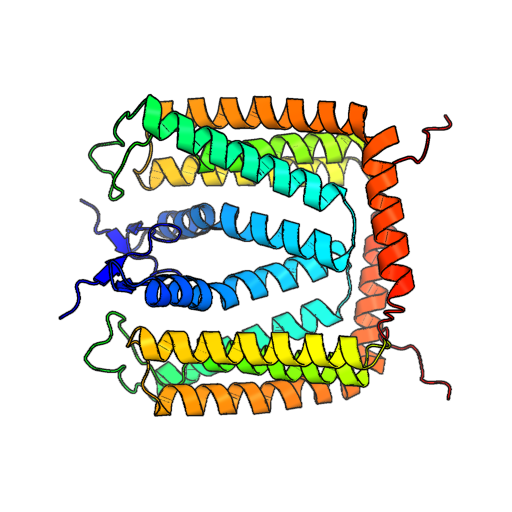747 1 98 142 VAL B CA 1
ATOM 2663 C C . VAL B 1 142 ? 22.344 16.5 -1.127 1 98 142 VAL B C 1
ATOM 2665 O O . VAL B 1 142 ? 22.359 15.328 -1.506 1 98 142 VAL B O 1
ATOM 2668 N N . ALA B 1 143 ? 23.078 16.969 -0.157 1 98.12 143 ALA B N 1
ATOM 2669 C CA . ALA B 1 143 ? 24.047 16.109 0.499 1 98.12 143 ALA B CA 1
ATOM 2670 C C . ALA B 1 143 ? 23.359 14.977 1.255 1 98.12 143 ALA B C 1
ATOM 2672 O O . ALA B 1 143 ? 23.797 13.82 1.198 1 98.12 143 ALA B O 1
ATOM 2673 N N . GLN B 1 144 ? 22.328 15.289 1.919 1 98.56 144 GLN B N 1
ATOM 2674 C CA . GLN B 1 144 ? 21.578 14.297 2.674 1 98.56 144 GLN B CA 1
ATOM 2675 C C . GLN B 1 144 ? 20.969 13.25 1.747 1 98.56 144 GLN B C 1
ATOM 2677 O O . GLN B 1 144 ? 20.922 12.07 2.078 1 98.56 144 GLN B O 1
ATOM 2682 N N . LEU B 1 145 ? 20.531 13.719 0.595 1 98.75 145 LEU B N 1
ATOM 2683 C CA . LEU B 1 145 ? 19.969 12.828 -0.416 1 98.75 145 LEU B CA 1
ATOM 2684 C C . LEU B 1 145 ? 21.047 11.945 -1.03 1 98.75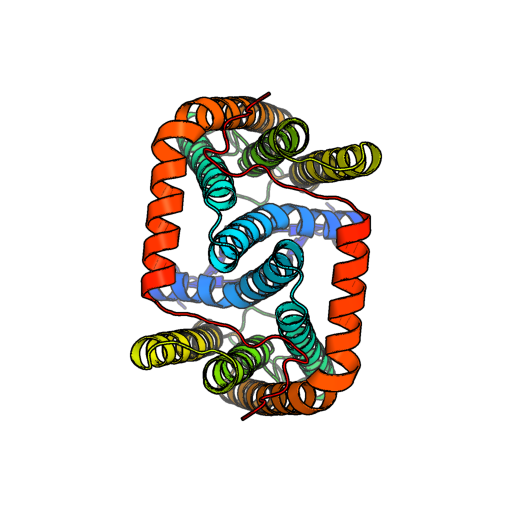 145 LEU B C 1
ATOM 2686 O O . LEU B 1 145 ? 20.844 10.75 -1.243 1 98.75 145 LEU B O 1
ATOM 2690 N N . ALA B 1 146 ? 22.203 12.531 -1.299 1 98.62 146 ALA B N 1
ATOM 2691 C CA . ALA B 1 146 ? 23.312 11.797 -1.907 1 98.62 146 ALA B CA 1
ATOM 2692 C C . ALA B 1 146 ? 23.797 10.68 -0.989 1 98.62 146 ALA B C 1
ATOM 2694 O O . ALA B 1 146 ? 24 9.547 -1.435 1 98.62 146 ALA B O 1
ATOM 2695 N N . VAL B 1 147 ? 23.922 11.008 0.224 1 98.69 147 VAL B N 1
ATOM 2696 C CA . VAL B 1 147 ? 24.391 10 1.178 1 98.69 147 VAL B CA 1
ATOM 2697 C C . VAL B 1 147 ? 23.344 8.891 1.301 1 98.69 147 VAL B C 1
ATOM 2699 O O . VAL B 1 147 ? 23.688 7.707 1.31 1 98.69 147 VAL B O 1
ATOM 2702 N N . GLY B 1 148 ? 22.078 9.211 1.368 1 98.81 148 GLY B N 1
ATOM 2703 C CA . GLY B 1 148 ? 21.016 8.211 1.38 1 98.81 148 GLY B CA 1
ATOM 2704 C C . GLY B 1 148 ? 21.031 7.316 0.156 1 98.81 148 GLY B C 1
ATOM 2705 O O . GLY B 1 148 ? 20.922 6.094 0.274 1 98.81 148 GLY B O 1
ATOM 2706 N N . ALA B 1 149 ? 21.234 7.98 -0.932 1 98.81 149 ALA B N 1
ATOM 2707 C CA . ALA B 1 149 ? 21.25 7.227 -2.186 1 98.81 149 ALA B CA 1
ATOM 2708 C C . ALA B 1 149 ? 22.422 6.246 -2.225 1 98.81 149 ALA B C 1
ATOM 2710 O O . ALA B 1 149 ? 22.25 5.102 -2.654 1 98.81 149 ALA B O 1
ATOM 2711 N N . VAL B 1 150 ? 23.531 6.66 -1.786 1 98.81 150 VAL B N 1
ATOM 2712 C CA . VAL B 1 150 ? 24.719 5.805 -1.771 1 98.81 150 VAL B CA 1
ATOM 2713 C C . VAL B 1 150 ? 24.484 4.617 -0.84 1 98.81 150 VAL B C 1
ATOM 2715 O O . VAL B 1 150 ? 24.797 3.477 -1.194 1 98.81 150 VAL B O 1
ATOM 2718 N N . ILE B 1 151 ? 23.938 4.879 0.305 1 98.81 151 ILE B N 1
ATOM 2719 C CA . ILE B 1 151 ? 23.625 3.809 1.248 1 98.81 151 ILE B CA 1
ATOM 2720 C C . ILE B 1 151 ? 22.672 2.807 0.595 1 98.81 151 ILE B C 1
ATOM 2722 O O . ILE B 1 151 ? 22.891 1.595 0.682 1 98.81 151 ILE B O 1
ATOM 2726 N N . GLY B 1 152 ? 21.641 3.279 -0.091 1 98.88 152 GLY B N 1
ATOM 2727 C CA . GLY B 1 152 ? 20.672 2.418 -0.766 1 98.88 152 GLY B CA 1
ATOM 2728 C C . GLY B 1 152 ? 21.297 1.596 -1.88 1 98.88 152 GLY B C 1
ATOM 2729 O O . GLY B 1 152 ? 21.016 0.401 -2.006 1 98.88 152 GLY B O 1
ATOM 2730 N N . ILE B 1 153 ? 22.156 2.25 -2.65 1 98.81 153 ILE B N 1
ATOM 2731 C CA . ILE B 1 153 ? 22.781 1.582 -3.779 1 98.81 153 ILE B CA 1
ATOM 2732 C C . ILE B 1 153 ? 23.688 0.458 -3.273 1 98.81 153 ILE B C 1
ATOM 2734 O O . ILE B 1 153 ? 23.594 -0.682 -3.734 1 98.81 153 ILE B O 1
ATOM 2738 N N . VAL B 1 154 ? 24.484 0.72 -2.301 1 98.81 154 VAL B N 1
ATOM 2739 C CA . VAL B 1 154 ? 25.406 -0.259 -1.749 1 98.81 154 VAL B CA 1
ATOM 2740 C C . VAL B 1 154 ? 24.641 -1.392 -1.081 1 98.81 154 VAL B C 1
ATOM 2742 O O . VAL B 1 154 ? 24.922 -2.568 -1.305 1 98.81 154 VAL B O 1
ATOM 2745 N N . ALA B 1 155 ? 23.672 -1.063 -0.336 1 98.81 155 ALA B N 1
ATOM 2746 C CA . ALA B 1 155 ? 22.859 -2.072 0.349 1 98.81 155 ALA B CA 1
ATOM 2747 C C . ALA B 1 155 ? 22.109 -2.938 -0.651 1 98.81 155 ALA B C 1
ATOM 2749 O O . ALA B 1 155 ? 21.906 -4.137 -0.426 1 98.81 155 ALA B O 1
ATOM 2750 N N . GLY B 1 156 ? 21.547 -2.293 -1.729 1 98.69 156 GLY B N 1
ATOM 2751 C CA . GLY B 1 156 ? 20.859 -3.053 -2.76 1 98.69 156 GLY B CA 1
ATOM 2752 C C . GLY B 1 156 ? 21.75 -4.086 -3.428 1 98.69 156 GLY B C 1
ATOM 2753 O O . GLY B 1 156 ? 21.312 -5.223 -3.648 1 98.69 156 GLY B O 1
ATOM 2754 N N . MET B 1 157 ? 22.984 -3.674 -3.703 1 98.31 157 MET B N 1
ATOM 2755 C CA . MET B 1 157 ? 23.953 -4.594 -4.297 1 98.31 157 MET B CA 1
ATOM 2756 C C . MET B 1 157 ? 24.297 -5.707 -3.32 1 98.31 157 MET B C 1
ATOM 2758 O O . MET B 1 157 ? 24.344 -6.883 -3.697 1 98.31 157 MET B O 1
ATOM 2762 N N . LEU B 1 158 ? 24.531 -5.34 -2.078 1 97.94 158 LEU B N 1
ATOM 2763 C CA . LEU B 1 158 ? 24.891 -6.316 -1.06 1 97.94 158 LEU B CA 1
ATOM 2764 C C . LEU B 1 158 ? 23.75 -7.301 -0.823 1 97.94 158 LEU B C 1
ATOM 2766 O O . LEU B 1 158 ? 23.969 -8.508 -0.687 1 97.94 158 LEU B O 1
ATOM 2770 N N . SER B 1 159 ? 22.578 -6.789 -0.76 1 97.19 159 SER B N 1
ATOM 2771 C CA . SER B 1 159 ? 21.406 -7.641 -0.546 1 97.19 159 SER B CA 1
ATOM 2772 C C . SER B 1 159 ? 21.25 -8.656 -1.675 1 97.19 159 SER B C 1
ATOM 2774 O O . SER B 1 159 ? 20.953 -9.82 -1.428 1 97.19 159 SER B O 1
ATOM 2776 N N . PHE B 1 160 ? 21.391 -8.203 -2.873 1 95.75 160 PHE B N 1
ATOM 2777 C CA . PHE B 1 160 ? 21.281 -9.094 -4.023 1 95.75 160 PHE B CA 1
ATOM 2778 C C . PHE B 1 160 ? 22.359 -10.172 -3.977 1 95.75 160 PHE B C 1
ATOM 2780 O O . PHE B 1 160 ? 22.078 -11.344 -4.211 1 95.75 160 PHE B O 1
ATOM 2787 N N . THR B 1 161 ? 23.641 -9.789 -3.654 1 94.56 161 THR B N 1
ATOM 2788 C CA . THR B 1 161 ? 24.75 -10.727 -3.559 1 94.56 161 THR B CA 1
ATOM 2789 C C . THR B 1 161 ? 24.5 -11.742 -2.447 1 94.56 161 THR B C 1
ATOM 2791 O O . THR B 1 161 ? 24.719 -12.945 -2.637 1 94.56 161 THR B O 1
ATOM 2794 N N . LEU B 1 162 ? 24.016 -11.219 -1.343 1 93.94 162 LEU B N 1
ATOM 2795 C CA . LEU B 1 162 ? 23.719 -12.094 -0.215 1 93.94 162 LEU B CA 1
ATOM 2796 C C . LEU B 1 162 ? 22.625 -13.086 -0.572 1 93.94 162 LEU B C 1
ATOM 2798 O O . LEU B 1 162 ? 22.656 -14.25 -0.15 1 93.94 162 LEU B O 1
ATOM 2802 N N . GLU B 1 163 ? 21.625 -12.625 -1.308 1 91 163 GLU B N 1
ATOM 2803 C CA . GLU B 1 163 ? 20.547 -13.5 -1.754 1 91 163 GLU B CA 1
ATOM 2804 C C . GLU B 1 163 ? 21.078 -14.648 -2.598 1 91 163 GLU B C 1
ATOM 2806 O O . GLU B 1 163 ? 20.625 -15.789 -2.467 1 91 163 GLU B O 1
ATOM 2811 N N . GLY B 1 164 ? 21.953 -14.336 -3.502 1 86.25 164 GLY B N 1
ATOM 2812 C CA . GLY B 1 164 ? 22.562 -15.367 -4.324 1 86.25 164 GLY B CA 1
ATOM 2813 C C . GLY B 1 164 ? 23.359 -16.375 -3.516 1 86.25 164 GLY B C 1
ATOM 2814 O O . GLY B 1 164 ? 23.297 -17.578 -3.797 1 86.25 164 GLY B O 1
ATOM 2815 N N . TYR B 1 165 ? 24 -15.875 -2.523 1 82.62 165 TYR B N 1
ATOM 2816 C CA . TYR B 1 165 ? 24.828 -16.75 -1.688 1 82.62 165 TYR B CA 1
ATOM 2817 C C . TYR B 1 165 ? 23.953 -17.609 -0.786 1 82.62 165 TYR B C 1
ATOM 2819 O O . TYR B 1 165 ? 24.234 -18.797 -0.577 1 82.62 165 TYR B O 1
ATOM 2827 N N . LEU B 1 166 ? 22.953 -16.984 -0.256 1 76.81 166 LEU B N 1
ATOM 2828 C CA . LEU B 1 166 ? 22.078 -17.672 0.678 1 76.81 166 LEU B CA 1
ATOM 2829 C C . LEU B 1 166 ? 20.969 -18.422 -0.066 1 76.81 166 LEU B C 1
ATOM 2831 O O . LEU B 1 166 ? 20.281 -19.266 0.516 1 76.81 166 LEU B O 1
ATOM 2835 N N . GLY B 1 167 ? 20.547 -17.922 -1.293 1 66.56 167 GLY B N 1
ATOM 2836 C CA . GLY B 1 167 ? 19.406 -18.375 -2.088 1 66.56 167 GLY B CA 1
ATOM 2837 C C . GLY B 1 167 ? 19.312 -19.891 -2.152 1 66.56 167 GLY B C 1
ATOM 2838 O O . GLY B 1 167 ? 18.234 -20.453 -1.944 1 66.56 167 GLY B O 1
ATOM 2839 N N . ASP B 1 168 ? 20.406 -20.438 -2.52 1 66.81 168 ASP B N 1
ATOM 2840 C CA . ASP B 1 168 ? 20.344 -21.875 -2.75 1 66.81 168 ASP B CA 1
ATOM 2841 C C . ASP B 1 168 ? 20.109 -22.641 -1.442 1 66.81 168 ASP B C 1
ATOM 2843 O O . ASP B 1 168 ? 19.125 -23.359 -1.296 1 66.81 168 ASP B O 1
ATOM 2847 N N . PRO B 1 169 ? 20.844 -22.438 -0.429 1 76.44 169 PRO B N 1
ATOM 2848 C CA . PRO B 1 169 ? 20.688 -23.391 0.67 1 76.44 169 PRO B CA 1
ATOM 2849 C C . PRO B 1 169 ? 19.625 -22.938 1.684 1 76.44 169 PRO B C 1
ATOM 2851 O O . PRO B 1 169 ? 18.781 -23.734 2.09 1 76.44 169 PRO B O 1
ATOM 2854 N N . TRP B 1 170 ? 19.562 -21.719 2.012 1 86.31 170 TRP B N 1
ATOM 2855 C CA . TRP B 1 170 ? 18.734 -21.312 3.139 1 86.31 170 TRP B CA 1
ATOM 2856 C C . TRP B 1 170 ? 17.375 -20.812 2.66 1 86.31 170 TRP B C 1
ATOM 2858 O O . TRP B 1 170 ? 16.328 -21.219 3.168 1 86.31 170 TRP B O 1
ATOM 2868 N N . LEU B 1 171 ? 17.344 -20 1.644 1 88.25 171 LEU B N 1
ATOM 2869 C CA . LEU B 1 171 ? 16.094 -19.422 1.173 1 88.25 171 LEU B CA 1
ATOM 2870 C C . LEU B 1 171 ? 15.234 -20.469 0.472 1 88.25 171 LEU B C 1
ATOM 2872 O O . LEU B 1 171 ? 14.008 -20.406 0.545 1 88.25 171 LEU B O 1
ATOM 2876 N N . ALA B 1 172 ? 15.883 -21.375 -0.161 1 87.31 172 ALA B N 1
ATOM 2877 C CA . ALA B 1 172 ? 15.156 -22.5 -0.76 1 87.31 172 ALA B CA 1
ATOM 2878 C C . ALA B 1 172 ? 14.461 -23.328 0.31 1 87.31 172 ALA B C 1
ATOM 2880 O O . ALA B 1 172 ? 13.328 -23.781 0.119 1 87.31 172 ALA B O 1
ATOM 2881 N N . LYS B 1 173 ? 15.203 -23.547 1.393 1 89.88 173 LYS B N 1
ATOM 2882 C CA . LYS B 1 173 ? 14.625 -24.297 2.5 1 89.88 173 LYS B CA 1
ATOM 2883 C C . LYS B 1 173 ? 13.422 -23.578 3.09 1 89.88 173 LYS B C 1
ATOM 2885 O O . LYS B 1 173 ? 12.398 -24.203 3.385 1 89.88 173 LYS B O 1
ATOM 2890 N N . VAL B 1 174 ? 13.57 -22.266 3.24 1 91 174 VAL B N 1
ATOM 2891 C CA . VAL B 1 174 ? 12.484 -21.453 3.764 1 91 174 VAL B CA 1
ATOM 2892 C C . VAL B 1 174 ? 11.281 -21.516 2.818 1 91 174 VAL B C 1
ATOM 2894 O O . VAL B 1 174 ? 10.141 -21.672 3.258 1 91 174 VAL B O 1
ATOM 2897 N N . GLN B 1 175 ? 11.523 -21.375 1.577 1 90.25 175 GLN B N 1
ATOM 2898 C CA . GLN B 1 175 ? 10.469 -21.453 0.57 1 90.25 175 GLN B CA 1
ATOM 2899 C C . GLN B 1 175 ? 9.742 -22.797 0.641 1 90.25 175 GLN B C 1
ATOM 2901 O O . GLN B 1 175 ? 8.508 -22.844 0.605 1 90.25 175 GLN B O 1
ATOM 2906 N N . ARG B 1 176 ? 10.492 -23.859 0.73 1 89.75 176 ARG B N 1
ATOM 2907 C CA . ARG B 1 176 ? 9.906 -25.188 0.81 1 89.75 176 ARG B CA 1
ATOM 2908 C C . ARG B 1 176 ? 9.039 -25.344 2.061 1 89.75 176 ARG B C 1
ATOM 2910 O O . ARG B 1 176 ? 7.961 -25.938 2.01 1 89.75 176 ARG B O 1
ATOM 2917 N N . SER B 1 177 ? 9.617 -24.859 3.152 1 90.94 177 SER B N 1
ATOM 2918 C CA . SER B 1 177 ? 8.852 -24.922 4.395 1 90.94 177 SER B CA 1
ATOM 2919 C C . SER B 1 177 ? 7.535 -24.156 4.27 1 90.94 177 SER B C 1
ATOM 2921 O O . SER B 1 177 ? 6.5 -24.609 4.746 1 90.94 177 SER B O 1
ATOM 2923 N N . LEU B 1 178 ? 7.617 -23 3.648 1 90.06 178 LEU B N 1
ATOM 2924 C CA . LEU B 1 178 ? 6.422 -22.188 3.43 1 90.06 178 LEU B CA 1
ATOM 2925 C C . LEU B 1 178 ? 5.426 -22.922 2.539 1 90.06 178 LEU B C 1
ATOM 2927 O O . LEU B 1 178 ? 4.223 -22.922 2.812 1 90.06 178 LEU B O 1
ATOM 2931 N N . ASP B 1 179 ? 5.914 -23.531 1.524 1 89.5 179 ASP B N 1
ATOM 2932 C CA . ASP B 1 179 ? 5.055 -24.297 0.627 1 89.5 179 ASP B CA 1
ATOM 2933 C C . ASP B 1 179 ? 4.383 -25.453 1.365 1 89.5 179 ASP B C 1
ATOM 2935 O O . ASP B 1 179 ? 3.199 -25.719 1.161 1 89.5 179 ASP B O 1
ATOM 2939 N N . ARG B 1 180 ? 5.145 -26.094 2.18 1 90.25 180 ARG B N 1
ATOM 2940 C CA . ARG B 1 180 ? 4.605 -27.203 2.967 1 90.25 180 ARG B CA 1
ATOM 2941 C C . ARG B 1 180 ? 3.508 -26.719 3.908 1 90.25 180 ARG B C 1
ATOM 2943 O O . ARG B 1 180 ? 2.463 -27.359 4.035 1 90.25 180 ARG B O 1
ATOM 2950 N N . ALA B 1 181 ? 3.779 -25.641 4.527 1 88.81 181 ALA B N 1
ATOM 2951 C CA . ALA B 1 181 ? 2.797 -25.062 5.445 1 88.81 181 ALA B CA 1
ATOM 2952 C C . ALA B 1 181 ? 1.51 -24.703 4.715 1 88.81 181 ALA B C 1
ATOM 2954 O O . ALA B 1 181 ? 0.41 -24.953 5.215 1 88.81 181 ALA B O 1
ATOM 2955 N N . TRP B 1 182 ? 1.648 -24.094 3.6 1 85.44 182 TRP B N 1
ATOM 2956 C CA . TRP B 1 182 ? 0.486 -23.688 2.822 1 85.44 182 TRP B CA 1
ATOM 2957 C C . TRP B 1 182 ? -0.304 -24.891 2.336 1 85.44 182 TRP B C 1
ATOM 2959 O O . TRP B 1 182 ? -1.537 -24.891 2.359 1 85.44 182 TRP B O 1
ATOM 2969 N N . ASN B 1 183 ? 0.431 -25.875 1.863 1 86.44 183 ASN B N 1
ATOM 2970 C CA . ASN B 1 183 ? -0.237 -27.094 1.421 1 86.44 183 ASN B CA 1
ATOM 2971 C C . ASN B 1 183 ? -1.004 -27.75 2.561 1 86.44 183 ASN B C 1
ATOM 2973 O O . ASN B 1 183 ? -2.064 -28.344 2.342 1 86.44 183 ASN B O 1
ATOM 2977 N N . TYR B 1 184 ? -0.368 -27.578 3.707 1 86.94 184 TYR B N 1
ATOM 2978 C CA . TYR B 1 184 ? -1.023 -28.141 4.879 1 86.94 184 TYR B CA 1
ATOM 2979 C C . TYR B 1 184 ? -2.354 -27.453 5.148 1 86.94 184 TYR B C 1
ATOM 2981 O O . TYR B 1 184 ? -3.295 -28.078 5.648 1 86.94 184 TYR B O 1
ATOM 2989 N N . LEU B 1 185 ? -2.475 -26.219 4.719 1 85.81 185 LEU B N 1
ATOM 2990 C CA . LEU B 1 185 ? -3.676 -25.422 4.984 1 85.81 185 LEU B CA 1
ATOM 2991 C C . LEU B 1 185 ? -4.758 -25.719 3.953 1 85.81 185 LEU B C 1
ATOM 2993 O O . LEU B 1 185 ? -5.926 -25.391 4.156 1 85.81 185 LEU B O 1
ATOM 2997 N N . GLU B 1 186 ? -4.516 -26.438 2.818 1 81.19 186 GLU B N 1
ATOM 2998 C CA . GLU B 1 186 ? -5.453 -26.875 1.791 1 81.19 186 GLU B CA 1
ATOM 2999 C C . GLU B 1 186 ? -6.301 -25.719 1.276 1 81.19 186 GLU B C 1
ATOM 3001 O O . GLU B 1 186 ? -7.523 -25.828 1.182 1 81.19 186 GLU B O 1
ATOM 3006 N N . ILE B 1 187 ? -5.668 -24.594 1.031 1 83.12 187 ILE B N 1
ATOM 3007 C CA . ILE B 1 187 ? -6.395 -23.422 0.548 1 83.12 187 ILE B CA 1
ATOM 3008 C C . ILE B 1 187 ? -6.488 -23.469 -0.975 1 83.12 187 ILE B C 1
ATOM 3010 O O . ILE B 1 187 ? -5.473 -23.594 -1.664 1 83.12 187 ILE B O 1
ATOM 3014 N N . GLU B 1 188 ? -7.656 -23.422 -1.502 1 82.25 188 GLU B N 1
ATOM 3015 C CA . GLU B 1 188 ? -7.898 -23.375 -2.939 1 82.25 188 GLU B CA 1
ATOM 3016 C C . GLU B 1 188 ? -8.898 -22.281 -3.303 1 82.25 188 GLU B C 1
ATOM 3018 O O . GLU B 1 188 ? -9.914 -22.109 -2.623 1 82.25 188 GLU B O 1
ATOM 3023 N N . PHE B 1 189 ? -8.539 -21.484 -4.262 1 80.69 189 PHE B N 1
ATOM 3024 C CA . PHE B 1 189 ? -9.414 -20.438 -4.738 1 80.69 189 PHE B CA 1
ATOM 3025 C C . PHE B 1 189 ? -10.133 -20.859 -6.02 1 80.69 189 PHE B C 1
ATOM 3027 O O . PHE B 1 189 ? -9.539 -21.516 -6.875 1 80.69 189 PHE B O 1
ATOM 3034 N N . GLU B 1 190 ? -11.352 -20.531 -6.047 1 78.69 190 GLU B N 1
ATOM 3035 C CA . GLU B 1 190 ? -12.102 -20.812 -7.27 1 78.69 190 GLU B CA 1
ATOM 3036 C C . GLU B 1 190 ? -11.742 -19.828 -8.375 1 78.69 190 GLU B C 1
ATOM 3038 O O . GLU B 1 190 ? -11.641 -18.625 -8.133 1 78.69 190 GLU B O 1
ATOM 3043 N N . ASP B 1 191 ? -11.43 -20.375 -9.562 1 76.06 191 ASP B N 1
ATOM 3044 C CA . ASP B 1 191 ? -11.109 -19.531 -10.711 1 76.06 191 ASP B CA 1
ATOM 3045 C C . ASP B 1 191 ? -12.375 -19.188 -11.508 1 76.06 191 ASP B C 1
ATOM 3047 O O . ASP B 1 191 ? -13.375 -19.906 -11.43 1 76.06 191 ASP B O 1
ATOM 3051 N N . TYR B 1 192 ? -12.266 -18.094 -12.188 1 75.19 192 TYR B N 1
ATOM 3052 C CA . TYR B 1 192 ? -13.383 -17.75 -13.062 1 75.19 192 TYR B CA 1
ATOM 3053 C C . TYR B 1 192 ? -13.586 -18.828 -14.133 1 75.19 192 TYR B C 1
ATOM 3055 O O . TYR B 1 192 ? -12.625 -19.344 -14.688 1 75.19 192 TYR B O 1
ATOM 3063 N N . GLY B 1 193 ? -14.859 -19.219 -14.406 1 63.56 193 GLY B N 1
ATOM 3064 C CA . GLY B 1 193 ? -15.195 -20.156 -15.461 1 63.56 193 GLY B CA 1
ATOM 3065 C C . GLY B 1 193 ? -15.172 -21.609 -15 1 63.56 193 GLY B C 1
ATOM 3066 O O . GLY B 1 193 ? -15.547 -22.516 -15.75 1 63.56 193 GLY B O 1
ATOM 3067 N N . GLU B 1 194 ? -14.406 -22.031 -14.023 1 60.5 194 GLU B N 1
ATOM 3068 C CA . GLU B 1 194 ? -14.438 -23.438 -13.625 1 60.5 194 GLU B CA 1
ATOM 3069 C C . GLU B 1 194 ? -15.828 -23.828 -13.148 1 60.5 194 GLU B C 1
ATOM 3071 O O . GLU B 1 194 ? -16.422 -23.156 -12.305 1 60.5 194 GLU B O 1
ATOM 3076 N N . SER B 1 195 ? -16.672 -24.25 -14.07 1 49.28 195 SER B N 1
ATOM 3077 C CA . SER B 1 195 ? -17.984 -24.859 -13.914 1 49.28 195 SER B CA 1
ATOM 3078 C C . SER B 1 195 ? -18.016 -25.812 -12.719 1 49.28 195 SER B C 1
ATOM 3080 O O . SER B 1 195 ? -17.047 -26.547 -12.484 1 49.28 195 SER B O 1
ATOM 3082 N N . HIS B 1 196 ? -18.688 -25.453 -11.625 1 42.56 196 HIS B N 1
ATOM 3083 C CA . HIS B 1 196 ? -19.062 -26.484 -10.656 1 42.56 196 HIS B CA 1
ATOM 3084 C C . HIS B 1 196 ? -19.641 -27.719 -11.352 1 42.56 196 HIS B C 1
ATOM 3086 O O . HIS B 1 196 ? -20.719 -27.656 -11.938 1 42.56 196 HIS B O 1
ATOM 3092 N N . THR B 1 197 ? -18.844 -28.359 -11.984 1 35.25 197 THR B N 1
ATOM 3093 C CA . THR B 1 197 ? -19.375 -29.672 -12.375 1 35.25 197 THR B CA 1
ATOM 3094 C C . THR B 1 197 ? -19.906 -30.422 -11.156 1 35.25 197 THR B C 1
ATOM 3096 O O . THR B 1 197 ? -20.375 -31.547 -11.281 1 35.25 197 THR B O 1
ATOM 3099 N N . ASP B 1 198 ? -20.25 -29.922 -10 1 32.28 198 ASP B N 1
ATOM 3100 C CA . ASP B 1 198 ? -21.062 -30.969 -9.398 1 32.28 198 ASP B CA 1
ATOM 3101 C C . ASP B 1 198 ? -22.484 -30.938 -9.945 1 32.28 198 ASP B C 1
ATOM 3103 O O . ASP B 1 198 ? -23.031 -29.859 -10.195 1 32.28 198 ASP B O 1
#

Sequence (396 aa):
MPSRKIFSFTYVLYEENNPLSQLLAIATLSPMLVAFGLGAAFVVTRRVAWAWALAGALAVDVICRILKDVINQPRPESSYREGPGMPSEHAAFSTFLAVHLSLWLWSRTRCRVPLKIVGWAALNGWAAVVVFSRYHLGVHSVAQLAVGAVIGIVAGMLSFTLEGYLGDPWLAKVQRSLDRAWNYLEIEFEDYGESHTDMPSRKIFSFTYVLYEENNPLSQLLAIATLSPMLVAFGLGAAFVVTRRVAWAWALAGALAVDVICRILKDVINQPRPESSYREGPGMPSEHAAFSTFLAVHLSLWLWSRTRCRVPLKIVGWAALNGWAAVVVFSRYHLGVHSVAQLAVGAVIGIVAGMLSFTLEGYLGDPWLAKVQRSLDRAWNYLEIEFEDYGESHTD

Solvent-accessible surface area (backbone atoms only — not comparable to full-atom values): 19783 Å² total; per-residue (Å²): 125,84,60,68,38,74,43,68,94,49,58,45,61,25,44,62,96,33,68,66,37,49,53,29,47,50,39,60,50,40,62,63,45,49,49,42,17,30,52,30,35,18,69,74,68,60,40,56,67,38,47,51,53,43,50,50,36,50,50,52,39,52,52,29,52,52,42,15,68,72,64,51,35,70,36,42,88,79,24,87,63,81,64,51,26,31,39,25,45,65,21,16,32,35,28,16,49,24,42,27,51,38,51,40,48,72,72,39,38,47,54,54,65,70,57,52,51,52,52,42,49,51,38,47,48,50,24,50,49,31,40,47,22,38,44,75,60,32,46,37,46,71,65,25,37,50,51,9,30,51,52,8,40,52,49,10,52,49,49,47,53,48,41,63,68,40,26,47,68,53,50,24,49,51,40,51,53,51,51,51,54,49,58,70,51,50,69,44,72,67,59,66,55,68,67,77,76,119,124,83,60,68,38,73,42,68,93,50,57,45,59,24,44,61,97,33,68,65,38,49,53,30,46,51,39,60,50,39,61,62,44,49,49,42,18,28,52,30,35,17,69,75,67,61,41,55,67,38,46,50,54,43,50,50,37,50,49,50,36,52,51,29,53,54,44,15,67,72,65,51,35,69,35,43,87,78,22,86,64,81,64,52,27,30,39,25,44,68,21,17,32,35,27,15,48,24,41,27,50,39,53,41,48,71,73,39,39,45,54,54,66,71,59,51,52,50,50,41,48,50,37,48,48,49,25,51,48,31,39,48,23,39,44,74,59,32,46,39,47,71,66,24,38,49,51,8,30,51,53,8,39,52,48,11,51,49,49,46,53,48,41,63,69,39,25,50,68,55,50,24,49,50,38,51,52,50,50,50,52,48,59,71,51,52,68,43,72,66,59,65,55,68,69,75,77,118

Foldseek 3Di:
DPDDDDDQLLDADFDPPDVLRVVLSVLLNVLVVVLVVLVVVCVVVVQCVSVLLSVLLVVLLVVQVVVQVVVFDCFFPPAPDDTGPAAPSLLLSLLLNLQLVLVCLVPPDDDDPVVSVVVSCVSVVSSVSNLVSCVVRRGHDPVNNVRSNVNSNVSSVVSNVVCVVCVPPPSVVVSVVSVVVVVVVVDDDDDPPPPPPD/DPDDDDDQLLDADFDPPDVLRVVLSVLLNVLVVVLVVLVVVCVVVVQCVSVLLSVLLVVLLVVQVVVQVVVFDCAFPPAPDDTGPAAPSLLLNLLLNLQLVLVCLVPPDDDDPVVSVVVSCVSVVSSVSNLVSCVVRRGHDPVNNVRSNVNSNVSSVVSNVVCVVCVPPPSVVVSVVSVVVVVVVVDDDDDPPPPPPD

Radius of gyration: 22.63 Å; Cα contacts (8 Å, |Δi|>4): 605; chains: 2; bounding box: 51×63×50 Å

Secondary structure (DSSP, 8-state):
---EEE-GGG--EEETT-HHHHHHHHHHHHHHHHHHHHHHHHHHH--HHHHHHHHHHHHHHHHHHHHHHHH-PBPPTT-SS-SB-SSPHHHHHHHHHHHHHHHHHHHHEES-HHHHHHHHHHHHHHHHHHHHHHHHTTSS-HHHHHHHHHHHHHHHHHHHHHHHHHIIIIIHHHHHHHHHHHHHHT-EEPPTT-----/---EEE-GGG--EEETT-HHHHHHHHHHHHHHHHHHHHHHHHHHH--HHHHHHHHHHHHHHHHHHHHHHHH-PBPPTT-SS-SB-SSPHHHHHHHHHHHHHHHHHHHHEES-HHHHHHHHHHHHHHHHHHHHHHHHTTSS-HHHHHHHHHHHHHHHHHHHHHHHHHIIIIIHHHHHHHHHHHHHHT-EEPPTT-----

pLDDT: mean 92.11, std 10.54, range [32.19, 98.94]

Organism: Polarella glacialis (NCBI:txid89957)

Nearest PDB structures (foldseek):
  5jki-assembly1_A  TM=8.191E-01  e=1.485E-04  Bacillus subtilis subsp. subtilis str. 168
  8avo-assembly1_A  TM=2.652E-01  e=1.928E+00  Homo sapiens
  6bny-assembly1_A  TM=2.823E-01  e=3.822E+00  Homo sapiens
  6cq5-assembly1_A  TM=3.083E-01  e=5.822E+00  Homo sapiens
  6boe-assembly1_A  TM=3.057E-01  e=9.854E+00  Homo sapiens